Protein AF-A0A2S4PMD0-F1 (afdb_monomer)

Solvent-accessible surface area (backbone atoms only — not comparable to full-atom values): 28780 Å² total; per-residue (Å²): 133,91,87,80,85,89,74,90,79,79,85,88,80,41,51,47,57,50,46,50,54,47,41,35,44,73,27,49,49,64,47,77,72,55,85,76,77,81,84,86,83,87,84,90,85,89,82,88,83,81,89,81,90,81,91,80,90,79,91,89,89,79,91,87,87,90,84,89,94,85,85,86,87,87,87,83,90,89,87,88,82,92,79,92,74,82,81,75,84,67,86,77,44,49,38,67,94,50,48,69,63,31,54,54,48,34,50,75,42,35,43,38,54,47,91,33,55,56,96,86,66,47,81,66,50,72,78,41,75,45,49,67,64,48,52,59,45,24,71,46,88,73,68,72,85,72,57,61,90,64,44,63,59,52,43,47,53,34,55,76,66,25,85,33,39,65,46,32,63,74,56,35,46,56,72,50,74,43,87,67,72,81,85,48,59,62,54,59,71,46,68,35,71,43,42,60,76,80,43,85,67,45,49,72,50,56,50,53,27,37,29,36,43,51,48,84,72,45,42,68,71,60,44,70,76,42,32,46,48,27,25,41,36,84,96,47,71,45,22,45,37,24,35,37,38,24,68,37,15,73,87,45,63,61,66,49,31,54,57,48,31,44,54,50,22,42,49,16,30,51,15,52,48,48,33,58,26,57,99,54,65,75,46,60,61,62,37,40,51,53,10,26,25,30,32,39,36,76,52,32,39,38,38,33,37,20,27,46,40,79,39,96,46,100,89,46,74,55,27,30,38,28,36,75,73,53,74,27,53,42,64,75,46,67,62,40,28,52,52,39,33,39,28,51,47,37,45,52,51,52,23,52,53,41,41,55,48,26,40,50,54,34,33,47,62,65,75,43,53,62,68,59,59,49,52,70,61,19,87,78,76,73,68,42,33,55,47,87,48,50,57,58,54,39,32,74,70,72,39,28,56,40,71,68,54,41,61,58,50,49,77,76,47,51,73,57,31,39,66,69,56,47,50,52,60,75,59,32,67,67,57,65,57,77,71,75,54,69,73,51,50,38,59,32,52,49,72,73,22,80,83,69,79,48,45,44,44,53,69,54,53,51,52,46,44,53,68,38,69,52,58,45,53,74,66,58,49,52,60,54,51,71,68,38,79,55,91,79,51,42,37,63,57,101

Secondary structure (DSSP, 8-state):
--------------HHHHHHHHHHHTT---GGGGGG-------------------------------------------------------PPB-GGGTHHHHHHHHHHTEE-TT-B-TT--B-PPPPTTHHHHHHHHT----GGGS-TTHHHHHHHHHHT--SHHHHHHHTHHHHH-S-SSS--EEES----SSPPSSTTBPPP--SEEEEEEGGGS-HHHHHHHHHHH-SSTT-SEEEEEEEEEEE-TTS-HHHHHHHHHHHHHHHHHHHHHHHTTTS-GGG--S---EEEEEEETTEEEEEEEEEEE-SSTT-SEEEEEEEEEEEETTS-HHHHHHHHHHHHHHHHHHHHHHHHHHHHHHHHHH--HHHHHHHH-TTSSSEEEGGGHHHHHHHTT----HHHHHHHHHHH-SEEEHHHHHHHHT-TT-SPPPPPHHHHHHHHTTT-TT--SEEEHHHHHHHHHHSSSPPPHHHHHHHHTTS--TTSEEE--

Radius of gyration: 28.23 Å; Cα contacts (8 Å, |Δi|>4): 738; chains: 1; bounding box: 89×82×67 Å

Structure (mmCIF, N/CA/C/O backbone):
data_AF-A0A2S4PMD0-F1
#
_entry.id   AF-A0A2S4PMD0-F1
#
loop_
_atom_site.group_PDB
_atom_site.id
_atom_site.type_symbol
_atom_site.label_atom_id
_atom_site.label_alt_id
_atom_site.label_comp_id
_atom_site.label_asym_id
_atom_site.label_entity_id
_atom_site.label_seq_id
_atom_site.pdbx_PDB_ins_code
_atom_site.Cartn_x
_atom_site.Cartn_y
_atom_site.Cartn_z
_atom_site.occupancy
_atom_site.B_iso_or_equiv
_atom_site.auth_seq_id
_atom_site.auth_comp_id
_atom_site.auth_asym_id
_atom_site.auth_atom_id
_atom_site.pdbx_PDB_model_num
ATOM 1 N N . ARG A 1 1 ? -4.801 47.508 29.785 1.00 34.75 1 ARG A N 1
ATOM 2 C CA . ARG A 1 1 ? -6.025 47.547 28.939 1.00 34.75 1 ARG A CA 1
ATOM 3 C C . ARG A 1 1 ? -5.672 46.938 27.580 1.00 34.75 1 ARG A C 1
ATOM 5 O O . ARG A 1 1 ? -4.487 46.831 27.300 1.00 34.75 1 ARG A O 1
ATOM 12 N N . ASN A 1 2 ? -6.662 46.421 26.855 1.00 29.47 2 ASN A N 1
ATOM 13 C CA . ASN A 1 2 ? -6.514 45.206 26.036 1.00 29.47 2 ASN A CA 1
ATOM 14 C C . ASN A 1 2 ? -5.665 45.348 24.756 1.00 29.47 2 ASN A C 1
ATOM 16 O O . ASN A 1 2 ? -5.440 46.447 24.259 1.00 29.47 2 ASN A O 1
ATOM 20 N N . ARG A 1 3 ? -5.232 44.189 24.239 1.00 32.50 3 ARG A N 1
ATOM 21 C CA . ARG A 1 3 ? -4.432 43.974 23.025 1.00 32.50 3 ARG A CA 1
ATOM 22 C C . ARG A 1 3 ? -5.140 42.941 22.141 1.00 32.50 3 ARG A C 1
ATOM 24 O O . ARG A 1 3 ? -5.345 41.822 22.596 1.00 32.50 3 ARG A O 1
ATOM 31 N N . THR A 1 4 ? -5.429 43.317 20.900 1.00 31.56 4 THR A N 1
ATOM 32 C CA . THR A 1 4 ? -5.822 42.473 19.753 1.00 31.56 4 THR A CA 1
ATOM 33 C C . THR A 1 4 ? -5.517 43.331 18.517 1.00 31.56 4 THR A C 1
ATOM 35 O O . THR A 1 4 ? -6.020 44.443 18.426 1.00 31.56 4 THR A O 1
ATOM 38 N N . GLU A 1 5 ? -4.570 43.036 17.623 1.00 31.34 5 GLU A N 1
ATOM 39 C CA . GLU A 1 5 ? -4.297 41.797 16.868 1.00 31.34 5 GLU A CA 1
ATOM 40 C C . GLU A 1 5 ? -5.477 41.338 16.007 1.00 31.34 5 GLU A C 1
ATOM 42 O O . GLU A 1 5 ? -6.183 40.386 16.323 1.00 31.34 5 GLU A O 1
ATOM 47 N N . LEU A 1 6 ? -5.636 42.021 14.869 1.00 29.05 6 LEU A N 1
ATOM 48 C CA . LEU A 1 6 ? -6.290 41.479 13.681 1.00 29.05 6 LEU A CA 1
ATOM 49 C C . LEU A 1 6 ? -5.397 40.383 13.081 1.00 29.05 6 LEU A C 1
ATOM 51 O O . LEU A 1 6 ? -4.299 40.673 12.605 1.00 29.05 6 LEU A O 1
ATOM 55 N N . LYS A 1 7 ? -5.881 39.139 13.068 1.00 30.14 7 LYS A N 1
ATOM 56 C CA . LYS A 1 7 ? -5.356 38.081 12.196 1.00 30.14 7 LYS A CA 1
ATOM 57 C C . LYS A 1 7 ? -6.299 37.906 11.014 1.00 30.14 7 LYS A C 1
ATOM 59 O O . LYS A 1 7 ? -7.514 37.898 11.188 1.00 30.14 7 LYS A O 1
ATOM 64 N N . SER A 1 8 ? -5.733 37.758 9.822 1.00 28.41 8 SER A N 1
ATOM 65 C CA . SER A 1 8 ? -6.477 37.371 8.627 1.00 28.41 8 SER A CA 1
ATOM 66 C C . SER A 1 8 ? -7.102 35.983 8.797 1.00 28.41 8 SER A C 1
ATOM 68 O O . SER A 1 8 ? -6.544 35.117 9.473 1.00 28.41 8 SER A O 1
ATOM 70 N N . HIS A 1 9 ? -8.248 35.762 8.158 1.00 29.55 9 HIS A N 1
ATOM 71 C CA . HIS A 1 9 ? -8.773 34.429 7.862 1.00 29.55 9 HIS A CA 1
ATOM 72 C C . HIS A 1 9 ? -8.907 34.288 6.345 1.00 29.55 9 HIS A C 1
ATOM 74 O O . HIS A 1 9 ? -9.279 35.236 5.653 1.00 29.55 9 HIS A O 1
ATOM 80 N N . ALA A 1 10 ? -8.538 33.114 5.840 1.00 27.91 10 ALA A N 1
ATOM 81 C CA . ALA A 1 10 ? -8.787 32.701 4.464 1.00 27.91 10 ALA A CA 1
ATOM 82 C C . ALA A 1 10 ? -10.247 32.207 4.335 1.00 27.91 10 ALA A C 1
ATOM 84 O O . ALA A 1 10 ? -10.854 31.877 5.356 1.00 27.91 10 ALA A O 1
ATOM 85 N N . PRO A 1 11 ? -10.835 32.150 3.125 1.00 31.89 11 PRO A N 1
ATOM 86 C CA . PRO A 1 11 ? -12.186 31.618 2.954 1.00 31.89 11 PRO A CA 1
ATOM 87 C C . PRO A 1 11 ? -12.264 30.140 3.364 1.00 31.89 11 PRO A C 1
ATOM 89 O O . PRO A 1 11 ? -11.402 29.339 3.002 1.00 31.89 11 PRO A O 1
ATOM 92 N N . HIS A 1 12 ? -13.319 29.781 4.096 1.00 38.91 12 HIS A N 1
ATOM 93 C CA . HIS A 1 12 ? -13.587 28.407 4.514 1.00 38.91 12 HIS A CA 1
ATOM 94 C C . HIS A 1 12 ? -14.132 27.581 3.336 1.00 38.91 12 HIS A C 1
ATOM 96 O O . HIS A 1 12 ? -15.330 27.546 3.074 1.00 38.91 12 HIS A O 1
ATOM 102 N N . THR A 1 13 ? -13.243 26.897 2.618 1.00 39.50 13 THR A N 1
ATOM 103 C CA . THR A 1 13 ? -13.603 25.839 1.660 1.00 39.50 13 THR A CA 1
ATOM 104 C C . THR A 1 13 ? -13.352 24.481 2.305 1.00 39.50 13 THR A C 1
ATOM 106 O O . THR A 1 13 ? -12.197 24.135 2.558 1.00 39.50 13 THR A O 1
ATOM 109 N N . GLY A 1 14 ? -14.423 23.732 2.587 1.00 38.47 14 GLY A N 1
ATOM 110 C CA . GLY A 1 14 ? -14.351 22.406 3.210 1.00 38.47 14 GLY A CA 1
ATOM 111 C C . GLY A 1 14 ? -15.234 22.189 4.446 1.00 38.47 14 GLY A C 1
ATOM 112 O O . GLY A 1 14 ? -15.088 21.146 5.073 1.00 38.47 14 GLY A O 1
ATOM 113 N N . GLU A 1 15 ? -16.142 23.112 4.801 1.00 51.88 15 GLU A N 1
ATOM 114 C CA . GLU A 1 15 ? -17.049 22.966 5.962 1.00 51.88 15 GLU A CA 1
ATOM 115 C C . GLU A 1 15 ? -17.792 21.626 5.930 1.00 51.88 15 GLU A C 1
ATOM 117 O O . GLU A 1 15 ? -17.521 20.758 6.756 1.00 51.88 15 GLU A O 1
ATOM 122 N N . ILE A 1 16 ? -18.611 21.389 4.904 1.00 44.34 16 ILE A N 1
ATOM 123 C CA . ILE A 1 16 ? -19.371 20.140 4.748 1.00 44.34 16 ILE A CA 1
ATOM 124 C C . ILE A 1 16 ? -18.464 18.928 4.549 1.00 44.34 16 ILE A C 1
ATOM 126 O O . ILE A 1 16 ? -18.813 17.837 4.981 1.00 44.34 16 ILE A O 1
ATOM 130 N N . GLN A 1 17 ? -17.262 19.093 3.996 1.00 47.16 17 GLN A N 1
ATOM 131 C CA . GLN A 1 17 ? -16.288 18.005 3.946 1.00 47.16 17 GLN A CA 1
ATOM 132 C C . GLN A 1 17 ? -15.780 17.637 5.353 1.00 47.16 17 GLN A C 1
ATOM 134 O O . GLN A 1 17 ? -15.588 16.457 5.644 1.00 47.16 17 GLN A O 1
ATOM 139 N N . SER A 1 18 ? -15.604 18.608 6.255 1.00 46.84 18 SER A N 1
ATOM 140 C CA . SER A 1 18 ? -15.277 18.354 7.662 1.00 46.84 18 SER A CA 1
ATOM 141 C C . SER A 1 18 ? -16.465 17.765 8.428 1.00 46.84 18 SER A C 1
ATOM 143 O O . SER A 1 18 ? -16.292 16.737 9.082 1.00 46.84 18 SER A O 1
ATOM 145 N N . THR A 1 19 ? -17.680 18.298 8.243 1.00 47.91 19 THR A N 1
ATOM 146 C CA . THR A 1 19 ? -18.905 17.752 8.842 1.00 47.91 19 THR A CA 1
ATOM 147 C C . THR A 1 19 ? -19.166 16.329 8.355 1.00 47.91 19 THR A C 1
ATOM 149 O O . THR A 1 19 ? -19.459 15.470 9.167 1.00 47.91 19 THR A O 1
ATOM 152 N N . LEU A 1 20 ? -18.967 16.007 7.072 1.00 44.78 20 LEU A N 1
ATOM 153 C CA . LEU A 1 20 ? -19.101 14.640 6.547 1.00 44.78 20 LEU A CA 1
ATOM 154 C C . LEU A 1 20 ? -18.033 13.684 7.078 1.00 44.78 20 LEU A C 1
ATOM 156 O O . LEU A 1 20 ? -18.337 12.513 7.274 1.00 44.78 20 LEU A O 1
ATOM 160 N N . ASN A 1 21 ? -16.810 14.146 7.356 1.00 45.72 21 ASN A N 1
ATOM 161 C CA . ASN A 1 21 ? -15.826 13.319 8.062 1.00 45.72 21 ASN A CA 1
ATOM 162 C C . ASN A 1 21 ? -16.218 13.098 9.538 1.00 45.72 21 ASN A C 1
ATOM 164 O O . ASN A 1 21 ? -15.938 12.023 10.067 1.00 45.72 21 ASN A O 1
ATOM 168 N N . GLN A 1 22 ? -16.888 14.067 10.175 1.00 43.62 22 GLN A N 1
ATOM 169 C CA . GLN A 1 22 ? -17.427 13.939 11.532 1.00 43.62 22 GLN A CA 1
ATOM 170 C C . GLN A 1 22 ? -18.645 12.997 11.579 1.00 43.62 22 GLN A C 1
ATOM 172 O O . GLN A 1 22 ? -18.593 11.998 12.290 1.00 43.62 22 GLN A O 1
ATOM 177 N N . ILE A 1 23 ? -19.668 13.237 10.750 1.00 47.09 23 ILE A N 1
ATOM 178 C CA . ILE A 1 23 ? -20.832 12.361 10.516 1.00 47.09 23 ILE A CA 1
ATOM 179 C C . ILE A 1 23 ? -20.360 10.942 10.197 1.00 47.09 23 ILE A C 1
ATOM 181 O O . ILE A 1 23 ? -20.883 9.976 10.746 1.00 47.09 23 ILE A O 1
ATOM 185 N N . ALA A 1 24 ? -19.338 10.803 9.343 1.00 43.47 24 ALA A N 1
ATOM 186 C CA . ALA A 1 24 ? -18.724 9.513 9.083 1.00 43.47 24 ALA A CA 1
ATOM 187 C C . ALA A 1 24 ? -18.195 8.900 10.380 1.00 43.47 24 ALA A C 1
ATOM 189 O O . ALA A 1 24 ? -18.595 7.789 10.674 1.00 43.47 24 ALA A O 1
ATOM 190 N N . SER A 1 25 ? -17.368 9.590 11.177 1.00 39.28 25 SER A N 1
ATOM 191 C CA . SER A 1 25 ? -16.887 9.065 12.472 1.00 39.28 25 SER A CA 1
ATOM 192 C C . SER A 1 25 ? -17.967 8.861 13.544 1.00 39.28 25 SER A C 1
ATOM 194 O O . SER A 1 25 ? -17.713 8.162 14.519 1.00 39.28 25 SER A O 1
ATOM 196 N N . GLU A 1 26 ? -19.160 9.422 13.366 1.00 41.94 26 GLU A N 1
ATOM 197 C CA . GLU A 1 26 ? -20.329 9.204 14.223 1.00 41.94 26 GLU A CA 1
ATOM 198 C C . GLU A 1 26 ? -21.218 8.046 13.715 1.00 41.94 26 GLU A C 1
ATOM 200 O O . GLU A 1 26 ? -22.176 7.665 14.383 1.00 41.94 26 GLU A O 1
ATOM 205 N N . GLY A 1 27 ? -20.858 7.381 12.610 1.00 43.34 27 GLY A N 1
ATOM 206 C CA . GLY A 1 27 ? -21.577 6.219 12.069 1.00 43.34 27 GLY A CA 1
ATOM 207 C C . GL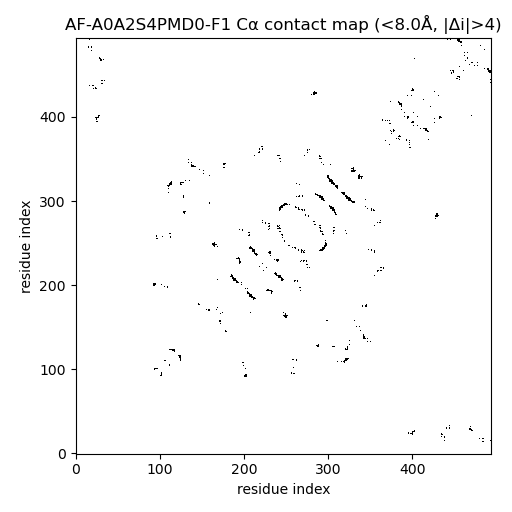Y A 1 27 ? -22.740 6.573 11.135 1.00 43.34 27 GLY A C 1
ATOM 208 O O . GLY A 1 27 ? -23.673 5.788 11.007 1.00 43.34 27 GLY A O 1
ATOM 209 N N . GLY A 1 28 ? -22.707 7.751 10.505 1.00 47.72 28 GLY A N 1
ATOM 210 C CA . GLY A 1 28 ? -23.760 8.234 9.607 1.00 47.72 28 GLY A CA 1
ATOM 211 C C . GLY A 1 28 ? -23.904 7.472 8.273 1.00 47.72 28 GLY A C 1
ATOM 212 O O . GLY A 1 28 ? -23.091 6.602 7.939 1.00 47.72 28 GLY A O 1
ATOM 213 N N . PRO A 1 29 ? -24.941 7.802 7.478 1.00 45.22 29 PRO A N 1
ATOM 214 C CA . PRO A 1 29 ? -25.476 6.933 6.429 1.00 45.22 29 PRO A CA 1
ATOM 215 C C . PRO A 1 29 ? -24.515 6.597 5.277 1.00 45.22 29 PRO A C 1
ATOM 217 O O . PRO A 1 29 ? -23.798 7.443 4.736 1.00 45.22 29 PRO A O 1
ATOM 220 N N . ASP A 1 30 ? -24.580 5.339 4.828 1.00 51.50 30 ASP A N 1
ATOM 221 C CA . ASP A 1 30 ? -23.846 4.841 3.664 1.00 51.50 30 ASP A CA 1
ATOM 222 C C . ASP A 1 30 ? -24.463 5.336 2.346 1.00 51.50 30 ASP A C 1
ATOM 224 O O . ASP A 1 30 ? -25.307 4.687 1.729 1.00 51.50 30 ASP A O 1
ATOM 228 N N . LEU A 1 31 ? -24.000 6.497 1.881 1.00 51.53 31 LEU A N 1
ATOM 229 C CA . LEU A 1 31 ? -24.438 7.103 0.620 1.00 51.53 31 LEU A CA 1
ATOM 230 C C . LEU A 1 31 ? -23.986 6.331 -0.642 1.00 51.53 31 LEU A C 1
ATOM 232 O O . LEU A 1 31 ? -24.233 6.790 -1.757 1.00 51.53 31 LEU A O 1
ATOM 236 N N . THR A 1 32 ? -23.331 5.168 -0.518 1.00 47.41 32 THR A N 1
ATOM 237 C CA . THR A 1 32 ? -22.863 4.385 -1.677 1.00 47.41 32 THR A CA 1
ATOM 238 C C . THR A 1 32 ? -24.018 3.818 -2.513 1.00 47.41 32 THR A C 1
ATOM 240 O O . THR A 1 32 ? -23.882 3.712 -3.736 1.00 47.41 32 THR A O 1
ATOM 243 N N . ASP A 1 33 ? -25.158 3.518 -1.881 1.00 41.47 33 ASP A N 1
ATOM 244 C CA . ASP A 1 33 ? -26.324 2.877 -2.511 1.00 41.47 33 ASP A CA 1
ATOM 245 C C . ASP A 1 33 ? -27.211 3.841 -3.324 1.00 41.47 33 ASP A C 1
ATOM 247 O O . ASP A 1 33 ? -28.081 3.410 -4.080 1.00 41.47 33 ASP A O 1
ATOM 251 N N . LEU A 1 34 ? -26.951 5.154 -3.264 1.00 41.97 34 LEU A N 1
ATOM 252 C CA . LEU A 1 34 ? -27.702 6.190 -3.993 1.00 41.97 34 LEU A CA 1
ATOM 253 C C . LEU A 1 34 ? -27.649 6.079 -5.529 1.00 41.97 34 LEU A C 1
ATOM 255 O O . LEU A 1 34 ? -28.407 6.752 -6.225 1.00 41.97 34 LEU A O 1
ATOM 259 N N . ARG A 1 35 ? -26.792 5.210 -6.078 1.00 40.19 35 ARG A N 1
ATOM 260 C CA . ARG A 1 35 ? -26.497 5.062 -7.519 1.00 40.19 35 ARG A CA 1
ATOM 261 C C . ARG A 1 35 ? -27.657 4.554 -8.394 1.00 40.19 35 ARG A C 1
ATOM 263 O O . ARG A 1 35 ? -27.437 4.290 -9.573 1.00 40.19 35 ARG A O 1
ATOM 270 N N . GLY A 1 36 ? -28.859 4.393 -7.844 1.00 32.34 36 GLY A N 1
ATOM 271 C CA . GLY A 1 36 ? -30.037 3.907 -8.568 1.00 32.34 36 GLY A CA 1
ATOM 272 C C . GLY A 1 36 ? -31.379 4.466 -8.088 1.00 32.34 36 GLY A C 1
ATOM 273 O O . GLY A 1 36 ? -32.405 3.870 -8.408 1.00 32.34 36 GLY A O 1
ATOM 274 N N . TYR A 1 37 ? -31.406 5.557 -7.312 1.00 28.05 37 TYR A N 1
ATOM 275 C CA . TYR A 1 37 ? -32.653 6.061 -6.722 1.00 28.05 37 TYR A CA 1
ATOM 276 C C . TYR A 1 37 ? -33.361 7.111 -7.600 1.00 28.05 37 TYR A C 1
ATOM 278 O O . TYR A 1 37 ? -32.826 8.181 -7.876 1.00 28.05 37 TYR A O 1
ATOM 286 N N . LEU A 1 38 ? -34.601 6.811 -7.992 1.00 34.91 38 LEU A N 1
ATOM 287 C CA . LEU A 1 38 ? -35.597 7.725 -8.570 1.00 34.91 38 LEU A CA 1
ATOM 288 C C . LEU A 1 38 ? -36.939 7.388 -7.896 1.00 34.91 38 LEU A C 1
ATOM 290 O O . LEU A 1 38 ? -37.239 6.195 -7.778 1.00 34.91 38 LEU A O 1
ATOM 294 N N . PRO A 1 39 ? -37.746 8.380 -7.460 1.00 35.09 39 PRO A N 1
ATOM 295 C CA . PRO A 1 39 ? -38.788 8.865 -8.382 1.00 35.09 39 PRO A CA 1
ATOM 296 C C . PRO A 1 39 ? -39.270 10.340 -8.234 1.00 35.09 39 PRO A C 1
ATOM 298 O O . PRO A 1 39 ? -39.223 10.937 -7.166 1.00 35.09 39 PRO A O 1
ATOM 301 N N . THR A 1 40 ? -39.828 10.851 -9.343 1.00 26.92 40 THR A N 1
ATOM 302 C CA . THR A 1 40 ? -40.955 11.820 -9.493 1.00 26.92 40 THR A CA 1
ATOM 303 C C . THR A 1 40 ? -40.960 13.226 -8.843 1.00 26.92 40 THR A C 1
ATOM 305 O O . THR A 1 40 ? -41.232 13.389 -7.660 1.00 26.92 40 THR A O 1
ATOM 308 N N . ASP A 1 41 ? -40.876 14.220 -9.742 1.00 27.09 41 ASP A N 1
ATOM 309 C CA . ASP A 1 41 ? -41.817 15.344 -9.971 1.00 27.09 41 ASP A CA 1
ATOM 310 C C . ASP A 1 41 ? -41.929 16.591 -9.057 1.00 27.09 41 ASP A C 1
ATOM 312 O O . ASP A 1 41 ? -42.570 16.590 -8.011 1.00 27.09 41 ASP A O 1
ATOM 316 N N . SER A 1 42 ? -41.543 17.735 -9.660 1.00 25.86 42 SER A N 1
ATOM 317 C CA . SER A 1 42 ? -41.903 19.143 -9.348 1.00 25.86 42 SER A CA 1
ATOM 318 C C . SER A 1 42 ? -41.367 19.742 -8.025 1.00 25.86 42 SER A C 1
ATOM 320 O O . SER A 1 42 ? -41.146 19.033 -7.057 1.00 25.86 42 SER A O 1
ATOM 322 N N . VAL A 1 43 ? -41.060 21.045 -7.909 1.00 25.52 43 VAL A N 1
ATOM 323 C CA . VAL A 1 43 ? -41.391 22.243 -8.722 1.00 25.52 43 VAL A CA 1
ATOM 324 C C . VAL A 1 43 ? -40.119 23.046 -9.081 1.00 25.52 43 VAL A C 1
ATOM 326 O O . VAL A 1 43 ? -39.159 23.049 -8.319 1.00 25.52 43 VAL A O 1
ATOM 329 N N . ILE A 1 44 ? -40.123 23.762 -10.216 1.00 28.34 44 ILE A N 1
ATOM 330 C CA . ILE A 1 44 ? -39.074 24.728 -10.615 1.00 28.34 44 ILE A CA 1
ATOM 331 C C . ILE A 1 44 ? -39.478 26.149 -10.192 1.00 28.34 44 ILE A C 1
ATOM 333 O O . ILE A 1 44 ? -40.604 26.560 -10.472 1.00 28.34 44 ILE A O 1
ATOM 337 N N . ILE A 1 45 ? -38.545 26.929 -9.632 1.00 27.47 45 ILE A N 1
ATOM 338 C CA . ILE A 1 45 ? -38.612 28.402 -9.600 1.00 27.47 45 ILE A CA 1
ATOM 339 C C . ILE A 1 45 ? -37.249 28.965 -10.038 1.00 27.47 45 ILE A C 1
ATOM 341 O O . ILE A 1 45 ? -36.224 28.640 -9.449 1.00 27.47 45 ILE A O 1
ATOM 345 N N . ASP A 1 46 ? -37.255 29.801 -11.078 1.00 27.09 46 ASP A N 1
ATOM 346 C CA . ASP A 1 46 ? -36.099 30.538 -11.615 1.00 27.09 46 ASP A CA 1
ATOM 347 C C . ASP A 1 46 ? -36.050 31.957 -11.024 1.00 27.09 46 ASP A C 1
ATOM 349 O O . ASP A 1 46 ? -37.070 32.647 -11.017 1.00 27.09 46 ASP A O 1
ATOM 353 N N . MET A 1 47 ? -34.862 32.406 -10.595 1.00 26.16 47 MET A N 1
ATOM 354 C CA . MET A 1 47 ? -34.506 33.831 -10.543 1.00 26.16 47 MET A CA 1
ATOM 355 C C . MET A 1 47 ? -33.032 34.082 -10.911 1.00 26.16 47 MET A C 1
ATOM 357 O O . MET A 1 47 ? -32.176 34.342 -10.066 1.00 26.16 47 MET A O 1
ATOM 361 N N . THR A 1 48 ? -32.739 34.078 -12.210 1.00 27.55 48 THR A N 1
ATOM 362 C CA . THR A 1 48 ? -31.557 34.762 -12.770 1.00 27.55 48 THR A CA 1
ATOM 363 C C . THR A 1 48 ? -31.482 36.252 -12.371 1.00 27.55 48 THR A C 1
ATOM 365 O O . THR A 1 48 ? -32.517 36.883 -12.176 1.00 27.55 48 THR A O 1
ATOM 368 N N . LEU A 1 49 ? -30.268 36.849 -12.339 1.00 29.33 49 LEU A N 1
ATOM 369 C CA . LEU A 1 49 ? -29.913 38.093 -13.078 1.00 29.33 49 LEU A CA 1
ATOM 370 C C . LEU A 1 49 ? -28.482 38.652 -12.800 1.00 29.33 49 LEU A C 1
ATOM 372 O O . LEU A 1 49 ? -28.192 39.207 -11.750 1.00 29.33 49 LEU A O 1
ATOM 376 N N . ARG A 1 50 ? -27.642 38.627 -13.850 1.00 25.95 50 ARG A N 1
ATOM 377 C CA . ARG A 1 50 ? -26.742 39.706 -14.356 1.00 25.95 50 ARG A CA 1
ATOM 378 C C . ARG A 1 50 ? -25.811 40.530 -13.423 1.00 25.95 50 ARG A C 1
ATOM 380 O O . ARG A 1 50 ? -26.236 41.469 -12.771 1.00 25.95 50 ARG A O 1
ATOM 387 N N . SER A 1 51 ? -24.498 40.340 -13.641 1.00 25.92 51 SER A N 1
ATOM 388 C CA . SER A 1 51 ? -23.485 41.328 -14.128 1.00 25.92 51 SER A CA 1
ATOM 389 C C . SER A 1 51 ? -23.578 42.825 -13.717 1.00 25.92 51 SER A C 1
ATOM 391 O O . SER A 1 51 ? -24.604 43.462 -13.926 1.00 25.92 51 SER A O 1
ATOM 393 N N . SER A 1 52 ? -22.476 43.544 -13.438 1.00 27.92 52 SER A N 1
ATOM 394 C CA . SER A 1 52 ? -21.379 43.796 -14.406 1.00 27.92 52 SER A CA 1
ATOM 395 C C . SER A 1 52 ? -20.287 44.770 -13.880 1.00 27.92 52 SER A C 1
ATOM 397 O O . SER A 1 52 ? -20.559 45.537 -12.965 1.00 27.92 52 SER A O 1
ATOM 399 N N . HIS A 1 53 ? -19.132 44.834 -14.584 1.00 28.09 53 HIS A N 1
ATOM 400 C CA . HIS A 1 53 ? -18.235 46.021 -14.726 1.00 28.09 53 HIS A CA 1
ATOM 401 C C . HIS A 1 53 ? -17.368 46.451 -13.493 1.00 28.09 53 HIS A C 1
ATOM 403 O O . HIS A 1 53 ? -17.706 46.126 -12.368 1.00 28.09 53 HIS A O 1
ATOM 409 N N . SER A 1 54 ? -16.217 47.162 -13.595 1.00 27.39 54 SER A N 1
ATOM 410 C CA . SER A 1 54 ? -15.390 47.627 -14.746 1.00 27.39 54 SER A CA 1
ATOM 411 C C . SER A 1 54 ? -14.020 48.255 -14.331 1.00 27.39 54 SER A C 1
ATOM 413 O O . SER A 1 54 ? -14.052 49.222 -13.578 1.00 27.39 54 SER A O 1
ATOM 415 N N . ARG A 1 55 ? -12.900 47.880 -15.006 1.00 27.66 55 ARG A N 1
ATOM 416 C CA . ARG A 1 55 ? -11.691 48.719 -15.349 1.00 27.66 55 ARG A CA 1
ATOM 417 C C . ARG A 1 55 ? -10.830 49.300 -14.179 1.00 27.66 55 ARG A C 1
ATOM 419 O O . ARG A 1 55 ? -11.241 49.200 -13.036 1.00 27.66 55 ARG A O 1
ATOM 426 N N . ASP A 1 56 ? -9.625 49.892 -14.335 1.00 26.66 56 ASP A N 1
ATOM 427 C CA . ASP A 1 56 ? -8.634 50.074 -15.439 1.00 26.66 56 ASP A CA 1
ATOM 428 C C . ASP A 1 56 ? -7.210 50.389 -14.862 1.00 26.66 56 ASP A C 1
ATOM 430 O O . ASP A 1 56 ? -7.147 51.010 -13.809 1.00 26.66 56 ASP A O 1
ATOM 434 N N . ARG A 1 57 ? -6.122 50.108 -15.626 1.00 26.05 57 ARG A N 1
ATOM 435 C CA . ARG A 1 57 ? -4.826 50.878 -15.766 1.00 26.05 57 ARG A CA 1
ATOM 436 C C . ARG A 1 57 ? -3.916 51.196 -14.536 1.00 26.05 57 ARG A C 1
ATOM 438 O O . ARG A 1 57 ? -4.373 51.222 -13.409 1.00 26.05 57 ARG A O 1
ATOM 445 N N . SER A 1 58 ? -2.600 51.488 -14.657 1.00 25.78 58 SER A N 1
ATOM 446 C CA . SER A 1 58 ? -1.593 51.446 -15.763 1.00 25.78 58 SER A CA 1
ATOM 447 C C . SER A 1 58 ? -0.144 51.714 -15.264 1.00 25.78 58 SER A C 1
ATOM 449 O O . SER A 1 58 ? -0.023 52.455 -14.301 1.00 25.78 58 SER A O 1
ATOM 451 N N . SER A 1 59 ? 0.896 51.258 -16.008 1.00 26.70 59 SER A N 1
ATOM 452 C CA . SER A 1 59 ? 2.239 51.890 -16.292 1.00 26.70 59 SER A CA 1
ATOM 453 C C . SER A 1 59 ? 3.126 52.476 -15.156 1.00 26.70 59 SER A C 1
ATOM 455 O O . SER A 1 59 ? 2.591 53.056 -14.227 1.00 26.70 59 SER A O 1
ATOM 457 N N . ASN A 1 60 ? 4.471 52.576 -15.157 1.00 25.94 60 ASN A N 1
ATOM 458 C CA . ASN A 1 60 ? 5.677 52.246 -15.979 1.00 25.94 60 ASN A CA 1
ATOM 459 C C . ASN A 1 60 ? 6.917 52.577 -15.041 1.00 25.94 60 ASN A C 1
ATOM 461 O O . ASN A 1 60 ? 6.659 52.830 -13.868 1.00 25.94 60 ASN A O 1
ATOM 465 N N . GLN A 1 61 ? 8.245 52.670 -15.295 1.00 28.06 61 GLN A N 1
ATOM 466 C CA . GLN A 1 61 ? 9.310 52.485 -16.332 1.00 28.06 61 GLN A CA 1
ATOM 467 C C . GLN A 1 61 ? 10.694 52.613 -15.581 1.00 28.06 61 GLN A C 1
ATOM 469 O O . GLN A 1 61 ? 10.659 52.934 -14.399 1.00 28.06 61 GLN A O 1
ATOM 474 N N . ASP A 1 62 ? 11.945 52.483 -16.075 1.00 26.08 62 ASP A N 1
ATOM 475 C CA . ASP A 1 62 ? 12.650 51.998 -17.293 1.00 26.08 62 ASP A CA 1
ATOM 476 C C . ASP A 1 62 ? 14.173 51.824 -16.951 1.00 26.08 62 ASP A C 1
ATOM 478 O O . ASP A 1 62 ? 14.627 52.482 -16.018 1.00 26.08 62 ASP A O 1
ATOM 482 N N . ARG A 1 63 ? 14.977 51.119 -17.784 1.00 26.20 63 ARG A N 1
ATOM 483 C CA . ARG A 1 63 ? 16.477 51.243 -17.941 1.00 26.20 63 ARG A CA 1
ATOM 484 C C . ARG A 1 63 ? 17.398 50.871 -16.733 1.00 26.20 63 ARG A C 1
ATOM 486 O O . ARG A 1 63 ? 16.952 50.863 -15.599 1.00 26.20 63 ARG A O 1
ATOM 493 N N . LEU A 1 64 ? 18.705 50.536 -16.855 1.00 24.84 64 LEU A N 1
ATOM 494 C CA . LEU A 1 64 ? 19.683 50.344 -17.967 1.00 24.84 64 LEU A CA 1
ATOM 495 C C . LEU A 1 64 ? 20.826 49.349 -17.541 1.00 24.84 64 LEU A C 1
ATOM 497 O O . LEU A 1 64 ? 20.832 48.900 -16.400 1.00 24.84 64 LEU A O 1
ATOM 501 N N . ALA A 1 65 ? 21.781 48.992 -18.427 1.00 27.25 65 ALA A N 1
ATOM 502 C CA . ALA A 1 65 ? 22.856 47.965 -18.247 1.00 27.25 65 ALA A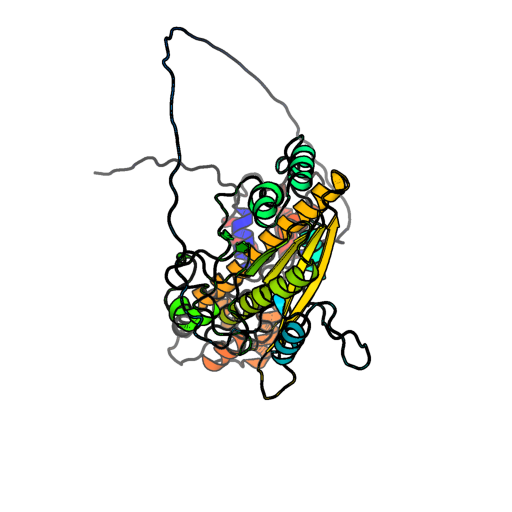 CA 1
ATOM 503 C C . ALA A 1 65 ? 24.104 48.272 -19.150 1.00 27.25 65 ALA A C 1
ATOM 505 O O . ALA A 1 65 ? 24.059 49.333 -19.781 1.00 27.25 65 ALA A O 1
ATOM 506 N N . PRO A 1 66 ? 25.164 47.421 -19.352 1.00 42.94 66 PRO A N 1
ATOM 507 C CA . PRO A 1 66 ? 25.623 46.163 -18.716 1.00 42.94 66 PRO A CA 1
ATOM 508 C C . PRO A 1 66 ? 27.002 46.346 -17.984 1.00 42.94 66 PRO A C 1
ATOM 510 O O . PRO A 1 66 ? 26.893 47.033 -16.969 1.00 42.94 66 PRO A O 1
ATOM 513 N N . PRO A 1 67 ? 28.255 45.884 -18.344 1.00 35.78 67 PRO A N 1
ATOM 514 C CA . PRO A 1 67 ? 28.842 45.017 -19.415 1.00 35.78 67 PRO A CA 1
ATOM 515 C C . PRO A 1 67 ? 29.844 43.882 -18.959 1.00 35.78 67 PRO A C 1
ATOM 517 O O . PRO A 1 67 ? 30.120 43.737 -17.779 1.00 35.78 67 PRO A O 1
ATOM 520 N N . SER A 1 68 ? 30.402 43.116 -19.932 1.00 25.53 68 SER A N 1
ATOM 521 C CA . SER A 1 68 ? 31.702 42.344 -20.012 1.00 25.53 68 SER A CA 1
ATOM 522 C C . SER A 1 68 ? 32.279 41.535 -18.808 1.00 25.53 68 SER A C 1
ATOM 524 O O . SER A 1 68 ? 32.447 42.104 -17.741 1.00 25.53 68 SER A O 1
ATOM 526 N N . ILE A 1 69 ? 32.671 40.236 -18.847 1.00 26.09 69 ILE A N 1
ATOM 527 C CA . ILE A 1 69 ? 33.369 39.303 -19.803 1.00 26.09 69 ILE A CA 1
ATOM 528 C C . ILE A 1 69 ? 34.892 39.112 -19.541 1.00 26.09 69 ILE A C 1
ATOM 530 O O . ILE A 1 69 ? 35.633 40.082 -19.622 1.00 26.09 69 ILE A O 1
ATOM 534 N N . ILE A 1 70 ? 35.320 37.844 -19.323 1.00 25.73 70 ILE A N 1
ATOM 535 C CA . ILE A 1 70 ? 36.612 37.127 -19.612 1.00 25.73 70 ILE A CA 1
ATOM 536 C C . ILE A 1 70 ? 36.515 35.759 -18.873 1.00 25.73 70 ILE A C 1
ATOM 538 O O . ILE A 1 70 ? 36.285 35.752 -17.671 1.00 25.73 70 ILE A O 1
ATOM 542 N N . ILE A 1 71 ? 36.337 34.590 -19.512 1.00 25.17 71 ILE A N 1
ATOM 543 C CA . ILE A 1 71 ? 37.235 33.718 -20.317 1.00 25.17 71 ILE A CA 1
ATOM 544 C C . ILE A 1 71 ? 38.185 32.799 -19.489 1.00 25.17 71 ILE A C 1
ATOM 546 O O . ILE A 1 71 ? 38.999 33.259 -18.702 1.00 25.17 71 ILE A O 1
ATOM 550 N N . SER A 1 72 ? 38.019 31.489 -19.754 1.00 27.97 72 SER A N 1
ATOM 551 C CA . SER A 1 72 ? 38.756 30.221 -19.486 1.00 27.97 72 SER A CA 1
ATOM 552 C C . SER A 1 72 ? 40.311 30.262 -19.390 1.00 27.97 72 SER A C 1
ATOM 554 O O . SER A 1 72 ? 40.867 31.251 -19.861 1.00 27.97 72 SER A O 1
ATOM 556 N N . PRO A 1 73 ? 41.050 29.199 -18.926 1.00 31.33 73 PRO A N 1
ATOM 557 C CA . PRO A 1 73 ? 40.713 27.756 -19.044 1.00 31.33 73 PRO A CA 1
ATOM 558 C C . PRO A 1 73 ? 41.183 26.752 -17.944 1.00 31.33 73 PRO A C 1
ATOM 560 O O . PRO A 1 73 ? 41.836 27.097 -16.966 1.00 31.33 73 PRO A O 1
ATOM 563 N N . SER A 1 74 ? 40.864 25.462 -18.155 1.00 32.31 74 SER A N 1
ATOM 564 C CA . SER A 1 74 ? 41.459 24.268 -17.496 1.00 32.31 74 SER A CA 1
ATOM 565 C C . SER A 1 74 ? 42.748 23.798 -18.212 1.00 32.31 74 SER A C 1
ATOM 567 O O . SER A 1 74 ? 42.987 24.263 -19.330 1.00 32.31 74 SER A O 1
ATOM 569 N N . PRO A 1 75 ? 43.557 22.855 -17.657 1.00 35.06 75 PRO A N 1
ATOM 570 C CA . PRO A 1 75 ? 43.395 21.437 -18.064 1.00 35.06 75 PRO A CA 1
ATOM 571 C C . PRO A 1 75 ? 43.881 20.318 -17.083 1.00 35.06 75 PRO A C 1
ATOM 573 O O . PRO A 1 75 ? 44.491 20.566 -16.050 1.00 35.06 75 PRO A O 1
ATOM 576 N N . SER A 1 76 ? 43.666 19.061 -17.520 1.00 23.88 76 SER A N 1
ATOM 577 C CA . SER A 1 76 ? 44.487 17.831 -17.321 1.00 23.88 76 SER A CA 1
ATOM 578 C C . SER A 1 76 ? 44.627 17.109 -15.955 1.00 23.88 76 SER A C 1
ATOM 580 O O . SER A 1 76 ? 45.480 17.429 -15.138 1.00 23.88 76 SER A O 1
ATOM 582 N N . THR A 1 77 ? 43.877 15.999 -15.832 1.00 28.33 77 THR A N 1
ATOM 583 C CA . THR A 1 77 ? 44.305 14.604 -15.504 1.00 28.33 77 THR A CA 1
ATOM 584 C C . THR A 1 77 ? 45.495 14.286 -14.576 1.00 28.33 77 THR A C 1
ATOM 586 O O . THR A 1 77 ? 46.641 14.591 -14.897 1.00 28.33 77 THR A O 1
ATOM 589 N N . SER A 1 78 ? 45.258 13.375 -13.617 1.00 26.84 78 SER A N 1
ATOM 590 C CA . SER A 1 78 ? 46.207 12.312 -13.214 1.00 26.84 78 SER A CA 1
ATOM 591 C C . SER A 1 78 ? 45.477 11.072 -12.638 1.00 26.84 78 SER A C 1
ATOM 593 O O . SER A 1 78 ? 44.309 11.163 -12.266 1.00 26.84 78 SER A O 1
ATOM 595 N N . ILE A 1 79 ? 46.137 9.900 -12.623 1.00 36.03 79 ILE A N 1
ATOM 596 C CA . ILE A 1 79 ? 45.625 8.600 -12.120 1.00 36.03 79 ILE A CA 1
ATOM 597 C C . ILE A 1 79 ? 46.731 7.919 -11.297 1.00 36.03 79 ILE A C 1
ATOM 599 O O . ILE A 1 79 ? 47.837 7.764 -11.815 1.00 36.03 79 ILE A O 1
ATOM 603 N N . PRO A 1 80 ? 46.462 7.507 -10.043 1.00 32.41 80 PRO A N 1
ATOM 604 C CA . PRO A 1 80 ? 46.922 6.186 -9.559 1.00 32.41 80 PRO A CA 1
ATOM 605 C C . PRO A 1 80 ? 45.995 5.571 -8.466 1.00 32.41 80 PRO A C 1
ATOM 607 O O . PRO A 1 80 ? 45.067 6.231 -8.004 1.00 32.41 80 PRO A O 1
ATOM 610 N N . PRO A 1 81 ? 46.284 4.370 -7.922 1.00 32.78 81 PRO A N 1
ATOM 611 C CA . PRO A 1 81 ? 46.580 3.108 -8.606 1.00 32.78 81 PRO A CA 1
ATOM 612 C C . PRO A 1 81 ? 45.673 1.954 -8.098 1.00 32.78 81 PRO A C 1
ATOM 614 O O . PRO A 1 81 ? 44.905 2.097 -7.148 1.00 32.78 81 PRO A O 1
ATOM 617 N N . SER A 1 82 ? 45.779 0.765 -8.697 1.00 34.03 82 SER A N 1
ATOM 618 C CA . SER A 1 82 ? 45.046 -0.432 -8.258 1.00 34.03 82 SER A CA 1
ATOM 619 C C . SER A 1 82 ? 45.651 -1.086 -7.003 1.00 34.03 82 SER A C 1
ATOM 621 O O . SER A 1 82 ? 46.847 -1.368 -6.952 1.00 34.03 82 SER A O 1
ATOM 623 N N . ILE A 1 83 ? 44.811 -1.417 -6.014 1.00 30.58 83 ILE A N 1
ATOM 624 C CA . ILE A 1 83 ? 45.184 -2.260 -4.863 1.00 30.58 83 ILE A CA 1
ATOM 625 C C . ILE A 1 83 ? 44.340 -3.538 -4.876 1.00 30.58 83 ILE A C 1
ATOM 627 O O . ILE A 1 83 ? 43.114 -3.495 -4.806 1.00 30.58 83 ILE A O 1
ATOM 631 N N . SER A 1 84 ? 45.013 -4.688 -4.941 1.00 32.00 84 SER A N 1
ATOM 632 C CA . SER A 1 84 ? 44.391 -6.011 -4.834 1.00 32.00 84 SER A CA 1
ATOM 633 C C . SER A 1 84 ? 44.179 -6.384 -3.365 1.00 32.00 84 SER A C 1
ATOM 635 O O . SER A 1 84 ? 45.129 -6.734 -2.664 1.00 32.00 84 SER A O 1
ATOM 637 N N . THR A 1 85 ? 42.935 -6.332 -2.885 1.00 29.17 85 THR A N 1
ATOM 638 C CA . THR A 1 85 ? 42.562 -6.875 -1.573 1.00 29.17 85 THR A CA 1
ATOM 639 C C . THR A 1 85 ? 42.012 -8.296 -1.711 1.00 29.17 85 THR A C 1
ATOM 641 O O . THR A 1 85 ? 41.163 -8.593 -2.552 1.00 29.17 85 THR A O 1
ATOM 644 N N . ARG A 1 86 ? 42.512 -9.213 -0.870 1.00 28.55 86 ARG A N 1
ATOM 645 C CA . ARG A 1 86 ? 42.032 -10.603 -0.797 1.00 28.55 86 ARG A CA 1
ATOM 646 C C . ARG A 1 86 ? 40.526 -10.625 -0.530 1.00 28.55 86 ARG A C 1
ATOM 648 O O . ARG A 1 86 ? 40.078 -10.086 0.479 1.00 28.55 86 ARG A O 1
ATOM 655 N N . SER A 1 87 ? 39.767 -11.340 -1.359 1.00 28.36 87 SER A N 1
ATOM 656 C CA . SER A 1 87 ? 38.366 -11.632 -1.053 1.00 28.36 87 SER A CA 1
ATOM 657 C C . SER A 1 87 ? 38.272 -12.612 0.120 1.00 28.36 87 SER A C 1
ATOM 659 O O . SER A 1 87 ? 38.466 -13.820 -0.024 1.00 28.36 87 SER A O 1
ATOM 661 N N . SER A 1 88 ? 37.939 -12.098 1.303 1.00 32.06 88 SER A N 1
ATOM 662 C CA . SER A 1 88 ? 37.370 -12.931 2.356 1.00 32.06 88 SER A CA 1
ATOM 663 C C . SER A 1 88 ? 36.057 -13.521 1.830 1.00 32.06 88 SER A C 1
ATOM 665 O O . SER A 1 88 ? 35.166 -12.803 1.374 1.00 32.06 88 SER A O 1
ATOM 667 N N . LYS A 1 89 ? 35.936 -14.854 1.848 1.00 36.50 89 LYS A N 1
ATOM 668 C CA . LYS A 1 89 ? 34.690 -15.540 1.483 1.00 36.50 89 LYS A CA 1
ATOM 669 C C . LYS A 1 89 ? 33.674 -15.395 2.615 1.00 36.50 89 LYS A C 1
ATOM 671 O O . LYS A 1 89 ? 33.407 -16.351 3.338 1.00 36.50 89 LYS A O 1
ATOM 676 N N . SER A 1 90 ? 33.079 -14.211 2.743 1.00 37.22 90 SER A N 1
ATOM 677 C CA . SER A 1 90 ? 31.752 -14.124 3.345 1.00 37.22 90 SER A CA 1
ATOM 678 C C . SER A 1 90 ? 30.786 -14.985 2.524 1.00 37.22 90 SER A C 1
ATOM 680 O O . SER A 1 90 ? 30.907 -15.111 1.298 1.00 37.22 90 SER A O 1
ATOM 682 N N . SER A 1 91 ? 29.836 -15.620 3.201 1.00 43.56 91 SER A N 1
ATOM 683 C CA . SER A 1 91 ? 28.771 -16.409 2.586 1.00 43.56 91 SER A CA 1
ATOM 684 C C . SER A 1 91 ? 27.804 -15.477 1.851 1.00 43.56 91 SER A C 1
ATOM 686 O O . SER A 1 91 ? 26.759 -15.108 2.380 1.00 43.56 91 SER A O 1
ATOM 688 N N . LYS A 1 92 ? 28.176 -15.063 0.627 1.00 65.25 92 LYS A N 1
ATOM 689 C CA . LYS A 1 92 ? 27.375 -14.170 -0.226 1.00 65.25 92 LYS A CA 1
ATOM 690 C C . LYS A 1 92 ? 25.918 -14.641 -0.260 1.00 65.25 92 LYS A C 1
ATOM 692 O O . LYS A 1 92 ? 25.635 -15.738 -0.745 1.00 65.25 92 LYS A O 1
ATOM 697 N N . GLY A 1 93 ? 25.024 -13.796 0.253 1.00 76.88 93 GLY A N 1
ATOM 698 C CA . GLY A 1 93 ? 23.589 -14.055 0.263 1.00 76.88 93 GLY A CA 1
ATOM 699 C C . GLY A 1 93 ? 23.045 -14.275 -1.147 1.00 76.88 93 GLY A C 1
ATOM 700 O O . GLY A 1 93 ? 23.582 -13.754 -2.130 1.00 76.88 93 GLY A O 1
ATOM 701 N N . ILE A 1 94 ? 21.975 -15.056 -1.241 1.00 87.81 94 ILE A N 1
ATOM 702 C CA . ILE A 1 94 ? 21.283 -15.354 -2.493 1.00 87.81 94 ILE A CA 1
ATOM 703 C C . ILE A 1 94 ? 20.539 -14.084 -2.918 1.00 87.81 94 ILE A C 1
ATOM 705 O O . ILE A 1 94 ? 19.720 -13.560 -2.167 1.00 87.81 94 ILE A O 1
ATOM 709 N N . GLY A 1 95 ? 20.845 -13.560 -4.101 1.00 86.62 95 GLY A N 1
ATOM 710 C CA . GLY A 1 95 ? 20.141 -12.413 -4.679 1.00 86.62 95 GLY A CA 1
ATOM 711 C C . GLY A 1 95 ? 19.453 -12.759 -6.000 1.00 86.62 95 GLY A C 1
ATOM 712 O O . GLY A 1 95 ? 19.629 -13.880 -6.488 1.00 86.62 95 GLY A O 1
ATOM 713 N N . PRO A 1 96 ? 18.731 -11.800 -6.606 1.00 84.69 96 PRO A N 1
ATOM 714 C CA . PRO A 1 96 ? 18.023 -11.979 -7.881 1.00 84.69 96 PRO A CA 1
ATOM 715 C C . PRO A 1 96 ? 18.913 -12.492 -9.028 1.00 84.69 96 PRO A C 1
ATOM 717 O O . PRO A 1 96 ? 18.474 -13.277 -9.864 1.00 84.69 96 PRO A O 1
ATOM 720 N N . ASP A 1 97 ? 20.203 -12.148 -8.990 1.00 82.94 97 ASP A N 1
ATOM 721 C CA . ASP A 1 97 ? 21.296 -12.658 -9.833 1.00 82.94 97 ASP A CA 1
ATOM 722 C C . ASP A 1 97 ? 21.470 -14.191 -9.814 1.00 82.94 97 ASP A C 1
ATOM 724 O O . ASP A 1 97 ? 22.196 -14.740 -10.636 1.00 82.94 97 ASP A O 1
ATOM 728 N N . ASN A 1 98 ? 20.812 -14.898 -8.890 1.00 84.50 98 ASN A N 1
ATOM 729 C CA . ASN A 1 98 ? 20.861 -16.356 -8.752 1.00 84.50 98 ASN A CA 1
ATOM 730 C C . ASN A 1 98 ? 19.618 -17.058 -9.347 1.00 84.50 98 ASN A C 1
ATOM 732 O O . ASN A 1 98 ? 19.470 -18.270 -9.177 1.00 84.50 98 ASN A O 1
ATOM 736 N N . GLY A 1 99 ? 18.720 -16.318 -10.014 1.00 86.31 99 GLY A N 1
ATOM 737 C CA . GLY A 1 99 ? 17.612 -16.858 -10.811 1.00 86.31 99 GLY A CA 1
ATOM 738 C C . GLY A 1 99 ? 16.719 -17.843 -10.051 1.00 86.31 99 GLY A C 1
ATOM 739 O O . GLY A 1 99 ? 16.121 -17.504 -9.030 1.00 86.31 99 GLY A O 1
ATOM 740 N N . GLU A 1 100 ? 16.645 -19.087 -10.533 1.00 87.69 100 GLU A N 1
ATOM 741 C CA . GLU A 1 100 ? 15.838 -20.155 -9.928 1.00 87.69 100 GLU A CA 1
ATOM 742 C C . GLU A 1 100 ? 16.122 -20.351 -8.431 1.00 87.69 100 GLU A C 1
ATOM 744 O O . GLU A 1 100 ? 15.195 -20.526 -7.644 1.00 87.69 100 GLU A O 1
ATOM 749 N N . LYS A 1 101 ? 17.382 -20.235 -7.994 1.00 90.88 101 LYS A N 1
ATOM 750 C CA . LYS A 1 101 ? 17.740 -20.375 -6.576 1.00 90.88 101 LYS A CA 1
ATOM 751 C C . LYS A 1 101 ? 17.134 -19.262 -5.712 1.00 90.88 101 LYS A C 1
ATOM 753 O O . LYS A 1 101 ? 16.793 -19.509 -4.556 1.00 90.88 101 LYS A O 1
ATOM 758 N N . TYR A 1 102 ? 16.978 -18.055 -6.258 1.00 91.25 102 TYR A N 1
ATOM 759 C CA . TYR A 1 102 ? 16.303 -16.942 -5.584 1.00 91.25 102 TYR A CA 1
ATOM 760 C C . TYR A 1 102 ? 14.790 -17.194 -5.509 1.00 91.25 102 TYR A C 1
ATOM 762 O O . TYR A 1 102 ? 14.235 -17.176 -4.412 1.00 91.25 102 TYR A O 1
ATOM 770 N N . LYS A 1 103 ? 14.159 -17.582 -6.631 1.00 90.69 103 LYS A N 1
ATOM 771 C CA . LYS A 1 103 ? 12.748 -18.020 -6.703 1.00 90.69 103 LYS A CA 1
ATOM 772 C C . LYS A 1 103 ? 12.423 -19.131 -5.695 1.00 90.69 103 LYS A C 1
ATOM 774 O O . LYS A 1 103 ? 11.463 -19.018 -4.939 1.00 90.69 103 LYS A O 1
ATOM 779 N N . LEU A 1 104 ? 13.230 -20.194 -5.650 1.00 90.94 104 LEU A N 1
ATOM 780 C CA . LEU A 1 104 ? 13.043 -21.312 -4.719 1.00 90.94 104 LEU A CA 1
ATOM 781 C C . LEU A 1 104 ? 13.219 -20.884 -3.256 1.00 90.94 104 LEU A C 1
ATOM 783 O O . LEU A 1 104 ? 12.491 -21.375 -2.395 1.00 90.94 104 LEU A O 1
ATOM 787 N N . THR A 1 105 ? 14.133 -19.951 -2.972 1.00 92.62 105 THR A N 1
ATOM 788 C CA . THR A 1 105 ? 14.311 -19.417 -1.613 1.00 92.62 105 THR A CA 1
ATOM 789 C C . THR A 1 105 ? 13.111 -18.559 -1.198 1.00 92.62 105 THR A C 1
ATOM 791 O O . THR A 1 105 ? 12.584 -18.767 -0.111 1.00 92.62 105 THR A O 1
ATOM 794 N N . LEU A 1 106 ? 12.613 -17.669 -2.065 1.00 93.31 106 LEU A N 1
ATOM 795 C CA . LEU A 1 106 ? 11.416 -16.856 -1.799 1.00 93.31 106 LEU A CA 1
ATOM 796 C C . LEU A 1 106 ? 10.163 -17.718 -1.584 1.00 93.31 106 LEU A C 1
ATOM 798 O O . LEU A 1 106 ? 9.509 -17.586 -0.550 1.00 93.31 106 LEU A O 1
ATOM 802 N N . ASN A 1 107 ? 9.894 -18.678 -2.474 1.00 91.94 107 ASN A N 1
ATOM 803 C CA . ASN A 1 107 ? 8.791 -19.632 -2.311 1.00 91.94 107 ASN A CA 1
ATOM 804 C C . ASN A 1 107 ? 8.938 -20.448 -1.005 1.00 91.94 107 ASN A C 1
ATOM 806 O O . ASN A 1 107 ? 7.969 -20.639 -0.268 1.00 91.94 107 ASN A O 1
ATOM 810 N N . GLY A 1 108 ? 10.162 -20.886 -0.680 1.00 89.69 108 GLY A N 1
ATOM 811 C CA . GLY A 1 108 ? 10.499 -21.558 0.583 1.00 89.69 108 GLY A CA 1
ATOM 812 C C . GLY A 1 108 ? 10.339 -20.673 1.827 1.00 89.69 108 GLY A C 1
ATOM 813 O O . GLY A 1 108 ? 10.106 -21.186 2.921 1.00 89.69 108 GLY A O 1
ATOM 814 N N . GLY A 1 109 ? 10.377 -19.351 1.660 1.00 90.94 109 GLY A N 1
ATOM 815 C CA . GLY A 1 109 ? 10.047 -18.345 2.668 1.00 90.94 109 GLY A CA 1
ATOM 816 C C . GLY A 1 109 ? 8.580 -17.902 2.689 1.00 90.94 109 GLY A C 1
ATOM 817 O O . GLY A 1 109 ? 8.200 -17.149 3.576 1.00 90.94 109 GLY A O 1
ATOM 818 N N . GLY A 1 110 ? 7.739 -18.382 1.765 1.00 93.12 110 GLY A N 1
ATOM 819 C CA . GLY A 1 110 ? 6.322 -18.006 1.685 1.00 93.12 110 GLY A CA 1
ATOM 820 C C . GLY A 1 110 ? 6.040 -16.725 0.901 1.00 93.12 110 GLY A C 1
ATOM 821 O O . GLY A 1 110 ? 4.985 -16.128 1.096 1.00 93.12 110 GLY A O 1
ATOM 822 N N . VAL A 1 111 ? 6.970 -16.297 0.047 1.00 95.38 111 VAL A N 1
ATOM 823 C CA . VAL A 1 111 ? 6.877 -15.083 -0.771 1.00 95.38 111 VAL A CA 1
ATOM 824 C C . VAL A 1 111 ? 6.692 -15.490 -2.234 1.00 95.38 111 VAL A C 1
ATOM 826 O O . VAL A 1 111 ? 7.605 -16.046 -2.842 1.00 95.38 111 VAL A O 1
ATOM 829 N N . PHE A 1 112 ? 5.504 -15.244 -2.789 1.00 95.44 112 PHE A N 1
ATOM 830 C CA . PHE A 1 112 ? 5.058 -15.823 -4.058 1.00 95.44 112 PHE A CA 1
ATOM 831 C C . PHE A 1 112 ? 4.813 -14.763 -5.142 1.00 95.44 112 PHE A C 1
ATOM 833 O O . PHE A 1 112 ? 4.036 -13.825 -4.963 1.00 95.44 112 PHE A O 1
ATOM 840 N N . HIS A 1 113 ? 5.470 -14.954 -6.287 1.00 96.06 113 HIS A N 1
ATOM 841 C CA . HIS A 1 113 ? 5.304 -14.166 -7.514 1.00 96.06 113 HIS A CA 1
ATOM 842 C C . HIS A 1 113 ? 3.921 -14.370 -8.135 1.00 96.06 113 HIS A C 1
ATOM 844 O O . HIS A 1 113 ? 3.331 -15.428 -7.935 1.00 96.06 113 HIS A O 1
ATOM 850 N N . HIS A 1 114 ? 3.430 -13.410 -8.926 1.00 94.00 114 HIS A N 1
ATOM 851 C CA . HIS A 1 114 ? 2.076 -13.475 -9.495 1.00 94.00 114 HIS A CA 1
ATOM 852 C C . HIS A 1 114 ? 1.844 -14.745 -10.338 1.00 94.00 114 HIS A C 1
ATOM 854 O O . HIS A 1 114 ? 0.884 -15.459 -10.061 1.00 94.00 114 HIS A O 1
ATOM 860 N N . ASP A 1 115 ? 2.789 -15.119 -11.210 1.00 90.81 115 ASP A N 1
ATOM 861 C CA . ASP A 1 115 ? 2.825 -16.409 -11.939 1.00 90.81 115 ASP A CA 1
ATOM 862 C C . ASP A 1 115 ? 3.199 -17.654 -11.080 1.00 90.81 115 ASP A C 1
ATOM 864 O O . ASP A 1 115 ? 3.885 -18.568 -11.556 1.00 90.81 115 ASP A O 1
ATOM 868 N N . TYR A 1 116 ? 2.856 -17.710 -9.787 1.00 89.88 116 TYR A N 1
ATOM 869 C CA . TYR A 1 116 ? 3.174 -18.880 -8.955 1.00 89.88 116 TYR A CA 1
ATOM 870 C C . TYR A 1 116 ? 2.197 -20.044 -9.190 1.00 89.88 116 TYR A C 1
ATOM 872 O O . TYR A 1 116 ? 1.008 -19.970 -8.866 1.00 89.88 116 TYR A O 1
ATOM 880 N N . LEU A 1 117 ? 2.753 -21.143 -9.708 1.00 86.88 117 LEU A N 1
ATOM 881 C CA . LEU A 1 117 ? 2.089 -22.429 -9.915 1.00 86.88 117 LEU A CA 1
ATOM 882 C C . LEU A 1 117 ? 2.595 -23.484 -8.918 1.00 86.88 117 LEU A C 1
ATOM 884 O O . LEU A 1 117 ? 3.738 -23.408 -8.452 1.00 86.88 117 LEU A O 1
ATOM 888 N N . ASP A 1 118 ? 1.777 -24.502 -8.649 1.00 82.81 118 ASP A N 1
ATOM 889 C CA . ASP A 1 118 ? 2.241 -25.744 -8.020 1.00 82.81 118 ASP A CA 1
ATOM 890 C C . ASP A 1 118 ? 2.889 -26.723 -9.025 1.00 82.81 118 ASP A C 1
ATOM 892 O O . ASP A 1 118 ? 3.219 -26.368 -10.158 1.00 82.81 118 ASP A O 1
ATOM 896 N N . LYS A 1 119 ? 3.138 -27.962 -8.579 1.00 81.94 119 LYS A N 1
ATOM 897 C CA . LYS A 1 119 ? 3.749 -29.029 -9.392 1.00 81.94 119 LYS A CA 1
ATOM 898 C C . LYS A 1 119 ? 2.821 -29.563 -10.483 1.00 81.94 119 LYS A C 1
ATOM 900 O O . LYS A 1 119 ? 3.310 -30.139 -11.449 1.00 81.94 119 LYS A O 1
ATOM 905 N N . ASP A 1 120 ? 1.521 -29.368 -10.310 1.00 87.69 120 ASP A N 1
ATOM 906 C CA . ASP A 1 120 ? 0.448 -29.864 -11.165 1.00 87.69 120 ASP A CA 1
ATOM 907 C C . ASP A 1 120 ? -0.089 -28.734 -12.074 1.00 87.69 120 ASP A C 1
ATOM 909 O O . ASP A 1 120 ? -1.116 -28.877 -12.734 1.00 87.69 120 ASP A O 1
ATOM 913 N N . PHE A 1 121 ? 0.655 -27.619 -12.138 1.00 83.88 121 PHE A N 1
ATOM 914 C CA . PHE A 1 121 ? 0.389 -26.394 -12.899 1.00 83.88 121 PHE A CA 1
ATOM 915 C C . PHE A 1 121 ? -0.869 -25.615 -12.474 1.00 83.88 121 PHE A C 1
ATOM 917 O O . PHE A 1 121 ? -1.308 -24.722 -13.203 1.00 83.88 121 PHE A O 1
ATOM 924 N N . ASN A 1 122 ? -1.422 -25.866 -11.281 1.00 85.81 122 ASN A N 1
ATOM 925 C CA . ASN A 1 122 ? -2.529 -25.059 -10.768 1.00 85.81 122 ASN A CA 1
ATOM 926 C C . ASN A 1 122 ? -2.040 -23.659 -10.386 1.00 85.81 122 ASN A C 1
ATOM 928 O O . ASN A 1 122 ? -1.011 -23.496 -9.727 1.00 85.81 122 ASN A O 1
ATOM 932 N N . TRP A 1 123 ? -2.820 -22.643 -10.752 1.00 85.50 123 TRP A N 1
ATOM 933 C CA . TRP A 1 123 ? -2.552 -21.254 -10.396 1.00 85.50 123 TRP A CA 1
ATOM 934 C C . TRP A 1 123 ? -2.827 -21.013 -8.905 1.00 85.50 123 TRP A C 1
ATOM 936 O O . TRP A 1 123 ? -3.979 -21.066 -8.471 1.00 85.50 123 TRP A O 1
ATOM 946 N N . LEU A 1 124 ? -1.779 -20.747 -8.116 1.00 84.31 124 LEU A N 1
ATOM 947 C CA . LEU A 1 124 ? -1.874 -20.667 -6.654 1.00 84.31 124 LEU A CA 1
ATOM 948 C C . LEU A 1 124 ? -1.821 -19.248 -6.069 1.00 84.31 124 LEU A C 1
ATOM 950 O O . LEU A 1 124 ? -1.936 -19.122 -4.847 1.00 84.31 124 LEU A O 1
ATOM 954 N N . THR A 1 125 ? -1.681 -18.180 -6.866 1.00 86.25 125 THR A N 1
ATOM 955 C CA . THR A 1 125 ? -1.797 -16.820 -6.307 1.00 86.25 125 THR A CA 1
ATOM 956 C C . THR A 1 125 ? -3.261 -16.410 -6.105 1.00 86.25 125 THR A C 1
ATOM 958 O O . THR A 1 125 ? -4.033 -16.360 -7.068 1.00 86.25 125 THR A O 1
ATOM 961 N N . PRO A 1 126 ? -3.678 -16.105 -4.861 1.00 91.94 126 PRO A N 1
ATOM 962 C CA . PRO A 1 126 ? -4.991 -15.543 -4.592 1.00 91.94 126 PRO A CA 1
ATOM 963 C C . PRO A 1 126 ? -5.064 -14.095 -5.092 1.00 91.94 126 PRO A C 1
ATOM 965 O O . PRO A 1 126 ? -4.063 -13.380 -5.157 1.00 91.94 126 PRO A O 1
ATOM 968 N N . LYS A 1 127 ? -6.276 -13.639 -5.412 1.00 94.31 127 LYS A N 1
ATOM 969 C CA . LYS A 1 127 ? -6.553 -12.226 -5.702 1.00 94.31 127 LYS A CA 1
ATOM 970 C C . LYS A 1 127 ? -6.740 -11.473 -4.378 1.00 94.31 127 LYS A C 1
ATOM 972 O O . LYS A 1 127 ? -7.494 -11.972 -3.540 1.00 94.31 127 LYS A O 1
ATOM 977 N N . PRO A 1 128 ? -6.140 -10.284 -4.180 1.00 95.50 128 PRO A N 1
ATOM 978 C CA . PRO A 1 128 ? -6.425 -9.473 -3.000 1.00 95.50 128 PRO A CA 1
ATOM 979 C C . PRO A 1 128 ? -7.896 -9.043 -2.992 1.00 95.50 128 PRO A C 1
ATOM 981 O O . PRO A 1 128 ? -8.451 -8.669 -4.026 1.00 95.50 128 PRO A O 1
ATOM 984 N N . VAL A 1 129 ? -8.525 -9.036 -1.816 1.00 94.19 129 VAL A N 1
ATOM 985 C CA . VAL A 1 129 ? -9.971 -8.775 -1.654 1.00 94.19 129 VAL A CA 1
ATOM 986 C C . VAL A 1 129 ? -10.394 -7.395 -2.185 1.00 94.19 129 VAL A C 1
ATOM 988 O O . VAL A 1 129 ? -11.527 -7.214 -2.620 1.00 94.19 129 VAL A O 1
ATOM 991 N N . ASN A 1 130 ? -9.485 -6.416 -2.214 1.00 93.31 130 ASN A N 1
ATOM 992 C CA . ASN A 1 130 ? -9.724 -5.076 -2.760 1.00 93.31 130 ASN A CA 1
ATOM 993 C C . ASN A 1 130 ? -9.315 -4.890 -4.238 1.00 93.31 130 ASN A C 1
ATOM 995 O O . ASN A 1 130 ? -9.275 -3.742 -4.682 1.00 93.31 130 ASN A O 1
ATOM 999 N N . LEU A 1 131 ? -9.033 -5.957 -5.005 1.00 94.88 131 LEU A N 1
ATOM 1000 C CA . LEU A 1 131 ? -8.537 -5.871 -6.393 1.00 94.88 131 LEU A CA 1
ATOM 1001 C C . LEU A 1 131 ? -9.377 -4.948 -7.290 1.00 94.88 131 LEU A C 1
ATOM 1003 O O . LEU A 1 131 ? -8.819 -4.113 -7.997 1.00 94.88 131 LEU A O 1
ATOM 1007 N N . GLU A 1 132 ? -10.706 -5.036 -7.236 1.00 92.31 132 GLU A N 1
ATOM 1008 C CA . GLU A 1 132 ? -11.560 -4.211 -8.101 1.00 92.31 132 GLU A CA 1
ATOM 1009 C C . GLU A 1 132 ? -11.633 -2.742 -7.641 1.00 92.31 132 GLU A C 1
ATOM 1011 O O . GLU A 1 132 ? -11.667 -1.843 -8.483 1.00 92.31 132 GLU A O 1
ATOM 1016 N N . LYS A 1 133 ? -11.519 -2.450 -6.330 1.00 92.12 133 LYS A N 1
ATOM 1017 C CA . LYS A 1 133 ? -11.346 -1.061 -5.849 1.00 92.12 133 LYS A CA 1
ATOM 1018 C C . LYS A 1 133 ? -9.960 -0.511 -6.213 1.00 92.12 133 LYS A C 1
ATOM 1020 O O . LYS A 1 133 ? -9.859 0.679 -6.489 1.00 92.12 133 LYS A O 1
ATOM 1025 N N . ILE A 1 134 ? -8.920 -1.351 -6.286 1.00 95.06 134 ILE A N 1
ATOM 1026 C CA . ILE A 1 134 ? -7.597 -0.968 -6.812 1.00 95.06 134 ILE A CA 1
ATOM 1027 C C . ILE A 1 134 ? -7.707 -0.625 -8.302 1.00 95.06 134 ILE A C 1
ATOM 1029 O O . ILE A 1 134 ? -7.368 0.490 -8.686 1.00 95.06 134 ILE A O 1
ATOM 1033 N N . ARG A 1 135 ? -8.246 -1.527 -9.132 1.00 94.38 135 ARG A N 1
ATOM 1034 C CA . ARG A 1 135 ? -8.427 -1.322 -10.583 1.00 94.38 135 ARG A CA 1
ATOM 1035 C C . ARG A 1 135 ? -9.225 -0.059 -10.902 1.00 94.38 135 ARG A C 1
ATOM 1037 O O . ARG A 1 135 ? -8.770 0.768 -11.688 1.00 94.38 135 ARG A O 1
ATOM 1044 N N . ALA A 1 136 ? -10.360 0.141 -10.231 1.00 90.19 136 ALA A N 1
ATOM 1045 C CA . ALA A 1 136 ? -11.173 1.346 -10.385 1.00 90.19 136 ALA A CA 1
ATOM 1046 C C . ALA A 1 136 ? -10.442 2.635 -9.958 1.00 90.19 136 ALA A C 1
ATOM 1048 O O . ALA A 1 136 ? -10.717 3.699 -10.510 1.00 90.19 136 ALA A O 1
ATOM 1049 N N . ARG A 1 137 ? -9.503 2.566 -8.999 1.00 89.94 137 ARG A N 1
ATOM 1050 C CA . ARG A 1 137 ? -8.684 3.722 -8.592 1.00 89.94 137 ARG A CA 1
ATOM 1051 C C . ARG A 1 137 ? -7.540 3.991 -9.567 1.00 89.94 137 ARG A C 1
ATOM 1053 O O . ARG A 1 137 ? -7.270 5.150 -9.849 1.00 89.94 137 ARG A O 1
ATOM 1060 N N . VAL A 1 138 ? -6.910 2.943 -10.097 1.00 92.06 138 VAL A N 1
ATOM 1061 C CA . VAL A 1 138 ? -5.835 3.020 -11.099 1.00 92.06 138 VAL A CA 1
ATOM 1062 C C . VAL A 1 138 ? -6.346 3.648 -12.401 1.00 92.06 138 VAL A C 1
ATOM 1064 O O . VAL A 1 138 ? -5.715 4.570 -12.908 1.00 92.06 138 VAL A O 1
ATOM 1067 N N . MET A 1 139 ? -7.530 3.245 -12.874 1.00 89.81 139 MET A N 1
ATOM 1068 C CA . MET A 1 139 ? -8.175 3.793 -14.081 1.00 89.81 139 MET A CA 1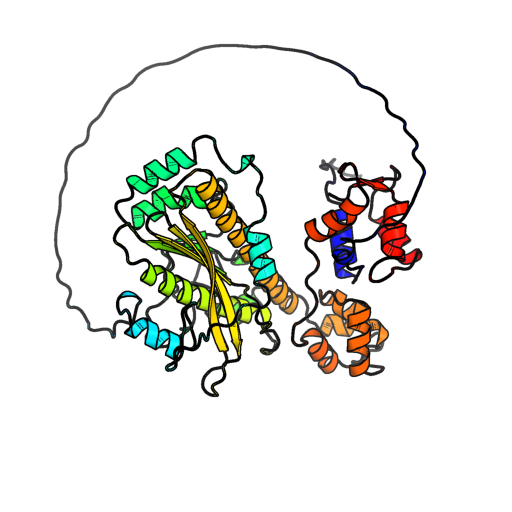
ATOM 1069 C C . MET A 1 139 ? -8.860 5.165 -13.885 1.00 89.81 139 MET A C 1
ATOM 1071 O O . MET A 1 139 ? -9.492 5.666 -14.813 1.00 89.81 139 MET A O 1
ATOM 1075 N N . ALA A 1 140 ? -8.787 5.784 -12.701 1.00 87.69 140 ALA A N 1
ATOM 1076 C CA . ALA A 1 140 ? -9.443 7.068 -12.452 1.00 87.69 140 ALA A CA 1
ATOM 1077 C C . ALA A 1 140 ? -8.763 8.213 -13.230 1.00 87.69 140 ALA A C 1
ATOM 1079 O O . ALA A 1 140 ? -7.549 8.393 -13.150 1.00 87.69 140 ALA A O 1
ATOM 1080 N N . ALA A 1 141 ? -9.541 9.015 -13.959 1.00 85.75 141 ALA A N 1
ATOM 1081 C CA . ALA A 1 141 ? -9.005 10.134 -14.732 1.00 85.75 141 ALA A CA 1
ATOM 1082 C C . ALA A 1 141 ? -8.340 11.195 -13.832 1.00 85.75 141 ALA A C 1
ATOM 1084 O O . ALA A 1 141 ? -8.878 11.562 -12.786 1.00 85.75 141 ALA A O 1
ATOM 1085 N N . ARG A 1 142 ? -7.189 11.716 -14.275 1.00 84.31 142 ARG A N 1
ATOM 1086 C CA . ARG A 1 142 ? -6.464 12.833 -13.647 1.00 84.31 142 ARG A CA 1
ATOM 1087 C C . ARG A 1 142 ? -6.632 14.134 -14.450 1.00 84.31 142 ARG A C 1
ATOM 1089 O O . ARG A 1 142 ? -6.861 14.063 -15.660 1.00 84.31 142 ARG A O 1
ATOM 1096 N N . PRO A 1 143 ? -6.524 15.324 -13.823 1.00 80.44 143 PRO A N 1
ATOM 1097 C CA . PRO A 1 143 ? -6.672 16.602 -14.518 1.00 80.44 143 PRO A CA 1
ATOM 1098 C C . PRO A 1 143 ? -5.652 16.780 -15.64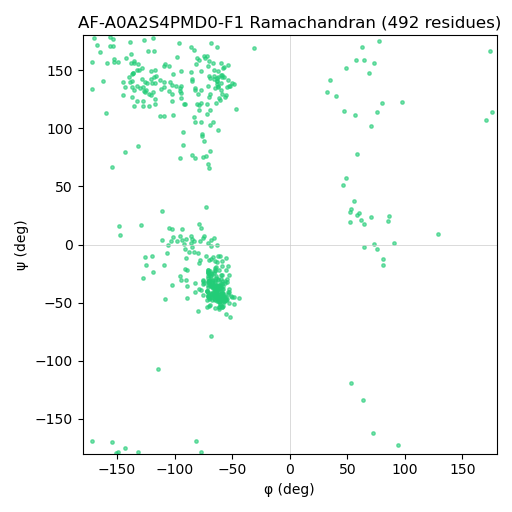9 1.00 80.44 143 PRO A C 1
ATOM 1100 O O . PRO A 1 143 ? -4.466 16.505 -15.478 1.00 80.44 143 PRO A O 1
ATOM 1103 N N . ALA A 1 144 ? -6.084 17.320 -16.793 1.00 70.38 144 ALA A N 1
ATOM 1104 C CA . ALA A 1 144 ? -5.212 17.514 -17.958 1.00 70.38 144 ALA A CA 1
ATOM 1105 C C . ALA A 1 144 ? -3.982 18.403 -17.670 1.00 70.38 144 ALA A C 1
ATOM 1107 O O . ALA A 1 144 ? -2.938 18.227 -18.292 1.00 70.38 144 ALA A O 1
ATOM 1108 N N . SER A 1 145 ? -4.077 19.306 -16.687 1.00 71.75 145 SER A N 1
ATOM 1109 C CA . SER A 1 145 ? -2.988 20.169 -16.210 1.00 71.75 145 SER A CA 1
ATOM 1110 C C . SER A 1 145 ? -1.802 19.415 -15.588 1.00 71.75 145 SER A C 1
ATOM 1112 O O . SER A 1 145 ? -0.716 19.989 -15.453 1.00 71.75 145 SER A O 1
ATOM 1114 N N . GLU A 1 146 ? -1.954 18.133 -15.242 1.00 73.94 146 GLU A N 1
ATOM 1115 C CA . GLU A 1 146 ? -0.844 17.282 -14.806 1.00 73.94 146 GLU A CA 1
ATOM 1116 C C . GLU A 1 146 ? 0.168 16.963 -15.909 1.00 73.94 146 GLU A C 1
ATOM 1118 O O . GLU A 1 146 ? 1.327 16.687 -15.597 1.00 73.94 146 GLU A O 1
ATOM 1123 N N . PHE A 1 147 ? -0.249 17.017 -17.175 1.00 80.06 147 PHE A N 1
ATOM 1124 C CA . PHE A 1 147 ? 0.577 16.681 -18.330 1.00 80.06 147 PHE A CA 1
ATOM 1125 C C . PHE A 1 147 ? 1.003 17.958 -19.057 1.00 80.06 147 PHE A C 1
ATOM 1127 O O . PHE A 1 147 ? 0.192 18.850 -19.301 1.00 80.06 147 PHE A O 1
ATOM 1134 N N . CYS A 1 148 ? 2.285 18.081 -19.386 1.00 77.12 148 CYS A N 1
ATOM 1135 C CA . CYS A 1 148 ? 2.786 19.181 -20.209 1.00 77.12 148 CYS A CA 1
ATOM 1136 C C . CYS A 1 148 ? 2.651 18.880 -21.708 1.00 77.12 148 CYS A C 1
ATOM 1138 O O . CYS A 1 148 ? 2.806 17.742 -22.157 1.00 77.12 148 CYS A O 1
ATOM 1140 N N . GLU A 1 149 ? 2.442 19.924 -22.510 1.00 76.62 149 GLU A N 1
ATOM 1141 C CA . GLU A 1 149 ? 2.535 19.810 -23.965 1.00 76.62 149 GLU A CA 1
ATOM 1142 C C . GLU A 1 149 ? 3.946 19.343 -24.369 1.00 76.62 149 GLU A C 1
ATOM 1144 O O . GLU A 1 149 ? 4.958 19.824 -23.854 1.00 76.62 149 GLU A O 1
ATOM 1149 N N . GLY A 1 150 ? 4.023 18.351 -25.259 1.00 84.88 150 GLY A N 1
ATOM 1150 C CA . GLY A 1 150 ? 5.291 17.764 -25.696 1.00 84.88 150 GLY A CA 1
ATOM 1151 C C . GLY A 1 150 ? 6.002 16.868 -24.669 1.00 84.88 150 GLY A C 1
ATOM 1152 O O . GLY A 1 150 ? 7.045 16.308 -25.010 1.00 84.88 150 GLY A O 1
ATOM 1153 N N . GLU A 1 151 ? 5.456 16.662 -23.463 1.00 89.12 151 GLU A N 1
ATOM 1154 C CA . GLU A 1 151 ? 6.038 15.799 -22.417 1.00 89.12 151 GLU A CA 1
ATOM 1155 C C . GLU A 1 151 ? 6.318 14.381 -22.938 1.00 89.12 151 GLU A C 1
ATOM 1157 O O . GLU A 1 151 ? 7.437 13.884 -22.826 1.00 89.12 151 GLU A O 1
ATOM 1162 N N . PHE A 1 152 ? 5.348 13.779 -23.633 1.00 93.25 152 PHE A N 1
ATOM 1163 C CA . PHE A 1 152 ? 5.499 12.472 -24.277 1.00 93.25 152 PHE A CA 1
ATOM 1164 C C . PHE A 1 152 ? 6.653 12.433 -25.297 1.00 93.25 152 PHE A C 1
ATOM 1166 O O . PHE A 1 152 ? 7.402 11.455 -25.364 1.00 93.25 152 PHE A O 1
ATOM 1173 N N . ARG A 1 153 ? 6.864 13.511 -26.067 1.00 93.00 153 ARG A N 1
ATOM 1174 C CA . ARG A 1 153 ? 7.986 13.607 -27.017 1.00 93.00 153 ARG A CA 1
ATOM 1175 C C . ARG A 1 153 ? 9.327 13.647 -26.283 1.00 93.00 153 ARG A C 1
ATOM 1177 O O . ARG A 1 153 ? 10.268 12.988 -26.722 1.00 93.00 153 ARG A O 1
ATOM 1184 N N . GLN A 1 154 ? 9.412 14.375 -25.168 1.00 92.62 154 GLN A N 1
ATOM 1185 C CA . GLN A 1 154 ? 10.610 14.414 -24.324 1.00 92.62 154 GLN A CA 1
ATOM 1186 C C . GLN A 1 154 ? 10.878 13.050 -23.670 1.00 92.62 154 GLN A C 1
ATOM 1188 O O . GLN A 1 154 ? 12.002 12.558 -23.749 1.00 92.62 154 GLN A O 1
ATOM 1193 N N . PHE A 1 155 ? 9.843 12.389 -23.141 1.00 94.06 155 PHE A N 1
ATOM 1194 C CA . PHE A 1 155 ? 9.914 11.023 -22.618 1.00 94.06 155 PHE A CA 1
ATOM 1195 C C . PHE A 1 155 ? 10.434 10.026 -23.668 1.00 94.06 155 PHE A C 1
ATOM 1197 O O . PHE A 1 155 ? 11.367 9.274 -23.380 1.00 94.06 155 PHE A O 1
ATOM 1204 N N . LYS A 1 156 ? 9.912 10.041 -24.907 1.00 93.94 156 LYS A N 1
ATOM 1205 C CA . LYS A 1 156 ? 10.404 9.145 -25.975 1.00 93.94 156 LYS A CA 1
ATOM 1206 C C . LYS A 1 156 ? 11.864 9.418 -26.340 1.00 93.94 156 LYS A C 1
ATOM 1208 O O . LYS A 1 156 ? 12.621 8.467 -26.523 1.00 93.94 156 LYS A O 1
ATOM 1213 N N . ILE A 1 157 ? 12.287 10.684 -26.384 1.00 93.31 157 ILE A N 1
ATOM 1214 C CA . ILE A 1 157 ? 13.698 11.050 -26.603 1.00 93.31 157 ILE A CA 1
ATOM 1215 C C . ILE A 1 157 ? 14.574 10.550 -25.444 1.00 93.31 157 ILE A C 1
ATOM 1217 O O . ILE A 1 157 ? 15.622 9.954 -25.693 1.00 93.31 157 ILE A O 1
ATOM 1221 N N . ALA A 1 158 ? 14.150 10.732 -24.192 1.00 92.88 158 ALA A N 1
ATOM 1222 C CA . ALA A 1 158 ? 14.883 10.250 -23.025 1.00 92.88 158 ALA A CA 1
ATOM 1223 C C . ALA A 1 158 ? 15.004 8.717 -23.021 1.00 92.88 158 ALA A C 1
ATOM 1225 O O . ALA A 1 158 ? 16.108 8.196 -22.876 1.00 92.88 158 ALA A O 1
ATOM 1226 N N . SER A 1 159 ? 13.900 8.002 -23.260 1.00 92.44 159 SER A N 1
ATOM 1227 C CA . SER A 1 159 ? 13.861 6.536 -23.300 1.00 92.44 159 SER A CA 1
ATOM 1228 C C . SER A 1 159 ? 14.708 5.952 -24.433 1.00 92.44 159 SER A C 1
ATOM 1230 O O . SER A 1 159 ? 15.359 4.933 -24.223 1.00 92.44 159 SER A O 1
ATOM 1232 N N . ALA A 1 160 ? 14.740 6.584 -25.612 1.00 92.00 160 ALA A N 1
ATOM 1233 C CA . ALA A 1 160 ? 15.559 6.130 -26.739 1.00 92.00 160 ALA A CA 1
ATOM 1234 C C . ALA A 1 160 ? 17.072 6.318 -26.506 1.00 92.00 160 ALA A C 1
ATOM 1236 O O . ALA A 1 160 ? 17.876 5.585 -27.073 1.00 92.00 160 ALA A O 1
ATOM 1237 N N . ASN A 1 161 ? 17.465 7.277 -25.660 1.00 92.44 161 ASN A N 1
ATOM 1238 C CA . ASN A 1 161 ? 18.866 7.561 -25.323 1.00 92.44 161 ASN A CA 1
ATOM 1239 C C . ASN A 1 161 ? 19.323 6.910 -23.997 1.00 92.44 161 ASN A C 1
ATOM 1241 O O . ASN A 1 161 ? 20.456 7.123 -23.555 1.00 92.44 161 ASN A O 1
ATOM 1245 N N . ALA A 1 162 ? 18.468 6.127 -23.331 1.00 92.31 162 ALA A N 1
ATOM 1246 C CA . ALA A 1 162 ? 18.745 5.567 -22.010 1.00 92.31 162 ALA A CA 1
ATOM 1247 C C . ALA A 1 162 ? 19.541 4.250 -22.074 1.00 92.31 162 ALA A C 1
ATOM 1249 O O . ALA A 1 162 ? 18.999 3.169 -21.879 1.00 92.31 162 ALA A O 1
ATOM 1250 N N . GLY A 1 163 ? 20.851 4.336 -22.326 1.00 89.69 163 GLY A N 1
ATOM 1251 C CA . GLY A 1 163 ? 21.710 3.161 -22.546 1.00 89.69 163 GLY A CA 1
ATOM 1252 C C . GLY A 1 163 ? 21.932 2.215 -21.350 1.00 89.69 163 GLY A C 1
ATOM 1253 O O . GLY A 1 163 ? 22.483 1.135 -21.546 1.00 89.69 163 GLY A O 1
ATOM 1254 N N . ASN A 1 164 ? 21.545 2.583 -20.122 1.00 91.81 164 ASN A N 1
ATOM 1255 C CA . ASN A 1 164 ? 21.669 1.734 -18.929 1.00 91.81 164 ASN A CA 1
ATOM 1256 C C . ASN A 1 164 ? 20.668 2.119 -17.819 1.00 91.81 164 ASN A C 1
ATOM 1258 O O . ASN A 1 164 ? 20.018 3.161 -17.892 1.00 91.81 164 ASN A O 1
ATOM 1262 N N . GLU A 1 165 ? 20.592 1.274 -16.787 1.00 91.62 165 GLU A N 1
ATOM 1263 C CA . GLU A 1 165 ? 19.704 1.372 -15.616 1.00 91.62 165 GLU A CA 1
ATOM 1264 C C . GLU A 1 165 ? 19.702 2.757 -14.957 1.00 91.62 165 GLU A C 1
ATOM 1266 O O . GLU A 1 165 ? 18.651 3.379 -14.805 1.00 91.62 165 GLU A O 1
ATOM 1271 N N . ALA A 1 166 ? 20.889 3.290 -14.656 1.00 89.50 166 ALA A N 1
ATOM 1272 C CA . ALA A 1 166 ? 21.032 4.597 -14.031 1.00 89.50 166 ALA A CA 1
ATOM 1273 C C . ALA A 1 166 ? 20.512 5.714 -14.949 1.00 89.50 166 ALA A C 1
ATOM 1275 O O . ALA A 1 166 ? 19.815 6.613 -14.484 1.00 89.50 166 ALA A O 1
ATOM 1276 N N . VAL A 1 167 ? 20.775 5.661 -16.261 1.00 91.06 167 VAL A N 1
ATOM 1277 C CA . VAL A 1 167 ? 20.233 6.667 -17.194 1.00 91.06 167 VAL A CA 1
ATOM 1278 C C . VAL A 1 167 ? 18.704 6.582 -17.278 1.00 91.06 167 VAL A C 1
ATOM 1280 O O . VAL A 1 167 ? 18.059 7.628 -17.328 1.00 91.06 167 VAL A O 1
ATOM 1283 N N . VAL A 1 168 ? 18.107 5.385 -17.209 1.00 92.25 168 VAL A N 1
ATOM 1284 C CA . VAL A 1 168 ? 16.644 5.237 -17.094 1.00 92.25 168 VAL A CA 1
ATOM 1285 C C . VAL A 1 168 ? 16.146 5.893 -15.798 1.00 92.25 168 VAL A C 1
ATOM 1287 O O . VAL A 1 168 ? 15.303 6.791 -15.852 1.00 92.25 168 VAL A O 1
ATOM 1290 N N . ALA A 1 169 ? 16.718 5.530 -14.648 1.00 90.25 169 ALA A N 1
ATOM 1291 C CA . ALA A 1 169 ? 16.337 6.059 -13.338 1.00 90.25 169 ALA A CA 1
ATOM 1292 C C . ALA A 1 169 ? 16.485 7.592 -13.224 1.00 90.25 169 ALA A C 1
ATOM 1294 O O . ALA A 1 169 ? 15.636 8.253 -12.632 1.00 90.25 169 ALA A O 1
ATOM 1295 N N . PHE A 1 170 ? 17.534 8.181 -13.808 1.00 87.69 170 PHE A N 1
ATOM 1296 C CA . PHE A 1 170 ? 17.795 9.624 -13.735 1.00 87.69 170 PHE A CA 1
ATOM 1297 C C . PHE A 1 170 ? 17.137 10.463 -14.845 1.00 87.69 170 PHE A C 1
ATOM 1299 O O . PHE A 1 170 ? 16.992 11.668 -14.649 1.00 87.69 170 PHE A O 1
ATOM 1306 N N . ARG A 1 171 ? 16.767 9.893 -16.005 1.00 89.38 171 ARG A N 1
ATOM 1307 C CA . ARG A 1 171 ? 16.238 10.672 -17.151 1.00 89.38 171 ARG A CA 1
ATOM 1308 C C . ARG A 1 171 ? 14.876 10.241 -17.684 1.00 89.38 171 ARG A C 1
ATOM 1310 O O . ARG A 1 171 ? 14.265 11.023 -18.399 1.00 89.38 171 ARG A O 1
ATOM 1317 N N . VAL A 1 172 ? 14.401 9.036 -17.377 1.00 92.88 172 VAL A N 1
ATOM 1318 C CA . VAL A 1 172 ? 13.137 8.501 -17.918 1.00 92.88 172 VAL A CA 1
ATOM 1319 C C . VAL A 1 172 ? 12.056 8.453 -16.841 1.00 92.88 172 VAL A C 1
ATOM 1321 O O . VAL A 1 172 ? 10.950 8.940 -17.056 1.00 92.88 172 VAL A O 1
ATOM 1324 N N . ILE A 1 173 ? 12.394 7.946 -15.654 1.00 92.62 173 ILE A N 1
ATOM 1325 C CA . ILE A 1 173 ? 11.464 7.827 -14.520 1.00 92.62 173 ILE A CA 1
ATOM 1326 C C . ILE A 1 173 ? 10.857 9.167 -14.038 1.00 92.62 173 ILE A C 1
ATOM 1328 O O . ILE A 1 173 ? 9.667 9.164 -13.720 1.00 92.62 173 ILE A O 1
ATOM 1332 N N . PRO A 1 174 ? 11.560 10.325 -14.043 1.00 90.06 174 PRO A N 1
ATOM 1333 C CA . PRO A 1 174 ? 10.964 11.600 -13.620 1.00 90.06 174 PRO A CA 1
ATOM 1334 C C . PRO A 1 174 ? 9.693 12.009 -14.387 1.00 90.06 174 PRO A C 1
ATOM 1336 O O . PRO A 1 174 ? 8.792 12.601 -13.798 1.00 90.06 174 PRO A O 1
ATOM 1339 N N . PHE A 1 175 ? 9.571 11.638 -15.667 1.00 91.00 175 PHE A N 1
ATOM 1340 C CA . PHE A 1 175 ? 8.357 11.874 -16.463 1.00 91.00 175 PHE A CA 1
ATOM 1341 C C . PHE A 1 175 ? 7.140 11.093 -15.921 1.00 91.00 175 PHE A C 1
ATOM 1343 O O . PHE A 1 175 ? 6.012 11.591 -15.909 1.00 91.00 175 PHE A O 1
ATOM 1350 N N . ILE A 1 176 ? 7.372 9.892 -15.381 1.00 91.81 176 ILE A N 1
ATOM 1351 C CA . ILE A 1 176 ? 6.328 9.047 -14.788 1.00 91.81 176 ILE A CA 1
ATOM 1352 C C . ILE A 1 176 ? 5.851 9.640 -13.449 1.00 91.81 176 ILE A C 1
ATOM 1354 O O . ILE A 1 176 ? 4.650 9.669 -13.184 1.00 91.81 176 ILE A O 1
ATOM 1358 N N . PHE A 1 177 ? 6.761 10.171 -12.626 1.00 85.56 177 PHE A N 1
ATOM 1359 C CA . PHE A 1 177 ? 6.434 10.686 -11.286 1.00 85.56 177 PHE A CA 1
ATOM 1360 C C . PHE A 1 177 ? 5.577 11.959 -11.305 1.00 85.56 177 PHE A C 1
ATOM 1362 O O . PHE A 1 177 ? 4.695 12.109 -10.465 1.00 85.56 177 PHE A O 1
ATOM 1369 N N . GLY A 1 178 ? 5.791 12.848 -12.277 1.00 69.44 178 GLY A N 1
ATOM 1370 C CA . GLY A 1 178 ? 5.074 14.122 -12.370 1.00 69.44 178 GLY A CA 1
ATOM 1371 C C . GLY A 1 178 ? 5.807 15.297 -11.714 1.00 69.44 178 GLY A C 1
ATOM 1372 O O . GLY A 1 178 ? 6.979 15.210 -11.357 1.00 69.44 178 GLY A O 1
ATOM 1373 N N . LYS A 1 179 ? 5.117 16.442 -11.641 1.00 57.78 179 LYS A N 1
ATOM 1374 C CA . LYS A 1 179 ? 5.741 17.767 -11.455 1.00 57.78 179 LYS A CA 1
ATOM 1375 C C . LYS A 1 179 ? 6.258 18.035 -10.040 1.00 57.78 179 LYS A C 1
ATOM 1377 O O . LYS A 1 179 ? 7.254 18.737 -9.889 1.00 57.78 179 LYS A O 1
ATOM 1382 N N . ASP A 1 180 ? 5.592 17.506 -9.019 1.00 52.94 180 ASP A N 1
ATOM 1383 C CA . ASP A 1 180 ? 5.910 17.806 -7.622 1.00 52.94 180 ASP A CA 1
ATOM 1384 C C . ASP A 1 180 ? 6.845 16.751 -7.023 1.00 52.94 180 ASP A C 1
ATOM 1386 O O . ASP A 1 180 ? 6.430 15.895 -6.251 1.00 52.94 180 ASP A O 1
ATOM 1390 N N . LEU A 1 181 ? 8.121 16.803 -7.415 1.00 46.31 181 LEU A N 1
ATOM 1391 C CA . LEU A 1 181 ? 9.170 15.911 -6.904 1.00 46.31 181 LEU A CA 1
ATOM 1392 C C . LEU A 1 181 ? 9.601 16.232 -5.459 1.00 46.31 181 LEU A C 1
ATOM 1394 O O . LEU A 1 181 ? 10.327 15.438 -4.864 1.00 46.31 181 LEU A O 1
ATOM 1398 N N . ASN A 1 182 ? 9.157 17.361 -4.891 1.00 40.00 182 ASN A N 1
ATOM 1399 C CA . ASN A 1 182 ? 9.529 17.804 -3.543 1.00 40.00 182 ASN A CA 1
ATOM 1400 C C . ASN A 1 182 ? 8.503 17.389 -2.473 1.00 40.00 182 ASN A C 1
ATOM 1402 O O . ASN A 1 182 ? 8.891 17.173 -1.329 1.00 40.00 182 ASN A O 1
ATOM 1406 N N . ALA A 1 183 ? 7.223 17.205 -2.818 1.00 48.34 183 ALA A N 1
ATOM 1407 C CA . ALA A 1 183 ? 6.200 16.668 -1.906 1.00 48.34 183 ALA A CA 1
ATOM 1408 C C . ALA A 1 183 ? 6.275 15.137 -1.701 1.00 48.34 183 ALA A C 1
ATOM 1410 O O . ALA A 1 183 ? 5.322 14.511 -1.214 1.00 48.34 183 ALA A O 1
ATOM 1411 N N . VAL A 1 184 ? 7.386 14.516 -2.109 1.00 54.72 184 VAL A N 1
ATOM 1412 C CA . VAL A 1 184 ? 7.527 13.067 -2.239 1.00 54.72 184 VAL A CA 1
ATOM 1413 C C . VAL A 1 184 ? 8.509 12.528 -1.208 1.00 54.72 184 VAL A C 1
ATOM 1415 O O . VAL A 1 184 ? 9.721 12.675 -1.347 1.00 54.72 184 VAL A O 1
ATOM 1418 N N . ASN A 1 185 ? 7.990 11.782 -0.233 1.00 67.69 185 ASN A N 1
ATOM 1419 C CA . ASN A 1 185 ? 8.786 10.915 0.637 1.00 67.69 185 ASN A CA 1
ATOM 1420 C C . ASN A 1 185 ? 9.304 9.708 -0.170 1.00 67.69 185 ASN A C 1
ATOM 1422 O O . ASN A 1 185 ? 8.865 8.578 0.048 1.00 67.69 185 ASN A O 1
ATOM 1426 N N . CYS A 1 186 ? 10.179 9.958 -1.145 1.00 79.31 186 CYS A N 1
ATOM 1427 C CA . CYS A 1 186 ? 10.858 8.957 -1.955 1.00 79.31 186 CYS A CA 1
ATOM 1428 C C . CYS A 1 186 ? 12.332 8.916 -1.567 1.00 79.31 186 CYS A C 1
ATOM 1430 O O . CYS A 1 186 ? 12.994 9.950 -1.500 1.00 79.31 186 CYS A O 1
ATOM 1432 N N . GLN A 1 187 ? 12.874 7.717 -1.408 1.00 78.38 187 GLN A N 1
ATOM 1433 C CA . GLN A 1 187 ? 14.317 7.495 -1.425 1.00 78.38 187 GLN A CA 1
ATOM 1434 C C . GLN A 1 187 ? 14.686 6.565 -2.577 1.00 78.38 187 GLN A C 1
ATOM 1436 O O . GLN A 1 187 ? 13.816 5.979 -3.225 1.00 78.38 187 GLN A O 1
ATOM 1441 N N . ARG A 1 188 ? 15.983 6.504 -2.879 1.00 83.38 188 ARG A N 1
ATOM 1442 C CA . ARG A 1 188 ? 16.533 5.813 -4.044 1.00 83.38 188 ARG A CA 1
ATOM 1443 C C . ARG A 1 188 ? 17.756 5.002 -3.674 1.00 83.38 188 ARG A C 1
ATOM 1445 O O . ARG A 1 188 ? 18.542 5.455 -2.846 1.00 83.38 188 ARG A O 1
ATOM 1452 N N . GLU A 1 189 ? 17.952 3.878 -4.363 1.00 80.25 189 GLU A N 1
ATOM 1453 C CA . GLU A 1 189 ? 19.197 3.094 -4.330 1.00 80.25 189 GLU A CA 1
ATOM 1454 C C . GLU A 1 189 ? 19.632 2.720 -2.895 1.00 80.25 189 GLU A C 1
ATOM 1456 O O . GLU A 1 189 ? 20.824 2.608 -2.589 1.00 80.25 189 GLU A O 1
ATOM 1461 N N . PHE A 1 190 ? 18.666 2.548 -1.991 1.00 83.56 190 PHE A N 1
ATOM 1462 C CA . PHE A 1 190 ? 18.903 2.540 -0.550 1.00 83.56 190 PHE A CA 1
ATOM 1463 C C . PHE A 1 190 ? 18.896 1.116 0.005 1.00 83.56 190 PHE A C 1
ATOM 1465 O O . PHE A 1 190 ? 17.919 0.388 -0.146 1.00 83.56 190 PHE A O 1
ATOM 1472 N N . LEU A 1 191 ? 19.981 0.710 0.666 1.00 90.62 191 LEU A N 1
ATOM 1473 C CA . LEU A 1 191 ? 20.090 -0.622 1.261 1.00 90.62 191 LEU A CA 1
ATOM 1474 C C . LEU A 1 191 ? 19.289 -0.686 2.567 1.00 90.62 191 LEU A C 1
ATOM 1476 O O . LEU A 1 191 ? 19.577 0.050 3.507 1.00 90.62 191 LEU A O 1
ATOM 1480 N N . PHE A 1 192 ? 18.329 -1.603 2.654 1.00 93.62 192 PHE A N 1
ATOM 1481 C CA . PHE A 1 192 ? 17.534 -1.818 3.862 1.00 93.62 192 PHE A CA 1
ATOM 1482 C C . PHE A 1 192 ? 18.379 -2.577 4.896 1.00 93.62 192 PHE A C 1
ATOM 1484 O O . PHE A 1 192 ? 18.511 -3.802 4.834 1.00 93.62 192 PHE A O 1
ATOM 1491 N N . THR A 1 193 ? 19.026 -1.850 5.813 1.00 93.00 193 THR A N 1
ATOM 1492 C CA . THR A 1 193 ? 19.944 -2.421 6.807 1.00 93.00 193 THR A CA 1
ATOM 1493 C C . THR A 1 193 ? 19.275 -2.838 8.114 1.00 93.00 193 THR A C 1
ATOM 1495 O O . THR A 1 193 ? 19.766 -3.804 8.699 1.00 93.00 193 THR A O 1
ATOM 1498 N N . ASN A 1 194 ? 18.196 -2.186 8.554 1.00 93.69 194 ASN A N 1
ATOM 1499 C CA . ASN A 1 194 ? 17.581 -2.452 9.864 1.00 93.69 194 ASN A CA 1
ATOM 1500 C C . ASN A 1 194 ? 16.507 -3.553 9.812 1.00 93.69 194 ASN A C 1
ATOM 1502 O O . ASN A 1 194 ? 16.423 -4.376 10.720 1.00 93.69 194 ASN A O 1
ATOM 1506 N N . LEU A 1 195 ? 15.731 -3.627 8.724 1.00 94.31 195 LEU A N 1
ATOM 1507 C CA . LEU A 1 195 ? 14.630 -4.587 8.607 1.00 94.31 195 LEU A CA 1
ATOM 1508 C C . LEU A 1 195 ? 15.073 -6.048 8.824 1.00 94.31 195 LEU A C 1
ATOM 1510 O O . LEU A 1 195 ? 15.962 -6.556 8.130 1.00 94.31 195 LEU A O 1
ATOM 1514 N N . LYS A 1 196 ? 14.372 -6.758 9.723 1.00 93.06 196 LYS A N 1
ATOM 1515 C CA . LYS A 1 196 ? 14.489 -8.212 9.938 1.00 93.06 196 LYS A CA 1
ATOM 1516 C C . LYS A 1 196 ? 14.436 -8.959 8.596 1.00 93.06 196 LYS A C 1
ATOM 1518 O O . LYS A 1 196 ? 13.563 -8.640 7.780 1.00 93.06 196 LYS A O 1
ATOM 1523 N N . PRO A 1 197 ? 15.267 -9.990 8.353 1.00 90.94 197 PRO A N 1
ATOM 1524 C CA . PRO A 1 197 ? 15.151 -10.818 7.153 1.00 90.94 197 PRO A CA 1
ATOM 1525 C C . PRO A 1 197 ? 13.725 -11.353 6.970 1.00 90.94 197 PRO A C 1
ATOM 1527 O O . PRO A 1 197 ? 13.091 -11.774 7.934 1.00 90.94 197 PRO A O 1
ATOM 1530 N N . LEU A 1 198 ? 13.201 -11.315 5.743 1.00 88.25 198 LEU A N 1
ATOM 1531 C CA . LEU A 1 198 ? 11.917 -11.950 5.414 1.00 88.25 198 LEU A CA 1
ATOM 1532 C C . LEU A 1 198 ? 12.088 -13.449 5.137 1.00 88.25 198 LEU A C 1
ATOM 1534 O O . LEU A 1 198 ? 11.218 -14.252 5.453 1.00 88.25 198 LEU A O 1
ATOM 1538 N N . VAL A 1 199 ? 13.242 -13.813 4.575 1.00 86.56 199 VAL A N 1
ATOM 1539 C CA . VAL A 1 199 ? 13.702 -15.189 4.394 1.00 86.56 199 VAL A CA 1
ATOM 1540 C C . VAL A 1 199 ? 15.191 -15.221 4.715 1.00 86.56 199 VAL A C 1
ATOM 1542 O O . VAL A 1 199 ? 15.929 -14.303 4.342 1.00 86.56 199 VAL A O 1
ATOM 1545 N N . GLU A 1 200 ? 15.650 -16.263 5.402 1.00 83.56 200 GLU A N 1
ATOM 1546 C CA . GLU A 1 200 ? 17.073 -16.432 5.684 1.00 83.56 200 GLU A CA 1
ATOM 1547 C C . GLU A 1 200 ? 17.915 -16.526 4.402 1.00 83.56 200 GLU A C 1
ATOM 1549 O O . GLU A 1 200 ? 17.453 -16.960 3.345 1.00 83.56 200 GLU A O 1
ATOM 1554 N N . ARG A 1 201 ? 19.205 -16.185 4.518 1.00 86.31 201 ARG A N 1
ATOM 1555 C CA . ARG A 1 201 ? 20.239 -16.355 3.475 1.00 86.31 201 ARG A CA 1
ATOM 1556 C C . ARG A 1 201 ? 20.040 -15.527 2.196 1.00 86.31 201 ARG A C 1
ATOM 1558 O O . ARG A 1 201 ? 20.917 -15.581 1.331 1.00 86.31 201 ARG A O 1
ATOM 1565 N N . LEU A 1 202 ? 18.963 -14.752 2.065 1.00 89.62 202 LEU A N 1
ATOM 1566 C CA . LEU A 1 202 ? 18.819 -13.753 1.003 1.00 89.62 202 LEU A CA 1
ATOM 1567 C C . LEU A 1 202 ? 19.766 -12.559 1.217 1.00 89.62 202 LEU A C 1
ATOM 1569 O O . LEU A 1 202 ? 20.215 -12.286 2.332 1.00 89.62 202 LEU A O 1
ATOM 1573 N N . LYS A 1 203 ? 20.079 -11.829 0.140 1.00 91.81 203 LYS A N 1
ATOM 1574 C CA . LYS A 1 203 ? 20.657 -10.478 0.250 1.00 91.81 203 LYS A CA 1
ATOM 1575 C C . LYS A 1 203 ? 19.623 -9.531 0.877 1.00 91.81 203 LYS A C 1
ATOM 1577 O O . LYS A 1 203 ? 18.423 -9.712 0.683 1.00 91.81 203 LYS A O 1
ATOM 1582 N N . LYS A 1 204 ? 20.092 -8.507 1.598 1.00 93.44 204 LYS A N 1
ATOM 1583 C CA . LYS A 1 204 ? 19.235 -7.409 2.074 1.00 93.44 204 LYS A CA 1
ATOM 1584 C C . LYS A 1 204 ? 18.625 -6.657 0.884 1.00 93.44 204 LYS A C 1
ATOM 1586 O O . LYS A 1 204 ? 19.278 -6.525 -0.152 1.00 93.44 204 LYS A O 1
ATOM 1591 N N . ALA A 1 205 ? 17.385 -6.205 1.054 1.00 93.69 205 ALA A N 1
ATOM 1592 C CA . ALA A 1 205 ? 16.636 -5.427 0.070 1.00 93.69 205 ALA A CA 1
ATOM 1593 C C . ALA A 1 205 ? 17.349 -4.116 -0.272 1.00 93.69 205 ALA A C 1
ATOM 1595 O O . ALA A 1 205 ? 18.014 -3.526 0.584 1.00 93.69 205 ALA A O 1
ATOM 1596 N N . LYS A 1 206 ? 17.229 -3.678 -1.526 1.00 94.44 206 LYS A N 1
ATOM 1597 C CA . LYS A 1 206 ? 17.847 -2.440 -2.011 1.00 94.44 206 LYS A CA 1
ATOM 1598 C C . LYS A 1 206 ? 17.063 -1.869 -3.204 1.00 94.44 206 LYS A C 1
ATOM 1600 O O . LYS A 1 206 ? 17.597 -1.896 -4.313 1.00 94.44 206 LYS A O 1
ATOM 1605 N N . PRO A 1 207 ? 15.817 -1.409 -2.997 1.00 94.56 207 PRO A N 1
ATOM 1606 C CA . PRO A 1 207 ? 14.973 -0.931 -4.085 1.00 94.56 207 PRO A CA 1
ATOM 1607 C C . PRO A 1 207 ? 15.564 0.301 -4.784 1.00 94.56 207 PRO A C 1
ATOM 1609 O O . PRO A 1 207 ? 16.121 1.199 -4.137 1.00 94.56 207 PRO A O 1
ATOM 1612 N N . ASP A 1 208 ? 15.387 0.370 -6.104 1.00 93.31 208 ASP A N 1
ATOM 1613 C CA . ASP A 1 208 ? 15.812 1.501 -6.936 1.00 93.31 208 ASP A CA 1
ATOM 1614 C C . ASP A 1 208 ? 15.088 2.793 -6.514 1.00 93.31 208 ASP A C 1
ATOM 1616 O O . ASP A 1 208 ? 15.708 3.860 -6.432 1.00 93.31 208 ASP A O 1
ATOM 1620 N N . PHE A 1 209 ? 13.790 2.681 -6.196 1.00 94.12 209 PHE A N 1
ATOM 1621 C CA . PHE A 1 209 ? 12.927 3.726 -5.637 1.00 94.12 209 PHE A CA 1
ATOM 1622 C C . PHE A 1 209 ? 11.913 3.126 -4.650 1.00 94.12 209 PHE A C 1
ATOM 1624 O O . PHE A 1 209 ? 11.306 2.090 -4.927 1.00 94.12 209 PHE A O 1
ATOM 1631 N N . PHE A 1 210 ? 11.654 3.808 -3.532 1.00 94.50 210 PHE A N 1
ATOM 1632 C CA . PHE A 1 210 ? 10.586 3.428 -2.598 1.00 94.50 210 PHE A CA 1
ATOM 1633 C C . PHE A 1 210 ? 9.979 4.633 -1.873 1.00 94.50 210 PHE A C 1
ATOM 1635 O O . PHE A 1 210 ? 10.638 5.664 -1.716 1.00 94.50 210 PHE A O 1
ATOM 1642 N N . TRP A 1 211 ? 8.741 4.477 -1.390 1.00 93.31 211 TRP A N 1
ATOM 1643 C CA . TRP A 1 211 ? 7.984 5.520 -0.693 1.00 93.31 211 TRP A CA 1
ATOM 1644 C C . TRP A 1 211 ? 7.440 5.061 0.661 1.00 93.31 211 TRP A C 1
ATOM 1646 O O . TRP A 1 211 ? 6.827 3.994 0.761 1.00 93.31 211 TRP A O 1
ATOM 1656 N N . GLY A 1 212 ? 7.580 5.920 1.675 1.00 93.12 212 GLY A N 1
ATOM 1657 C CA . GLY A 1 212 ? 7.106 5.686 3.044 1.00 93.12 212 GLY A CA 1
ATOM 1658 C C . GLY A 1 212 ? 6.570 6.946 3.737 1.00 93.12 212 GLY A C 1
ATOM 1659 O O . GLY A 1 212 ? 6.402 8.001 3.121 1.00 93.12 212 GLY A O 1
ATOM 1660 N N . ALA A 1 213 ? 6.224 6.816 5.013 1.00 91.88 213 ALA A N 1
ATOM 1661 C CA . ALA A 1 213 ? 5.772 7.905 5.877 1.00 91.88 213 ALA A CA 1
ATOM 1662 C C . ALA A 1 213 ? 6.985 8.711 6.355 1.00 91.88 213 ALA A C 1
ATOM 1664 O O . ALA A 1 213 ? 8.100 8.192 6.337 1.00 91.88 213 ALA A O 1
ATOM 1665 N N . ASN A 1 214 ? 6.796 9.959 6.779 1.00 89.50 214 ASN A N 1
ATOM 1666 C CA . ASN A 1 214 ? 7.876 10.664 7.474 1.00 89.50 214 ASN A CA 1
ATOM 1667 C C . ASN A 1 214 ? 8.149 9.956 8.809 1.00 89.50 214 ASN A C 1
ATOM 1669 O O . ASN A 1 214 ? 7.218 9.527 9.485 1.00 89.50 214 ASN A O 1
ATOM 1673 N N . TYR A 1 215 ? 9.412 9.856 9.223 1.00 87.69 215 TYR A N 1
ATOM 1674 C CA . TYR A 1 215 ? 9.798 9.233 10.501 1.00 87.69 215 TYR A CA 1
ATOM 1675 C C . TYR A 1 215 ? 9.062 9.850 11.715 1.00 87.69 215 TYR A C 1
ATOM 1677 O O . TYR A 1 215 ? 8.718 9.156 12.672 1.00 87.69 215 TYR A O 1
ATOM 1685 N N . SER A 1 216 ? 8.758 11.150 11.631 1.00 86.12 216 SER A N 1
ATOM 1686 C CA . SER A 1 216 ? 7.993 11.942 12.604 1.00 86.12 216 SER A CA 1
ATOM 1687 C C . SER A 1 216 ? 6.463 11.848 12.480 1.00 86.12 216 SER A C 1
ATOM 1689 O O . SER A 1 216 ? 5.766 12.385 13.335 1.00 86.12 216 SER A O 1
ATOM 1691 N N . GLU A 1 217 ? 5.914 11.189 11.451 1.00 86.62 217 GLU A N 1
ATOM 1692 C CA . GLU A 1 217 ? 4.466 10.916 11.349 1.00 86.62 217 GLU A CA 1
ATOM 1693 C C . GLU A 1 217 ? 4.031 9.741 12.239 1.00 86.62 217 GLU A C 1
ATOM 1695 O O . GLU A 1 217 ? 2.832 9.552 12.438 1.00 86.62 217 GLU A O 1
ATOM 1700 N N . LEU A 1 218 ? 4.976 8.953 12.764 1.00 89.19 218 LEU A N 1
ATOM 1701 C CA . LEU A 1 218 ? 4.719 7.807 13.635 1.00 89.19 218 LEU A CA 1
ATOM 1702 C C . LEU A 1 218 ? 5.038 8.132 15.101 1.00 89.19 218 LEU A C 1
ATOM 1704 O O . LEU A 1 218 ? 6.058 8.767 15.383 1.00 89.19 218 LEU A O 1
ATOM 1708 N N . ASP A 1 219 ? 4.191 7.653 16.014 1.00 89.81 219 ASP A N 1
ATOM 1709 C CA . ASP A 1 219 ? 4.403 7.711 17.463 1.00 89.81 219 ASP A CA 1
ATOM 1710 C C . ASP A 1 219 ? 5.716 7.029 17.881 1.00 89.81 219 ASP A C 1
ATOM 1712 O O . ASP A 1 219 ? 6.130 6.024 17.300 1.00 89.81 219 ASP A O 1
ATOM 1716 N N . GLU A 1 220 ? 6.373 7.585 18.897 1.00 87.94 220 GLU A N 1
ATOM 1717 C CA . GLU A 1 220 ? 7.672 7.119 19.382 1.00 87.94 220 GLU A CA 1
ATOM 1718 C C . GLU A 1 220 ? 7.616 5.687 19.928 1.00 87.94 220 GLU A C 1
ATOM 1720 O O . GLU A 1 220 ? 8.437 4.860 19.538 1.00 87.94 220 GLU A O 1
ATOM 1725 N N . THR A 1 221 ? 6.582 5.355 20.705 1.00 89.56 221 THR A N 1
ATOM 1726 C CA . THR A 1 221 ? 6.374 4.020 21.293 1.00 89.56 221 THR A CA 1
ATOM 1727 C C . THR A 1 221 ? 6.205 2.948 20.221 1.00 89.56 221 THR A C 1
ATOM 1729 O O . THR A 1 221 ? 6.753 1.851 20.324 1.00 89.56 221 THR A O 1
ATOM 1732 N N . VAL A 1 222 ? 5.441 3.263 19.168 1.00 91.25 222 VAL A N 1
ATOM 1733 C CA . VAL A 1 222 ? 5.245 2.356 18.028 1.00 91.25 222 VAL A CA 1
ATOM 1734 C C . VAL A 1 222 ? 6.565 2.162 17.290 1.00 91.25 222 VAL A C 1
ATOM 1736 O O . VAL A 1 222 ? 6.917 1.039 16.929 1.00 91.25 222 VAL A O 1
ATOM 1739 N N . ARG A 1 223 ? 7.302 3.256 17.066 1.00 89.94 223 ARG A N 1
ATOM 1740 C CA . ARG A 1 223 ? 8.573 3.231 16.343 1.00 89.94 223 ARG A CA 1
ATOM 1741 C C . ARG A 1 223 ? 9.606 2.379 17.073 1.00 89.94 223 ARG A C 1
ATOM 1743 O O . ARG A 1 223 ? 10.207 1.514 16.450 1.00 89.94 223 ARG A O 1
ATOM 1750 N N . GLU A 1 224 ? 9.765 2.557 18.382 1.00 89.75 224 GLU A N 1
ATOM 1751 C CA . GLU A 1 224 ? 10.691 1.751 19.184 1.00 89.75 224 GLU A CA 1
ATOM 1752 C C . GLU A 1 224 ? 10.334 0.255 19.147 1.00 89.75 224 GLU A C 1
ATOM 1754 O O . GLU A 1 224 ? 11.200 -0.568 18.845 1.00 89.75 224 GLU A O 1
ATOM 1759 N N . GLU A 1 225 ? 9.063 -0.107 19.366 1.00 93.06 225 GLU A N 1
ATOM 1760 C CA . GLU A 1 225 ? 8.637 -1.513 19.466 1.00 93.06 225 GLU A CA 1
ATOM 1761 C C . GLU A 1 225 ? 8.696 -2.307 18.149 1.00 93.06 225 GLU A C 1
ATOM 1763 O O . GLU A 1 225 ? 8.889 -3.524 18.194 1.00 93.06 225 GLU A O 1
ATOM 1768 N N . ILE A 1 226 ? 8.511 -1.669 16.983 1.00 94.56 226 ILE A N 1
ATOM 1769 C CA . ILE A 1 226 ? 8.478 -2.369 15.679 1.00 94.56 226 ILE A CA 1
ATOM 1770 C C . ILE A 1 226 ? 9.396 -1.781 14.593 1.00 94.56 226 ILE A C 1
ATOM 1772 O O . ILE A 1 226 ? 9.245 -2.140 13.423 1.00 94.56 226 ILE A O 1
ATOM 1776 N N . SER A 1 227 ? 10.376 -0.945 14.951 1.00 94.25 227 SER A N 1
ATOM 1777 C CA . SER A 1 227 ? 11.394 -0.378 14.039 1.00 94.25 227 SER A CA 1
ATOM 1778 C C . SER A 1 227 ? 11.990 -1.408 13.070 1.00 94.25 227 SER A C 1
ATOM 1780 O O . SER A 1 227 ? 12.030 -1.179 11.863 1.00 94.25 227 SER A O 1
ATOM 1782 N N . ASP A 1 228 ? 12.376 -2.594 13.547 1.00 95.06 228 ASP A N 1
ATOM 1783 C CA . ASP A 1 228 ? 12.953 -3.663 12.712 1.00 95.06 228 ASP A CA 1
ATOM 1784 C C . ASP A 1 228 ? 11.958 -4.358 11.747 1.00 95.06 228 ASP A C 1
ATOM 1786 O O . ASP A 1 228 ? 12.338 -5.241 10.966 1.00 95.06 228 ASP A O 1
ATOM 1790 N N . LEU A 1 229 ? 10.693 -3.927 11.735 1.00 95.50 229 LEU A N 1
ATOM 1791 C CA . LEU A 1 229 ? 9.667 -4.306 10.761 1.00 95.50 229 LEU A CA 1
ATOM 1792 C C . LEU A 1 229 ? 9.279 -3.166 9.805 1.00 95.50 229 LEU A C 1
ATOM 1794 O O . LEU A 1 229 ? 8.702 -3.472 8.759 1.00 95.50 229 LEU A O 1
ATOM 1798 N N . ILE A 1 230 ? 9.586 -1.900 10.126 1.00 95.44 230 ILE A N 1
ATOM 1799 C CA . ILE A 1 230 ? 9.113 -0.719 9.374 1.00 95.44 230 ILE A CA 1
ATOM 1800 C C . ILE A 1 230 ? 10.207 0.262 8.929 1.00 95.44 230 ILE A C 1
ATOM 1802 O O . ILE A 1 230 ? 10.031 0.906 7.896 1.00 95.44 230 ILE A O 1
ATOM 1806 N N . ASP A 1 231 ? 11.326 0.380 9.642 1.00 94.38 231 ASP A N 1
ATOM 1807 C CA . ASP A 1 231 ? 12.380 1.352 9.343 1.00 94.38 231 ASP A CA 1
ATOM 1808 C C . ASP A 1 231 ? 13.435 0.741 8.403 1.00 94.38 231 ASP A C 1
ATOM 1810 O O . ASP A 1 231 ? 14.067 -0.258 8.763 1.00 94.38 231 ASP A O 1
ATOM 1814 N N . PRO A 1 232 ? 13.674 1.316 7.205 1.00 92.56 232 PRO A N 1
ATOM 1815 C CA . PRO A 1 232 ? 14.649 0.794 6.244 1.00 92.56 232 PRO A CA 1
ATOM 1816 C C . PRO A 1 232 ? 16.058 0.630 6.828 1.00 92.56 232 PRO A C 1
ATOM 1818 O O . PRO A 1 232 ? 16.704 -0.401 6.630 1.00 92.56 232 PRO A O 1
ATOM 1821 N N . ALA A 1 233 ? 16.532 1.639 7.557 1.00 88.62 233 ALA A N 1
ATOM 1822 C CA . ALA A 1 233 ? 17.811 1.670 8.255 1.00 88.62 233 ALA A CA 1
ATOM 1823 C C . ALA A 1 233 ? 17.732 2.630 9.454 1.00 88.62 233 ALA A C 1
ATOM 1825 O O . ALA A 1 233 ? 16.777 3.394 9.591 1.00 88.62 233 ALA A O 1
ATOM 1826 N N . GLU A 1 234 ? 18.767 2.622 10.289 1.00 81.31 234 GLU A N 1
ATOM 1827 C CA . GLU A 1 234 ? 18.986 3.640 11.320 1.00 81.31 234 GLU A CA 1
ATOM 1828 C C . GLU A 1 234 ? 19.108 5.048 10.701 1.00 81.31 234 GLU A C 1
ATOM 1830 O O . GLU A 1 234 ? 19.699 5.215 9.632 1.00 81.31 234 GLU A O 1
ATOM 1835 N N . ASN A 1 235 ? 18.618 6.075 11.406 1.00 72.56 235 ASN A N 1
ATOM 1836 C CA . ASN A 1 235 ? 18.737 7.497 11.033 1.00 72.56 235 ASN A CA 1
ATOM 1837 C C . ASN A 1 235 ? 18.094 7.888 9.679 1.00 72.56 235 ASN A C 1
ATOM 1839 O O . ASN A 1 235 ? 18.510 8.858 9.042 1.00 72.56 235 ASN A O 1
ATOM 1843 N N . VAL A 1 236 ? 17.067 7.158 9.228 1.00 75.00 236 VAL A N 1
ATOM 1844 C CA . VAL A 1 236 ? 16.362 7.424 7.962 1.00 75.00 236 VAL A CA 1
ATOM 1845 C C . VAL A 1 236 ? 15.118 8.282 8.192 1.00 75.00 236 VAL A C 1
ATOM 1847 O O . VAL A 1 236 ? 14.261 7.944 8.996 1.00 75.00 236 VAL A O 1
ATOM 1850 N N . ALA A 1 237 ? 14.954 9.358 7.415 1.00 83.00 237 ALA A N 1
ATOM 1851 C CA . ALA A 1 237 ? 13.793 10.258 7.503 1.00 83.00 237 ALA A CA 1
ATOM 1852 C C . ALA A 1 237 ? 12.446 9.639 7.051 1.00 83.00 237 ALA A C 1
ATOM 1854 O O . ALA A 1 237 ? 11.414 10.309 7.091 1.00 83.00 237 ALA A O 1
ATOM 1855 N N . ILE A 1 238 ? 12.447 8.377 6.610 1.00 89.00 238 ILE A N 1
ATOM 1856 C CA . ILE A 1 238 ? 11.302 7.650 6.054 1.00 89.00 238 ILE A CA 1
ATOM 1857 C C . ILE A 1 238 ? 11.118 6.331 6.806 1.00 89.00 238 ILE A C 1
ATOM 1859 O O . ILE A 1 238 ? 12.067 5.560 6.927 1.00 89.00 238 ILE A O 1
ATOM 1863 N N . THR A 1 239 ? 9.881 6.049 7.212 1.00 93.31 239 THR A N 1
ATOM 1864 C CA . THR A 1 239 ? 9.449 4.795 7.851 1.00 93.31 239 THR A CA 1
ATOM 1865 C C . THR A 1 239 ? 8.314 4.122 7.064 1.00 93.31 239 THR A C 1
ATOM 1867 O O . THR A 1 239 ? 7.698 4.731 6.184 1.00 93.31 239 THR A O 1
ATOM 1870 N N . ALA A 1 240 ? 8.024 2.858 7.370 1.00 95.44 240 ALA A N 1
ATOM 1871 C CA . ALA A 1 240 ? 6.897 2.072 6.862 1.00 95.44 240 ALA A CA 1
ATOM 1872 C C . ALA A 1 240 ? 6.718 2.105 5.324 1.00 95.44 240 ALA A C 1
ATOM 1874 O O . ALA A 1 240 ? 5.650 2.498 4.834 1.00 95.44 240 ALA A O 1
ATOM 1875 N N . PRO A 1 241 ? 7.740 1.713 4.537 1.00 96.62 241 PRO A N 1
ATOM 1876 C CA . PRO A 1 241 ? 7.688 1.776 3.081 1.00 96.62 241 PRO A CA 1
ATOM 1877 C C . PRO A 1 241 ? 6.615 0.831 2.518 1.00 96.62 241 PRO A C 1
ATOM 1879 O O . PRO A 1 241 ? 6.511 -0.317 2.942 1.00 96.62 241 PRO A O 1
ATOM 1882 N N . ASN A 1 242 ? 5.801 1.305 1.569 1.00 97.81 242 ASN A N 1
ATOM 1883 C CA . ASN A 1 242 ? 4.712 0.502 0.986 1.00 97.81 242 ASN A CA 1
ATOM 1884 C C . ASN A 1 242 ? 4.396 0.791 -0.494 1.00 97.81 242 ASN A C 1
ATOM 1886 O O . ASN A 1 242 ? 3.409 0.279 -1.031 1.00 97.81 242 ASN A O 1
ATOM 1890 N N . PHE A 1 243 ? 5.219 1.599 -1.157 1.00 97.56 243 PHE A N 1
ATOM 1891 C CA . PHE A 1 243 ? 5.283 1.627 -2.613 1.00 97.56 243 PHE A CA 1
ATOM 1892 C C . PHE A 1 243 ? 6.738 1.475 -3.038 1.00 97.56 243 PHE A C 1
ATOM 1894 O O . PHE A 1 243 ? 7.628 2.014 -2.376 1.00 97.56 243 PHE A O 1
ATOM 1901 N N . PHE A 1 244 ? 6.966 0.748 -4.125 1.00 97.69 244 PHE A N 1
ATOM 1902 C CA . PHE A 1 244 ? 8.289 0.399 -4.639 1.00 97.69 244 PHE A CA 1
ATOM 1903 C C . PHE A 1 244 ? 8.280 0.498 -6.165 1.00 97.69 244 PHE A C 1
ATOM 1905 O O . PHE A 1 244 ? 7.274 0.172 -6.794 1.00 97.69 244 PHE A O 1
ATOM 1912 N N . LEU A 1 245 ? 9.382 0.931 -6.770 1.00 97.25 245 LEU A N 1
ATOM 1913 C CA . LEU A 1 245 ? 9.574 0.887 -8.217 1.00 97.25 245 LEU A CA 1
ATOM 1914 C C . LEU A 1 245 ? 10.971 0.359 -8.519 1.00 97.25 245 LEU A C 1
ATOM 1916 O O . LEU A 1 245 ? 11.963 0.995 -8.173 1.00 97.25 245 LEU A O 1
ATOM 1920 N N . GLU A 1 246 ? 11.003 -0.761 -9.232 1.00 96.81 246 GLU A N 1
ATOM 1921 C CA . GLU A 1 246 ? 12.213 -1.362 -9.782 1.00 96.81 246 GLU A CA 1
ATOM 1922 C C . GLU A 1 246 ? 12.388 -0.995 -11.254 1.00 96.81 246 GLU A C 1
ATOM 1924 O O . GLU A 1 246 ? 11.442 -1.021 -12.046 1.00 96.81 246 GLU A O 1
ATOM 1929 N N . VAL A 1 247 ? 13.611 -0.653 -11.640 1.00 95.69 247 VAL A N 1
ATOM 1930 C CA . VAL A 1 247 ? 13.940 -0.087 -12.949 1.00 95.69 247 VAL A CA 1
ATOM 1931 C C . VAL A 1 247 ? 15.014 -0.933 -13.597 1.00 95.69 247 VAL A C 1
ATOM 1933 O O . VAL A 1 247 ? 16.014 -1.240 -12.965 1.00 95.69 247 VAL A O 1
ATOM 1936 N N . LYS A 1 248 ? 14.865 -1.302 -14.869 1.00 94.75 248 LYS A N 1
ATOM 1937 C CA . LYS A 1 248 ? 15.922 -2.025 -15.590 1.00 94.75 248 LYS A CA 1
ATOM 1938 C C . LYS A 1 248 ? 16.321 -1.295 -16.864 1.00 94.75 248 LYS A C 1
ATOM 1940 O O . LYS A 1 248 ? 15.484 -0.740 -17.582 1.00 94.75 248 LYS A O 1
ATOM 1945 N N . GLY A 1 249 ? 17.629 -1.258 -17.124 1.00 91.88 249 GLY A N 1
ATOM 1946 C CA . GLY A 1 249 ? 18.166 -0.743 -18.387 1.00 91.88 249 GLY A CA 1
ATOM 1947 C C . GLY A 1 249 ? 17.713 -1.591 -19.590 1.00 91.88 249 GLY A C 1
ATOM 1948 O O . GLY A 1 249 ? 17.206 -2.693 -19.393 1.00 91.88 249 GLY A O 1
ATOM 1949 N N . PRO A 1 250 ? 17.945 -1.157 -20.845 1.00 88.00 250 PRO A N 1
ATOM 1950 C CA . PRO A 1 250 ? 17.503 -1.892 -22.042 1.00 88.00 250 PRO A CA 1
ATOM 1951 C C . PRO A 1 250 ? 17.977 -3.350 -22.146 1.00 88.00 250 PRO A C 1
ATOM 1953 O O . PRO A 1 250 ? 17.372 -4.141 -22.861 1.00 88.00 250 PRO A O 1
ATOM 1956 N N . TYR A 1 251 ? 19.057 -3.692 -21.440 1.00 87.75 251 TYR A N 1
ATOM 1957 C CA . TYR A 1 251 ? 19.665 -5.025 -21.399 1.00 87.75 251 TYR A CA 1
ATOM 1958 C C . TYR A 1 251 ? 19.504 -5.721 -20.030 1.00 87.75 251 TYR A C 1
ATOM 1960 O O . TYR A 1 251 ? 20.062 -6.796 -19.816 1.00 87.75 251 TYR A O 1
ATOM 1968 N N . GLY A 1 252 ? 18.781 -5.107 -19.086 1.00 88.50 252 GLY A N 1
ATOM 1969 C CA . GLY A 1 252 ? 18.492 -5.676 -17.769 1.00 88.50 252 GLY A CA 1
ATOM 1970 C C . GLY A 1 252 ? 17.297 -6.640 -17.840 1.00 88.50 252 GLY A C 1
ATOM 1971 O O . GLY A 1 252 ? 16.285 -6.282 -18.441 1.00 88.50 252 GLY A O 1
ATOM 1972 N N . PRO A 1 253 ? 17.357 -7.856 -17.258 1.00 91.50 253 PRO A N 1
ATOM 1973 C CA . PRO A 1 253 ? 16.262 -8.822 -17.375 1.00 91.50 253 PRO A CA 1
ATOM 1974 C C . PRO A 1 253 ? 14.967 -8.323 -16.698 1.00 91.50 253 PRO A C 1
ATOM 1976 O O . PRO A 1 253 ? 14.975 -8.127 -15.481 1.00 91.50 253 PRO A O 1
ATOM 1979 N N . PRO A 1 254 ? 13.825 -8.196 -17.408 1.00 91.62 254 PRO A N 1
ATOM 1980 C CA . PRO A 1 254 ? 12.584 -7.679 -16.815 1.00 91.62 254 PRO A CA 1
ATOM 1981 C C . PRO A 1 254 ? 12.079 -8.524 -15.639 1.00 91.62 254 PRO A C 1
ATOM 1983 O O . PRO A 1 254 ? 11.638 -7.988 -14.627 1.00 91.62 254 PRO A O 1
ATOM 1986 N N . ALA A 1 255 ? 12.225 -9.851 -15.728 1.00 91.44 255 ALA A N 1
ATOM 1987 C CA . ALA A 1 255 ? 11.856 -10.766 -14.651 1.00 91.44 255 ALA A CA 1
ATOM 1988 C C . ALA A 1 255 ? 12.629 -10.490 -13.348 1.00 91.44 255 ALA A C 1
ATOM 1990 O O . ALA A 1 255 ? 12.075 -10.652 -12.268 1.00 91.44 255 ALA A O 1
ATOM 1991 N N . VAL A 1 256 ? 13.889 -10.038 -13.421 1.00 92.75 256 VAL A N 1
ATOM 1992 C CA . VAL A 1 256 ? 14.677 -9.699 -12.222 1.00 92.75 256 VAL A CA 1
ATOM 1993 C C . VAL A 1 256 ? 14.053 -8.515 -11.473 1.00 92.75 256 VAL A C 1
ATOM 1995 O O . VAL A 1 256 ? 14.002 -8.561 -10.247 1.00 92.75 256 VAL A O 1
ATOM 1998 N N . ALA A 1 257 ? 13.477 -7.535 -12.181 1.00 94.81 257 ALA A N 1
ATOM 1999 C CA . ALA A 1 257 ? 12.705 -6.460 -11.553 1.00 94.81 257 ALA A CA 1
ATOM 2000 C C . ALA A 1 257 ? 11.427 -6.969 -10.875 1.00 94.81 257 ALA A C 1
ATOM 2002 O O . ALA A 1 257 ? 11.142 -6.551 -9.759 1.00 94.81 257 ALA A O 1
ATOM 2003 N N . GLU A 1 258 ? 10.665 -7.877 -11.503 1.00 95.69 258 GLU A N 1
ATOM 2004 C CA . GLU A 1 258 ? 9.445 -8.426 -10.881 1.00 95.69 258 GLU A CA 1
ATOM 2005 C C . GLU A 1 258 ? 9.786 -9.246 -9.611 1.00 95.69 258 GLU A C 1
ATOM 2007 O O . GLU A 1 258 ? 9.103 -9.125 -8.593 1.00 95.69 258 GLU A O 1
ATOM 2012 N N . TRP A 1 259 ? 10.909 -9.982 -9.602 1.00 95.44 259 TRP A N 1
ATOM 2013 C CA . TRP A 1 259 ? 11.410 -10.687 -8.409 1.00 95.44 259 TRP A CA 1
ATOM 2014 C C . TRP A 1 259 ? 11.961 -9.760 -7.308 1.00 95.44 259 TRP A C 1
ATOM 2016 O O . TRP A 1 259 ? 11.806 -10.086 -6.131 1.00 95.44 259 TRP A O 1
ATOM 2026 N N . GLN A 1 260 ? 12.574 -8.620 -7.652 1.00 95.62 260 GLN A N 1
ATOM 2027 C CA . GLN A 1 260 ? 12.972 -7.590 -6.678 1.00 95.62 260 GLN A CA 1
ATOM 2028 C C . GLN A 1 260 ? 11.741 -6.893 -6.080 1.00 95.62 260 GLN A C 1
ATOM 2030 O O . GLN A 1 260 ? 11.544 -6.928 -4.867 1.00 95.62 260 GLN A O 1
ATOM 2035 N N . ALA A 1 261 ? 10.841 -6.394 -6.932 1.00 97.62 261 ALA A N 1
ATOM 2036 C CA . ALA A 1 261 ? 9.590 -5.742 -6.547 1.00 97.62 261 ALA A CA 1
ATOM 2037 C C . ALA A 1 261 ? 8.698 -6.622 -5.648 1.00 97.62 261 ALA A C 1
ATOM 2039 O O . ALA A 1 261 ? 8.021 -6.112 -4.755 1.00 97.62 261 ALA A O 1
ATOM 2040 N N . LEU A 1 262 ? 8.719 -7.946 -5.845 1.00 97.81 262 LEU A N 1
ATOM 2041 C CA . LEU A 1 262 ? 8.081 -8.920 -4.956 1.00 97.81 262 LEU A CA 1
ATOM 2042 C C . LEU A 1 262 ? 8.723 -8.949 -3.561 1.00 97.81 262 LEU A C 1
ATOM 2044 O O . LEU A 1 262 ? 8.006 -8.950 -2.564 1.00 97.81 262 LEU A O 1
ATOM 2048 N N . PHE A 1 263 ? 10.052 -9.010 -3.477 1.00 97.38 263 PHE A N 1
ATOM 2049 C CA . PHE A 1 263 ? 10.768 -9.107 -2.203 1.00 97.38 263 PHE A CA 1
ATOM 2050 C C . PHE A 1 263 ? 10.661 -7.813 -1.388 1.00 97.38 263 PHE A C 1
ATOM 2052 O O . PHE A 1 263 ? 10.326 -7.857 -0.202 1.00 97.38 263 PHE A O 1
ATOM 2059 N N . ASP A 1 264 ? 10.861 -6.670 -2.041 1.00 97.50 264 ASP A N 1
ATOM 2060 C CA . ASP A 1 264 ? 10.767 -5.350 -1.419 1.00 97.50 264 ASP A CA 1
ATOM 2061 C C . ASP A 1 264 ? 9.306 -5.041 -1.029 1.00 97.50 264 ASP A C 1
ATOM 2063 O O . ASP A 1 264 ? 9.027 -4.636 0.102 1.00 97.50 264 ASP A O 1
ATOM 2067 N N . GLY A 1 265 ? 8.346 -5.368 -1.906 1.00 98.06 265 GLY A N 1
ATOM 2068 C CA . GLY A 1 265 ? 6.911 -5.275 -1.625 1.00 98.06 265 GLY A CA 1
ATOM 2069 C C . GLY A 1 265 ? 6.436 -6.185 -0.485 1.00 98.06 265 GLY A C 1
ATOM 2070 O O . GLY A 1 265 ? 5.579 -5.786 0.299 1.00 98.06 265 GLY A O 1
ATOM 2071 N N . ALA A 1 266 ? 7.001 -7.384 -0.329 1.00 97.69 266 ALA A N 1
ATOM 2072 C CA . ALA A 1 266 ? 6.657 -8.275 0.781 1.00 97.69 266 ALA A CA 1
ATOM 2073 C C . ALA A 1 266 ? 7.269 -7.821 2.123 1.00 97.69 266 ALA A C 1
ATOM 2075 O O . ALA A 1 266 ? 6.640 -7.986 3.170 1.00 97.69 266 ALA A O 1
ATOM 2076 N N . LEU A 1 267 ? 8.447 -7.182 2.108 1.00 97.44 267 LEU A N 1
ATOM 2077 C CA . LEU A 1 267 ? 8.993 -6.484 3.280 1.00 97.44 267 LEU A CA 1
ATOM 2078 C C . LEU A 1 267 ? 8.100 -5.306 3.693 1.00 97.44 267 LEU A C 1
ATOM 2080 O O . LEU A 1 267 ? 7.780 -5.175 4.875 1.00 97.44 267 LEU A O 1
ATOM 2084 N N . GLY A 1 268 ? 7.649 -4.502 2.724 1.00 97.56 268 GLY A N 1
ATOM 2085 C CA . GLY A 1 268 ? 6.708 -3.407 2.964 1.00 97.56 268 GLY A CA 1
ATOM 2086 C C . GLY A 1 268 ? 5.366 -3.884 3.522 1.00 97.56 268 GLY A C 1
ATOM 2087 O O . GLY A 1 268 ? 4.895 -3.345 4.523 1.00 97.56 268 GLY A O 1
ATOM 2088 N N . GLU A 1 269 ? 4.782 -4.953 2.964 1.00 97.56 269 GLU A N 1
ATOM 2089 C CA . GLU A 1 269 ? 3.506 -5.486 3.460 1.00 97.56 269 GLU A CA 1
ATOM 2090 C C . GLU A 1 269 ? 3.639 -6.089 4.858 1.00 97.56 269 GLU A C 1
ATOM 2092 O O . GLU A 1 269 ? 2.738 -5.913 5.675 1.00 97.56 269 GLU A O 1
ATOM 2097 N N . ARG A 1 270 ? 4.776 -6.710 5.205 1.00 96.00 270 ARG A N 1
ATOM 2098 C CA . ARG A 1 270 ? 5.035 -7.117 6.594 1.00 96.00 270 ARG A CA 1
ATOM 2099 C C . ARG A 1 270 ? 4.994 -5.915 7.544 1.00 96.00 270 ARG A C 1
ATOM 2101 O O . ARG A 1 270 ? 4.381 -6.025 8.604 1.00 96.00 270 ARG A O 1
ATOM 2108 N N . GLY A 1 271 ? 5.580 -4.780 7.156 1.00 96.06 271 GLY A N 1
ATOM 2109 C CA . GLY A 1 271 ? 5.498 -3.522 7.906 1.00 96.06 271 GLY A CA 1
ATOM 2110 C C . GLY A 1 271 ? 4.075 -2.947 7.973 1.00 96.06 271 GLY A C 1
ATOM 2111 O O . GLY A 1 271 ? 3.630 -2.513 9.035 1.00 96.06 271 GLY A O 1
ATOM 2112 N N . GLN A 1 272 ? 3.312 -3.016 6.876 1.00 96.31 272 GLN A N 1
ATOM 2113 C CA . GLN A 1 272 ? 1.903 -2.603 6.852 1.00 96.31 272 GLN A CA 1
ATOM 2114 C C . GLN A 1 272 ? 1.002 -3.492 7.712 1.00 96.31 272 GLN A C 1
ATOM 2116 O O . GLN A 1 272 ? 0.060 -2.979 8.311 1.00 96.31 272 GLN A O 1
ATOM 2121 N N . VAL A 1 273 ? 1.258 -4.799 7.813 1.00 94.12 273 VAL A N 1
ATOM 2122 C CA . VAL A 1 273 ? 0.557 -5.643 8.792 1.00 94.12 273 VAL A CA 1
ATOM 2123 C C . VAL A 1 273 ? 1.029 -5.305 10.206 1.00 94.12 273 VAL A C 1
ATOM 2125 O O . VAL A 1 273 ? 0.179 -5.121 11.063 1.00 94.12 273 VAL A O 1
ATOM 2128 N N . ALA A 1 274 ? 2.336 -5.142 10.453 1.00 94.25 274 ALA A N 1
ATOM 2129 C CA . ALA A 1 274 ? 2.879 -4.848 11.785 1.00 94.25 274 ALA A CA 1
ATOM 2130 C C . ALA A 1 274 ? 2.301 -3.567 12.412 1.00 94.25 274 ALA A C 1
ATOM 2132 O O . ALA A 1 274 ? 1.932 -3.585 13.580 1.00 94.25 274 ALA A O 1
ATOM 2133 N N . LEU A 1 275 ? 2.138 -2.487 11.636 1.00 93.69 275 LEU A N 1
ATOM 2134 C CA . LEU A 1 275 ? 1.423 -1.283 12.085 1.00 93.69 275 LEU A CA 1
ATOM 2135 C C . LEU A 1 275 ? -0.049 -1.579 12.415 1.00 93.69 275 LEU A C 1
ATOM 2137 O O . LEU A 1 275 ? -0.559 -1.184 13.461 1.00 93.69 275 LEU A O 1
ATOM 2141 N N . ARG A 1 276 ? -0.744 -2.299 11.525 1.00 90.75 276 ARG A N 1
ATOM 2142 C CA . ARG A 1 276 ? -2.171 -2.628 11.676 1.00 90.75 276 ARG A CA 1
ATOM 2143 C C . ARG A 1 276 ? -2.446 -3.619 12.812 1.00 90.75 276 ARG A C 1
ATOM 2145 O O . ARG A 1 276 ? -3.527 -3.562 13.392 1.00 90.75 276 ARG A O 1
ATOM 2152 N N . SER A 1 277 ? -1.489 -4.471 13.173 1.00 88.38 277 SER A N 1
ATOM 2153 C CA . SER A 1 277 ? -1.541 -5.411 14.303 1.00 88.38 277 SER A CA 1
ATOM 2154 C C . SER A 1 277 ? -0.694 -4.958 15.503 1.00 88.38 277 SER A C 1
ATOM 2156 O O . SER A 1 277 ? -0.435 -5.757 16.395 1.00 88.38 277 SER A O 1
ATOM 2158 N N . TRP A 1 278 ? -0.235 -3.700 15.565 1.00 88.56 278 TRP A N 1
ATOM 2159 C CA . TRP A 1 278 ? 0.585 -3.250 16.695 1.00 88.56 278 TRP A CA 1
ATOM 2160 C C . TRP A 1 278 ? -0.203 -3.359 18.007 1.00 88.56 278 TRP A C 1
ATOM 2162 O O . TRP A 1 278 ? -1.329 -2.855 18.085 1.00 88.56 278 TRP A O 1
ATOM 2172 N N . ARG A 1 279 ? 0.385 -4.062 18.989 1.00 82.06 279 ARG A N 1
ATOM 2173 C CA . ARG A 1 279 ? -0.209 -4.479 20.279 1.00 82.06 279 ARG A CA 1
ATOM 2174 C C . ARG A 1 279 ? -1.555 -5.228 20.173 1.00 82.06 279 ARG A C 1
ATOM 2176 O O . ARG A 1 279 ? -2.363 -5.187 21.097 1.00 82.06 279 ARG A O 1
ATOM 2183 N N . VAL A 1 280 ? -1.783 -5.925 19.058 1.00 76.62 280 VAL A N 1
ATOM 2184 C CA . VAL A 1 280 ? -2.986 -6.719 18.741 1.00 76.62 280 VAL A CA 1
ATOM 2185 C C . VAL A 1 280 ? -2.557 -8.042 18.088 1.00 76.62 280 VAL A C 1
ATOM 2187 O O . VAL A 1 280 ? -1.411 -8.184 17.667 1.00 76.62 280 VAL A O 1
ATOM 2190 N N . ASP A 1 281 ? -3.445 -9.032 18.027 1.00 68.88 281 ASP A N 1
ATOM 2191 C CA . ASP A 1 281 ? -3.189 -10.283 17.307 1.00 68.88 281 ASP A CA 1
ATOM 2192 C C . ASP A 1 281 ? -3.328 -10.150 15.768 1.00 68.88 281 ASP A C 1
ATOM 2194 O O . ASP A 1 281 ? -3.591 -9.082 15.204 1.00 68.88 281 ASP A O 1
ATOM 2198 N N . ASP A 1 282 ? -3.135 -11.269 15.067 1.00 65.50 282 ASP A N 1
ATOM 2199 C CA . ASP A 1 282 ? -3.136 -11.365 13.602 1.00 65.50 282 ASP A CA 1
ATOM 2200 C C . ASP A 1 282 ? -4.535 -11.302 12.947 1.00 65.50 282 ASP A C 1
ATOM 2202 O O . ASP A 1 282 ? -4.650 -11.410 11.722 1.00 65.50 282 ASP A O 1
ATOM 2206 N N . SER A 1 283 ? -5.605 -11.060 13.715 1.00 63.53 283 SER A N 1
ATOM 2207 C CA . SER A 1 283 ? -6.988 -10.858 13.227 1.00 63.53 283 SER A CA 1
ATOM 2208 C C . SER A 1 283 ? -7.137 -9.769 12.151 1.00 63.53 283 SER A C 1
ATOM 2210 O O . SER A 1 283 ? -8.115 -9.749 11.395 1.00 63.53 283 SER A O 1
ATOM 2212 N N . VAL A 1 284 ? -6.146 -8.880 12.045 1.00 68.31 284 VAL A N 1
ATOM 2213 C CA . VAL A 1 284 ? -6.085 -7.766 11.090 1.00 68.31 284 VAL A CA 1
ATOM 2214 C C . VAL A 1 284 ? -5.570 -8.188 9.696 1.00 68.31 284 VAL A C 1
ATOM 2216 O O . VAL A 1 284 ? -5.468 -7.352 8.794 1.00 68.31 284 VAL A O 1
ATOM 2219 N N . LEU A 1 285 ? -5.293 -9.483 9.470 1.00 82.81 285 LEU A N 1
ATOM 2220 C CA . LEU A 1 285 ? -4.994 -10.081 8.155 1.00 82.81 285 LEU A CA 1
ATOM 2221 C C . LEU A 1 285 ? -6.236 -10.149 7.242 1.00 82.81 285 LEU A C 1
ATOM 2223 O O . LEU A 1 285 ? -6.752 -11.207 6.889 1.00 82.81 285 LEU A O 1
ATOM 2227 N N . ASP A 1 286 ? -6.688 -8.978 6.802 1.00 84.19 286 ASP A N 1
ATOM 2228 C CA . ASP A 1 286 ? -7.907 -8.752 6.018 1.00 84.19 286 ASP A CA 1
ATOM 2229 C C . ASP A 1 286 ? -7.838 -9.162 4.530 1.00 84.19 286 ASP A C 1
ATOM 2231 O O . ASP A 1 286 ? -8.761 -8.853 3.773 1.00 84.19 286 ASP A O 1
ATOM 2235 N N . LYS A 1 287 ? -6.755 -9.828 4.098 1.00 91.81 287 LYS A N 1
ATOM 2236 C CA . LYS A 1 287 ? -6.483 -10.281 2.714 1.00 91.81 287 LYS A CA 1
ATOM 2237 C C . LYS A 1 287 ? -6.598 -9.195 1.630 1.00 91.81 287 LYS A C 1
ATOM 2239 O O . LYS A 1 287 ? -6.765 -9.490 0.445 1.00 91.81 287 LYS A O 1
ATOM 2244 N N . LYS A 1 288 ? -6.526 -7.923 2.018 1.00 94.06 288 LYS A N 1
ATOM 2245 C CA . LYS A 1 288 ? -6.469 -6.773 1.107 1.00 94.06 288 LYS A CA 1
ATOM 2246 C C . LYS A 1 288 ? -5.002 -6.408 0.884 1.00 94.06 288 LYS A C 1
ATOM 2248 O O . LYS A 1 288 ? -4.181 -6.579 1.779 1.00 94.06 288 LYS A O 1
ATOM 2253 N N . ALA A 1 289 ? -4.677 -5.884 -0.291 1.00 96.69 289 ALA A N 1
ATOM 2254 C CA . ALA A 1 289 ? -3.374 -5.284 -0.536 1.00 96.69 289 ALA A CA 1
ATOM 2255 C C . ALA A 1 289 ? -3.337 -3.867 0.046 1.00 96.69 289 ALA A C 1
ATOM 2257 O O . ALA A 1 289 ? -4.226 -3.043 -0.224 1.00 96.69 289 ALA A O 1
ATOM 2258 N N . HIS A 1 290 ? -2.299 -3.594 0.835 1.00 96.75 290 HIS A N 1
ATOM 2259 C CA . HIS A 1 290 ? -1.979 -2.270 1.379 1.00 96.75 290 HIS A CA 1
ATOM 2260 C C . HIS A 1 290 ? -0.597 -1.795 0.910 1.00 96.75 290 HIS A C 1
ATOM 2262 O O . HIS A 1 290 ? -0.278 -0.614 1.051 1.00 96.75 290 HIS A O 1
ATOM 2268 N N . THR A 1 291 ? 0.167 -2.690 0.281 1.00 98.50 291 THR A N 1
ATOM 2269 C CA . THR A 1 291 ? 1.468 -2.454 -0.339 1.00 98.50 291 THR A CA 1
ATOM 2270 C C . THR A 1 291 ? 1.401 -2.724 -1.834 1.00 98.50 291 THR A C 1
ATOM 2272 O O . THR A 1 291 ? 0.691 -3.616 -2.303 1.00 98.50 291 THR A O 1
ATOM 2275 N N . PHE A 1 292 ? 2.142 -1.931 -2.598 1.00 98.62 292 PHE A N 1
ATOM 2276 C CA . PHE A 1 292 ? 2.119 -1.953 -4.055 1.00 98.62 292 PHE A CA 1
ATOM 2277 C C . PHE A 1 292 ? 3.540 -1.851 -4.598 1.00 98.62 292 PHE A C 1
ATOM 2279 O O . PHE A 1 292 ? 4.434 -1.326 -3.936 1.00 98.62 292 PHE A O 1
ATOM 2286 N N . ALA A 1 293 ? 3.751 -2.334 -5.814 1.00 98.50 293 ALA A N 1
ATOM 2287 C CA . ALA A 1 293 ? 5.021 -2.183 -6.502 1.00 98.50 293 ALA A CA 1
ATOM 2288 C C . ALA A 1 293 ? 4.803 -1.927 -7.992 1.00 98.50 293 ALA A C 1
ATOM 2290 O O . ALA A 1 293 ? 3.746 -2.225 -8.550 1.00 98.50 293 ALA A O 1
ATOM 2291 N N . ALA A 1 294 ? 5.824 -1.388 -8.640 1.00 98.38 294 ALA A N 1
ATOM 2292 C CA . ALA A 1 294 ? 5.885 -1.198 -10.073 1.00 98.38 294 ALA A CA 1
ATOM 2293 C C . ALA A 1 294 ? 7.221 -1.713 -10.616 1.00 98.38 294 ALA A C 1
ATOM 2295 O O . ALA A 1 294 ? 8.230 -1.732 -9.908 1.00 98.38 294 ALA A O 1
ATOM 2296 N N . THR A 1 295 ? 7.241 -2.083 -11.892 1.00 98.25 295 THR A N 1
ATOM 2297 C CA . THR A 1 295 ? 8.482 -2.303 -12.639 1.00 98.25 295 THR A CA 1
ATOM 2298 C C . THR A 1 295 ? 8.483 -1.455 -13.902 1.00 98.25 295 THR A C 1
ATOM 2300 O O . THR A 1 295 ? 7.457 -1.338 -14.572 1.00 98.25 295 THR A O 1
ATOM 2303 N N . TYR A 1 296 ? 9.627 -0.864 -14.244 1.00 97.69 296 TYR A N 1
ATOM 2304 C CA . TYR A 1 296 ? 9.843 -0.215 -15.536 1.00 97.69 296 TYR A CA 1
ATOM 2305 C C . TYR A 1 296 ? 11.031 -0.851 -16.257 1.00 97.69 296 TYR A C 1
ATOM 2307 O O . TYR A 1 296 ? 12.165 -0.800 -15.780 1.00 97.69 296 TYR A O 1
ATOM 2315 N N . SER A 1 297 ? 10.782 -1.418 -17.436 1.00 94.94 297 SER A N 1
ATOM 2316 C CA . SER A 1 297 ? 11.817 -1.996 -18.292 1.00 94.94 297 SER A CA 1
ATOM 2317 C C . SER A 1 297 ? 11.476 -1.774 -19.761 1.00 94.94 297 SER A C 1
ATOM 2319 O O . SER A 1 297 ? 10.375 -2.094 -20.205 1.00 94.94 297 SER A O 1
ATOM 2321 N N . TYR A 1 298 ? 12.431 -1.238 -20.526 1.00 89.38 298 TYR A N 1
ATOM 2322 C CA . TYR A 1 298 ? 12.350 -1.066 -21.985 1.00 89.38 298 TYR A CA 1
ATOM 2323 C C . TYR A 1 298 ? 11.011 -0.475 -22.490 1.00 89.38 298 TYR A C 1
ATOM 2325 O O . TYR A 1 298 ? 10.342 -1.029 -23.360 1.00 89.38 298 TYR A O 1
ATOM 2333 N N . GLY A 1 299 ? 10.574 0.645 -21.903 1.00 93.44 299 GLY A N 1
ATOM 2334 C CA . GLY A 1 299 ? 9.317 1.312 -22.273 1.00 93.44 299 GLY A CA 1
ATOM 2335 C C . GLY A 1 299 ? 8.044 0.709 -21.672 1.00 93.44 299 GLY A C 1
ATOM 2336 O O . GLY A 1 299 ? 7.002 1.361 -21.717 1.00 93.44 299 GLY A O 1
ATOM 2337 N N . THR A 1 300 ? 8.118 -0.485 -21.080 1.00 96.56 300 THR A N 1
ATOM 2338 C CA . THR A 1 300 ? 6.986 -1.148 -20.423 1.00 96.56 300 THR A CA 1
ATOM 2339 C C . THR A 1 300 ? 6.980 -0.838 -18.932 1.00 96.56 300 THR A C 1
ATOM 2341 O O . THR A 1 300 ? 7.968 -1.075 -18.238 1.00 96.56 300 THR A O 1
ATOM 2344 N N . LEU A 1 301 ? 5.848 -0.341 -18.445 1.00 97.88 301 LEU A N 1
ATOM 2345 C CA . LEU A 1 301 ? 5.520 -0.180 -17.034 1.00 97.88 301 LEU A CA 1
ATOM 2346 C C . LEU A 1 301 ? 4.565 -1.310 -16.625 1.00 97.88 301 LEU A C 1
ATOM 2348 O O . LEU A 1 301 ? 3.545 -1.496 -17.280 1.00 97.88 301 LEU A O 1
ATOM 2352 N N . SER A 1 302 ? 4.841 -2.036 -15.544 1.00 98.31 302 SER A N 1
ATOM 2353 C CA . SER A 1 302 ? 3.889 -2.992 -14.948 1.00 98.31 302 SER A CA 1
ATOM 2354 C C . SER A 1 302 ? 3.573 -2.614 -13.508 1.00 98.31 302 SER A C 1
ATOM 2356 O O . SER A 1 302 ? 4.462 -2.159 -12.790 1.00 98.31 302 SER A O 1
ATOM 2358 N N . LEU A 1 303 ? 2.320 -2.803 -13.089 1.00 98.56 303 LEU A N 1
ATOM 2359 C CA . LEU A 1 303 ? 1.832 -2.457 -11.753 1.00 98.56 303 LEU A CA 1
ATOM 2360 C C . LEU A 1 303 ? 1.371 -3.705 -10.991 1.00 98.56 303 LEU A C 1
ATOM 2362 O O . LEU A 1 303 ? 0.701 -4.578 -11.547 1.00 98.56 303 LEU A O 1
ATOM 2366 N N . PHE A 1 304 ? 1.691 -3.763 -9.700 1.00 98.62 304 PHE A N 1
ATOM 2367 C CA . PHE A 1 304 ? 1.472 -4.922 -8.839 1.00 98.62 304 PHE A CA 1
ATOM 2368 C C . PHE A 1 304 ? 0.923 -4.520 -7.470 1.00 98.62 304 PHE A C 1
ATOM 2370 O O . PHE A 1 304 ? 1.286 -3.491 -6.899 1.00 98.62 304 PHE A O 1
ATOM 2377 N N . SER A 1 305 ? 0.081 -5.383 -6.917 1.00 98.44 305 SER A N 1
ATOM 2378 C CA . SER A 1 305 ? -0.391 -5.336 -5.534 1.00 98.44 305 SER A CA 1
ATOM 2379 C C . SER A 1 305 ? 0.232 -6.475 -4.737 1.00 98.44 305 SER A C 1
ATOM 2381 O O . SER A 1 305 ? 0.316 -7.588 -5.257 1.00 98.44 305 SER A O 1
ATOM 2383 N N . ILE A 1 306 ? 0.627 -6.217 -3.491 1.00 98.50 306 ILE A N 1
ATOM 2384 C CA . ILE A 1 306 ? 1.138 -7.225 -2.562 1.00 98.50 306 ILE A CA 1
ATOM 2385 C C . ILE A 1 306 ? 0.212 -7.284 -1.343 1.00 98.50 306 ILE A C 1
ATOM 2387 O O . ILE A 1 306 ? -0.131 -6.252 -0.763 1.00 98.50 306 ILE A O 1
ATOM 2391 N N . HIS A 1 307 ? -0.194 -8.492 -0.950 1.00 97.12 307 HIS A N 1
ATOM 2392 C CA . HIS A 1 307 ? -0.980 -8.731 0.263 1.00 97.12 307 HIS A CA 1
ATOM 2393 C C . HIS A 1 307 ? -0.460 -9.931 1.056 1.00 97.12 307 HIS A C 1
ATOM 2395 O O . HIS A 1 307 ? 0.180 -10.831 0.509 1.00 97.12 307 HIS A O 1
ATOM 2401 N N . ALA A 1 308 ? -0.751 -9.936 2.357 1.00 95.19 308 ALA A N 1
ATOM 2402 C CA . ALA A 1 308 ? -0.456 -11.049 3.250 1.00 95.19 308 ALA A CA 1
ATOM 2403 C C . ALA A 1 308 ? -1.706 -11.902 3.525 1.00 95.19 308 ALA A C 1
ATOM 2405 O O . ALA A 1 308 ? -2.818 -11.380 3.631 1.00 95.19 308 ALA A O 1
ATOM 2406 N N . GLU A 1 309 ? -1.509 -13.208 3.708 1.00 92.31 309 GLU A N 1
ATOM 2407 C CA . GLU A 1 309 ? -2.510 -14.130 4.264 1.00 92.31 309 GLU A CA 1
ATOM 2408 C C . GLU A 1 309 ? -1.858 -15.064 5.300 1.00 92.31 309 GLU A C 1
ATOM 2410 O O . GLU A 1 309 ? -0.645 -15.288 5.228 1.00 92.31 309 GLU A O 1
ATOM 2415 N N . PRO A 1 310 ? -2.626 -15.658 6.236 1.00 89.44 310 PRO A N 1
ATOM 2416 C CA . PRO A 1 310 ? -2.113 -16.700 7.124 1.00 89.44 310 PRO A CA 1
ATOM 2417 C C . PRO A 1 310 ? -1.486 -17.857 6.336 1.00 89.44 310 PRO A C 1
ATOM 2419 O O . PRO A 1 310 ? -2.045 -18.325 5.338 1.00 89.44 310 PRO A O 1
ATOM 2422 N N . ALA A 1 311 ? -0.323 -18.337 6.772 1.00 85.56 311 ALA A N 1
ATOM 2423 C CA . ALA A 1 311 ? 0.319 -19.479 6.135 1.00 85.56 311 ALA A CA 1
ATOM 2424 C C . ALA A 1 311 ? -0.358 -20.801 6.537 1.00 85.56 311 ALA A C 1
ATOM 2426 O O . ALA A 1 311 ? -0.859 -20.973 7.642 1.00 85.56 311 ALA A O 1
ATOM 2427 N N . LYS A 1 312 ? -0.327 -21.785 5.629 1.00 75.75 312 LYS A N 1
ATOM 2428 C CA . LYS A 1 312 ? -0.859 -23.143 5.864 1.00 75.75 312 LYS A CA 1
ATOM 2429 C C . LYS A 1 312 ? 0.136 -24.086 6.569 1.00 75.75 312 LYS A C 1
ATOM 2431 O O . LYS A 1 312 ? -0.137 -25.278 6.667 1.00 75.75 312 LYS A O 1
ATOM 2436 N N . SER A 1 313 ? 1.307 -23.594 6.984 1.00 73.12 313 SER A N 1
ATOM 2437 C CA . SER A 1 313 ? 2.374 -24.400 7.598 1.00 73.12 313 SER A CA 1
ATOM 2438 C C . SER A 1 313 ? 2.539 -24.026 9.070 1.00 73.12 313 SER A C 1
ATOM 2440 O O . SER A 1 313 ? 2.700 -22.842 9.336 1.00 73.12 313 SER A O 1
ATOM 2442 N N . PRO A 1 314 ? 2.645 -24.983 10.011 1.00 69.00 314 PRO A N 1
ATOM 2443 C CA . PRO A 1 314 ? 2.999 -24.692 11.407 1.00 69.00 314 PRO A CA 1
ATOM 2444 C C . PRO A 1 314 ? 4.379 -24.034 11.597 1.00 69.00 314 PRO A C 1
ATOM 2446 O O . PRO A 1 314 ? 4.718 -23.621 12.698 1.00 69.00 314 PRO A O 1
ATOM 2449 N N . SER A 1 315 ? 5.203 -23.977 10.545 1.00 71.69 315 SER A N 1
ATOM 2450 C CA . SER A 1 315 ? 6.571 -23.442 10.566 1.00 71.69 315 SER A CA 1
ATOM 2451 C C . SER A 1 315 ? 6.690 -21.972 10.129 1.00 71.69 315 SER A C 1
ATOM 2453 O O . SER A 1 315 ? 7.802 -21.526 9.840 1.00 71.69 315 SER A O 1
ATOM 2455 N N . ARG A 1 316 ? 5.573 -21.267 9.913 1.00 78.75 316 ARG A N 1
ATOM 2456 C CA . ARG A 1 316 ? 5.534 -19.887 9.402 1.00 78.75 316 ARG A CA 1
ATOM 2457 C C . ARG A 1 316 ? 4.171 -19.275 9.709 1.00 78.75 316 ARG A C 1
ATOM 2459 O O . ARG A 1 316 ? 3.169 -19.940 9.494 1.00 78.75 316 ARG A O 1
ATOM 2466 N N . ASP A 1 317 ? 4.120 -18.007 10.094 1.00 79.06 317 ASP A N 1
ATOM 2467 C CA . ASP A 1 317 ? 2.848 -17.363 10.462 1.00 79.06 317 ASP A CA 1
ATOM 2468 C C . ASP A 1 317 ? 2.069 -16.870 9.227 1.00 79.06 317 ASP A C 1
ATOM 2470 O O . ASP A 1 317 ? 0.851 -17.019 9.123 1.00 79.06 317 ASP A O 1
ATOM 2474 N N . ARG A 1 318 ? 2.782 -16.297 8.245 1.00 89.81 318 ARG A N 1
ATOM 2475 C CA . ARG A 1 318 ? 2.201 -15.559 7.109 1.00 89.81 318 ARG A CA 1
ATOM 2476 C C . ARG A 1 318 ? 2.862 -15.911 5.776 1.00 89.81 318 ARG A C 1
ATOM 2478 O O . ARG A 1 318 ? 4.065 -16.156 5.718 1.00 89.81 318 ARG A O 1
ATOM 2485 N N . ASN A 1 319 ? 2.079 -15.874 4.704 1.00 94.19 319 ASN A N 1
ATOM 2486 C CA . ASN A 1 319 ? 2.538 -15.867 3.316 1.00 94.19 319 ASN A CA 1
ATOM 2487 C C . ASN A 1 319 ? 2.279 -14.487 2.691 1.00 94.19 319 ASN A C 1
ATOM 2489 O O . ASN A 1 319 ? 1.330 -13.805 3.076 1.00 94.19 319 ASN A O 1
ATOM 2493 N N . TYR A 1 320 ? 3.074 -14.119 1.688 1.00 96.19 320 TYR A N 1
ATOM 2494 C CA . TYR A 1 320 ? 2.959 -12.870 0.933 1.00 96.19 320 TYR A CA 1
ATOM 2495 C C . TYR A 1 320 ? 2.788 -13.195 -0.548 1.00 96.19 320 TYR A C 1
ATOM 2497 O O . TYR A 1 320 ? 3.572 -13.963 -1.109 1.00 96.19 320 TYR A O 1
ATOM 2505 N N . TYR A 1 321 ? 1.780 -12.605 -1.182 1.00 97.19 321 TYR A N 1
ATOM 2506 C CA . TYR A 1 321 ? 1.451 -12.845 -2.583 1.00 97.19 321 TYR A CA 1
ATOM 2507 C C . TYR A 1 321 ? 1.521 -11.537 -3.361 1.00 97.19 321 TYR A C 1
ATOM 2509 O O . TYR A 1 321 ? 0.906 -10.545 -2.974 1.00 97.19 321 TYR A O 1
ATOM 2517 N N . MET A 1 322 ? 2.250 -11.545 -4.474 1.00 98.06 322 MET A N 1
ATOM 2518 C CA . MET A 1 322 ? 2.122 -10.526 -5.509 1.00 98.06 322 MET A CA 1
ATOM 2519 C C . MET A 1 322 ? 0.986 -10.909 -6.458 1.00 98.06 322 MET A C 1
ATOM 2521 O O . MET A 1 322 ? 0.859 -12.065 -6.857 1.00 98.06 322 MET A O 1
ATOM 2525 N N . TYR A 1 323 ? 0.210 -9.919 -6.884 1.00 97.62 323 TYR A N 1
ATOM 2526 C CA . TYR A 1 323 ? -0.770 -10.044 -7.956 1.00 97.62 323 TYR A CA 1
ATOM 2527 C C . TYR A 1 323 ? -0.581 -8.904 -8.967 1.00 97.62 323 TYR A C 1
ATOM 2529 O O . TYR A 1 323 ? -0.398 -7.746 -8.577 1.00 97.62 323 TYR A O 1
ATOM 2537 N N . LYS A 1 324 ? -0.601 -9.223 -10.266 1.00 97.50 324 LYS A N 1
ATOM 2538 C CA . LYS A 1 324 ? -0.398 -8.253 -11.352 1.00 97.50 324 LYS A CA 1
ATOM 2539 C C . LYS A 1 324 ? -1.691 -7.485 -11.625 1.00 97.50 324 LYS A C 1
ATOM 2541 O O . LYS A 1 324 ? -2.723 -8.082 -11.923 1.00 97.50 324 LYS A O 1
ATOM 2546 N N . ILE A 1 325 ? -1.639 -6.161 -11.488 1.00 97.50 325 ILE A N 1
ATOM 2547 C CA . ILE A 1 325 ? -2.797 -5.280 -11.675 1.00 97.50 325 ILE A CA 1
ATOM 2548 C C . ILE A 1 325 ? -3.019 -5.051 -13.172 1.00 97.50 325 ILE A C 1
ATOM 2550 O O . ILE A 1 325 ? -4.109 -5.344 -13.664 1.00 97.50 325 ILE A O 1
ATOM 2554 N N . ASP A 1 326 ? -1.989 -4.536 -13.859 1.00 96.94 326 ASP A N 1
ATOM 2555 C CA . ASP A 1 326 ? -2.003 -4.159 -15.282 1.00 96.94 326 ASP A CA 1
ATOM 2556 C C . ASP A 1 326 ? -0.569 -3.897 -15.825 1.00 96.94 326 ASP A C 1
ATOM 2558 O O . ASP A 1 326 ? 0.392 -3.834 -15.047 1.00 96.94 326 ASP A O 1
ATOM 2562 N N . SER A 1 327 ? -0.422 -3.710 -17.145 1.00 97.25 327 SER A N 1
ATOM 2563 C CA . SER A 1 327 ? 0.832 -3.343 -17.832 1.00 97.25 327 SER A CA 1
ATOM 2564 C C . SER A 1 327 ? 0.609 -2.374 -19.005 1.00 97.25 327 SER A C 1
ATOM 2566 O O . SER A 1 327 ? -0.236 -2.606 -19.864 1.00 97.25 327 SER A O 1
ATOM 2568 N N . TYR A 1 328 ? 1.453 -1.343 -19.114 1.00 96.94 328 TYR A N 1
ATOM 2569 C CA . TYR A 1 328 ? 1.350 -0.265 -20.105 1.00 96.94 328 TYR A CA 1
ATOM 2570 C C . TYR A 1 328 ? 2.644 -0.094 -20.910 1.00 96.94 328 TYR A C 1
ATOM 2572 O O . TYR A 1 328 ? 3.732 0.029 -20.345 1.00 96.94 328 TYR A O 1
ATOM 2580 N N . ILE A 1 329 ? 2.533 -0.019 -22.240 1.00 96.62 329 ILE A N 1
ATOM 2581 C CA . ILE A 1 329 ? 3.663 0.246 -23.146 1.00 96.62 329 ILE A CA 1
ATOM 2582 C C . ILE A 1 329 ? 3.744 1.758 -23.393 1.00 96.62 329 ILE A C 1
ATOM 2584 O O . ILE A 1 329 ? 3.201 2.283 -24.367 1.00 96.62 329 ILE A O 1
ATOM 2588 N N . LEU A 1 330 ? 4.425 2.469 -22.491 1.00 96.25 330 LEU A N 1
ATOM 2589 C CA . LEU A 1 330 ? 4.475 3.938 -22.457 1.00 96.25 330 LEU A CA 1
ATOM 2590 C C . LEU A 1 330 ? 5.141 4.562 -23.695 1.00 96.25 330 LEU A C 1
ATOM 2592 O O . LEU A 1 330 ? 4.976 5.749 -23.953 1.00 96.25 330 LEU A O 1
ATOM 2596 N N . THR A 1 331 ? 5.936 3.798 -24.449 1.00 94.19 331 THR A N 1
ATOM 2597 C CA . THR A 1 331 ? 6.685 4.267 -25.630 1.00 94.19 331 THR A CA 1
ATOM 2598 C C . THR A 1 331 ? 5.902 4.206 -26.944 1.00 94.19 331 THR A C 1
ATOM 2600 O O . THR A 1 331 ? 6.402 4.696 -27.960 1.00 94.19 331 THR A O 1
ATOM 2603 N N . CYS A 1 332 ? 4.692 3.638 -26.946 1.00 91.00 332 CYS A N 1
ATOM 2604 C CA . CYS A 1 332 ? 3.867 3.490 -28.145 1.00 91.00 332 CYS A CA 1
ATOM 2605 C C . CYS A 1 332 ? 3.372 4.866 -28.645 1.00 91.00 332 CYS A C 1
ATOM 2607 O O . CYS A 1 332 ? 3.979 5.490 -29.529 1.00 91.00 332 CYS A O 1
ATOM 2609 N N . ASP A 1 333 ? 2.339 5.392 -27.996 1.00 93.19 333 ASP A N 1
ATOM 2610 C CA . ASP A 1 333 ? 1.639 6.631 -28.326 1.00 93.19 333 ASP A CA 1
ATOM 2611 C C . ASP A 1 333 ? 1.296 7.441 -27.060 1.00 93.19 333 ASP A C 1
ATOM 2613 O O . ASP A 1 333 ? 1.530 7.009 -25.929 1.00 93.19 333 ASP A O 1
ATOM 2617 N N . GLU A 1 334 ? 0.768 8.649 -27.259 1.00 93.31 334 GLU A N 1
ATOM 2618 C CA . GLU A 1 334 ? 0.492 9.585 -26.169 1.00 93.31 334 GLU A CA 1
ATOM 2619 C C . GLU A 1 334 ? -0.694 9.157 -25.284 1.00 93.31 334 GLU A C 1
ATOM 2621 O O . GLU A 1 334 ? -0.728 9.528 -24.111 1.00 93.31 334 GLU A O 1
ATOM 2626 N N . SER A 1 335 ? -1.630 8.347 -25.801 1.00 92.81 335 SER A N 1
ATOM 2627 C CA . SER A 1 335 ? -2.714 7.771 -24.996 1.00 92.81 335 SER A CA 1
ATOM 2628 C C . SER A 1 335 ? -2.139 6.731 -24.044 1.00 92.81 335 SER A C 1
ATOM 2630 O O . SER A 1 335 ? -2.271 6.880 -22.833 1.00 92.81 335 SER A O 1
ATOM 2632 N N . ARG A 1 336 ? -1.369 5.760 -24.555 1.00 94.12 336 ARG A N 1
ATOM 2633 C CA . ARG A 1 336 ? -0.722 4.722 -23.729 1.00 94.12 336 ARG A CA 1
ATOM 2634 C C . ARG A 1 336 ? 0.252 5.289 -22.701 1.00 94.12 336 ARG A C 1
ATOM 2636 O O . ARG A 1 336 ? 0.341 4.767 -21.590 1.00 94.12 336 ARG A O 1
ATOM 2643 N N . TYR A 1 337 ? 0.946 6.375 -23.045 1.00 95.12 337 TYR A N 1
ATOM 2644 C CA . TYR A 1 337 ? 1.736 7.152 -22.092 1.00 95.12 337 TYR A CA 1
ATOM 2645 C C . TYR A 1 337 ? 0.857 7.735 -20.973 1.00 95.12 337 TYR A C 1
ATOM 2647 O O . TYR A 1 337 ? 1.107 7.459 -19.800 1.00 95.12 337 TYR A O 1
ATOM 2655 N N . LYS A 1 338 ? -0.197 8.493 -21.312 1.00 93.38 338 LYS A N 1
ATOM 2656 C CA . LYS A 1 338 ? -1.090 9.127 -20.324 1.00 93.38 338 LYS A CA 1
ATOM 2657 C C . LYS A 1 338 ? -1.845 8.108 -19.471 1.00 93.38 338 LYS A C 1
ATOM 2659 O O . LYS A 1 338 ? -1.937 8.312 -18.265 1.00 93.38 338 LYS A O 1
ATOM 2664 N N . GLU A 1 339 ? -2.323 7.013 -20.059 1.00 94.31 339 GLU A N 1
ATOM 2665 C CA . GLU A 1 339 ? -2.951 5.873 -19.376 1.00 94.31 339 GLU A CA 1
ATOM 2666 C C . GLU A 1 339 ? -2.022 5.308 -18.295 1.00 94.31 339 GLU A C 1
ATOM 2668 O O . GLU A 1 339 ? -2.355 5.345 -17.112 1.00 94.31 339 GLU A O 1
ATOM 2673 N N . GLY A 1 340 ? -0.826 4.847 -18.677 1.00 95.56 340 GLY A N 1
ATOM 2674 C CA . GLY A 1 340 ? 0.081 4.182 -17.743 1.00 95.56 340 GLY A CA 1
ATOM 2675 C C . GLY A 1 340 ? 0.712 5.116 -16.707 1.00 95.56 340 GLY A C 1
ATOM 2676 O O . GLY A 1 340 ? 0.941 4.713 -15.566 1.00 95.56 340 GLY A O 1
ATOM 2677 N N . VAL A 1 341 ? 0.944 6.383 -17.055 1.00 94.12 341 VAL A N 1
ATOM 2678 C CA . VAL A 1 341 ? 1.414 7.397 -16.099 1.00 94.12 341 VAL A CA 1
ATOM 2679 C C . VAL A 1 341 ? 0.304 7.786 -15.113 1.00 94.12 341 VAL A C 1
ATOM 2681 O O . VAL A 1 341 ? 0.568 7.870 -13.914 1.00 94.12 341 VAL A O 1
ATOM 2684 N N . THR A 1 342 ? -0.946 7.928 -15.570 1.00 93.75 342 THR A N 1
ATOM 2685 C CA . THR A 1 342 ? -2.119 8.102 -14.688 1.00 93.75 342 THR A CA 1
ATOM 2686 C C . THR A 1 342 ? -2.246 6.919 -13.730 1.00 93.75 342 THR A C 1
ATOM 2688 O O . THR A 1 342 ? -2.325 7.111 -12.517 1.00 93.75 342 THR A O 1
ATOM 2691 N N . ALA A 1 343 ? -2.163 5.697 -14.261 1.00 96.25 343 ALA A N 1
ATOM 2692 C CA . ALA A 1 343 ? -2.223 4.454 -13.505 1.00 96.25 343 ALA A CA 1
ATOM 2693 C C . ALA A 1 343 ? -1.144 4.365 -12.408 1.00 96.25 343 ALA A C 1
ATOM 2695 O O . ALA A 1 343 ? -1.459 4.034 -11.263 1.00 96.25 343 ALA A O 1
ATOM 2696 N N . PHE A 1 344 ? 0.111 4.717 -12.722 1.00 95.81 344 PHE A N 1
ATOM 2697 C CA . PHE A 1 344 ? 1.205 4.759 -11.745 1.00 95.81 344 PHE A CA 1
ATOM 2698 C C . PHE A 1 344 ? 0.936 5.759 -10.616 1.00 95.81 344 PHE A C 1
ATOM 2700 O O . PHE A 1 344 ? 0.990 5.391 -9.440 1.00 95.81 344 PHE A O 1
ATOM 2707 N N . ARG A 1 345 ? 0.637 7.020 -10.960 1.00 92.88 345 ARG A N 1
ATOM 2708 C CA . ARG A 1 345 ? 0.459 8.093 -9.969 1.00 92.88 345 ARG A CA 1
ATOM 2709 C C . ARG A 1 345 ? -0.780 7.841 -9.090 1.00 92.88 345 ARG A C 1
ATOM 2711 O O . ARG A 1 345 ? -0.724 8.022 -7.878 1.00 92.88 345 ARG A O 1
ATOM 2718 N N . ASN A 1 346 ? -1.863 7.305 -9.659 1.00 93.56 346 ASN A N 1
ATOM 2719 C CA . ASN A 1 346 ? -3.040 6.863 -8.900 1.00 93.56 346 ASN A CA 1
ATOM 2720 C C . ASN A 1 346 ? -2.731 5.724 -7.912 1.00 93.56 346 ASN A C 1
ATOM 2722 O O . ASN A 1 346 ? -3.271 5.701 -6.803 1.00 93.56 346 ASN A O 1
ATOM 2726 N N . LEU A 1 347 ? -1.870 4.773 -8.291 1.00 95.62 347 LEU A N 1
ATOM 2727 C CA . LEU A 1 347 ? -1.464 3.684 -7.399 1.00 95.62 347 LEU A CA 1
ATOM 2728 C C . LEU A 1 347 ? -0.550 4.186 -6.270 1.00 95.62 347 LEU A C 1
ATOM 2730 O O . LEU A 1 347 ? -0.691 3.744 -5.130 1.00 95.62 347 LEU A O 1
ATOM 2734 N N . GLN A 1 348 ? 0.321 5.154 -6.565 1.00 92.88 348 GLN A N 1
ATOM 2735 C CA . GLN A 1 348 ? 1.164 5.852 -5.591 1.00 92.88 348 GLN A CA 1
ATOM 2736 C C . GLN A 1 348 ? 0.325 6.593 -4.531 1.00 92.88 348 GLN A C 1
ATOM 2738 O O . GLN A 1 348 ? 0.591 6.451 -3.334 1.00 92.88 348 GLN A O 1
ATOM 2743 N N . ASP A 1 349 ? -0.729 7.311 -4.939 1.00 91.25 349 ASP A N 1
ATOM 2744 C CA . ASP A 1 349 ? -1.689 7.938 -4.015 1.00 91.25 349 ASP A CA 1
ATOM 2745 C C . ASP A 1 349 ? -2.401 6.899 -3.142 1.00 91.25 349 ASP A C 1
ATOM 2747 O O . ASP A 1 349 ? -2.539 7.080 -1.930 1.00 91.25 349 ASP A O 1
ATOM 2751 N N . TYR A 1 350 ? -2.860 5.797 -3.746 1.00 93.31 350 TYR A N 1
ATOM 2752 C CA . TYR A 1 350 ? -3.569 4.743 -3.022 1.00 93.31 350 TYR A CA 1
ATOM 2753 C C . TYR A 1 350 ? -2.655 4.059 -1.996 1.00 93.31 350 TYR A C 1
ATOM 2755 O O . TYR A 1 350 ? -3.068 3.840 -0.855 1.00 93.31 350 TYR A O 1
ATOM 2763 N N . ALA A 1 351 ? -1.387 3.821 -2.348 1.00 95.81 351 ALA A N 1
ATOM 2764 C CA . ALA A 1 351 ? -0.362 3.355 -1.421 1.00 95.81 351 ALA A CA 1
ATOM 2765 C C . ALA A 1 351 ? -0.138 4.359 -0.274 1.00 95.81 351 ALA A C 1
ATOM 2767 O O . ALA A 1 351 ? -0.204 3.969 0.895 1.00 95.81 351 ALA A O 1
ATOM 2768 N N . ARG A 1 352 ? 0.034 5.658 -0.572 1.00 92.75 352 ARG A N 1
ATOM 2769 C CA . ARG A 1 352 ? 0.142 6.720 0.448 1.00 92.75 352 ARG A CA 1
ATOM 2770 C C . ARG A 1 352 ? -1.064 6.711 1.390 1.00 92.75 352 ARG A C 1
ATOM 2772 O O . ARG A 1 352 ? -0.878 6.692 2.603 1.00 92.75 352 ARG A O 1
ATOM 2779 N N . LYS A 1 353 ? -2.293 6.643 0.864 1.00 89.94 353 LYS A N 1
ATOM 2780 C CA . LYS A 1 353 ? -3.515 6.569 1.683 1.00 89.94 353 LYS A CA 1
ATOM 2781 C C . LYS A 1 353 ? -3.528 5.333 2.587 1.00 89.94 353 LYS A C 1
ATOM 2783 O O . LYS A 1 353 ? -3.855 5.453 3.767 1.00 89.94 353 LYS A O 1
ATOM 2788 N N . LYS A 1 354 ? -3.163 4.159 2.062 1.00 93.31 354 LYS A N 1
ATOM 2789 C CA . LYS A 1 354 ? -3.114 2.907 2.832 1.00 93.31 354 LYS A CA 1
ATOM 2790 C C . LYS A 1 354 ? -2.139 2.989 4.004 1.00 93.31 354 LYS A C 1
ATOM 2792 O O . LYS A 1 354 ? -2.549 2.759 5.139 1.00 93.31 354 LYS A O 1
ATOM 2797 N N . ARG A 1 355 ? -0.903 3.419 3.752 1.00 95.06 355 ARG A N 1
ATOM 2798 C CA . ARG A 1 355 ? 0.114 3.619 4.791 1.00 95.06 355 ARG A CA 1
ATOM 2799 C C . ARG A 1 355 ? -0.298 4.648 5.828 1.00 95.06 355 ARG A C 1
ATOM 2801 O O . ARG A 1 355 ? -0.182 4.375 7.017 1.00 95.06 355 ARG A O 1
ATOM 2808 N N . ASN A 1 356 ? -0.809 5.800 5.401 1.00 90.00 356 ASN A N 1
ATOM 2809 C CA . ASN A 1 356 ? -1.233 6.846 6.326 1.00 90.00 356 ASN A CA 1
ATOM 2810 C C . ASN A 1 356 ? -2.409 6.376 7.211 1.00 90.00 356 ASN A C 1
ATOM 2812 O O . ASN A 1 356 ? -2.485 6.788 8.367 1.00 90.00 356 ASN A O 1
ATOM 2816 N N . LYS A 1 357 ? -3.269 5.454 6.739 1.00 86.38 357 LYS A N 1
ATOM 2817 C CA . LYS A 1 357 ? -4.255 4.770 7.599 1.00 86.38 357 LYS A CA 1
ATOM 2818 C C . LYS A 1 357 ? -3.579 3.833 8.610 1.00 86.38 357 LYS A C 1
ATOM 2820 O O . LYS A 1 357 ? -3.911 3.906 9.788 1.00 86.38 357 LYS A O 1
ATOM 2825 N N . SER A 1 358 ? -2.636 2.988 8.184 1.00 91.88 358 SER A N 1
ATOM 2826 C CA . SER A 1 358 ? -1.891 2.080 9.077 1.00 91.88 358 SER A CA 1
ATOM 2827 C C . SER A 1 358 ? -1.139 2.839 10.179 1.00 91.88 358 SER A C 1
ATOM 2829 O O . SER A 1 358 ? -1.233 2.475 11.347 1.00 91.88 358 SER A O 1
ATOM 2831 N N . VAL A 1 359 ? -0.465 3.936 9.816 1.00 90.50 359 VAL A N 1
ATOM 2832 C CA . VAL A 1 359 ? 0.205 4.868 10.739 1.00 90.50 359 VAL A CA 1
ATOM 2833 C C . VAL A 1 359 ? -0.801 5.508 11.699 1.00 90.50 359 VAL A C 1
ATOM 2835 O O . VAL A 1 359 ? -0.594 5.450 12.907 1.00 90.50 359 VAL A O 1
ATOM 2838 N N . LYS A 1 360 ? -1.937 6.034 11.206 1.00 85.19 360 LYS A N 1
ATOM 2839 C CA . LYS A 1 360 ? -2.985 6.598 12.078 1.00 85.19 360 LYS A CA 1
ATOM 2840 C C . LYS A 1 360 ? -3.514 5.565 13.080 1.00 85.19 360 LYS A C 1
ATOM 2842 O O . LYS A 1 360 ? -3.707 5.919 14.236 1.00 85.19 360 LYS A O 1
ATOM 2847 N N . ILE A 1 361 ? -3.734 4.314 12.663 1.00 83.88 361 ILE A N 1
ATOM 2848 C CA . ILE A 1 361 ? -4.196 3.230 13.549 1.00 83.88 361 ILE A CA 1
ATOM 2849 C C . ILE A 1 361 ? -3.162 2.944 14.644 1.00 83.88 361 ILE A C 1
ATOM 2851 O O . ILE A 1 361 ? -3.529 2.889 15.814 1.00 83.88 361 ILE A O 1
ATOM 2855 N N . ALA A 1 362 ? -1.883 2.796 14.289 1.00 88.12 362 ALA A N 1
ATOM 2856 C CA . ALA A 1 362 ? -0.837 2.506 15.264 1.00 88.12 362 ALA A CA 1
ATOM 2857 C C . ALA A 1 362 ? -0.634 3.670 16.254 1.00 88.12 362 ALA A C 1
ATOM 2859 O O . ALA A 1 362 ? -0.651 3.450 17.462 1.00 88.12 362 ALA A O 1
ATOM 2860 N N . ASN A 1 363 ? -0.561 4.913 15.763 1.00 86.81 363 ASN A N 1
ATOM 2861 C CA . ASN A 1 363 ? -0.468 6.103 16.615 1.00 86.81 363 ASN A CA 1
ATOM 2862 C C . ASN A 1 363 ? -1.668 6.222 17.560 1.00 86.81 363 ASN A C 1
ATOM 2864 O O . ASN A 1 363 ? -1.492 6.518 18.734 1.00 86.81 363 ASN A O 1
ATOM 2868 N N . LEU A 1 364 ? -2.886 5.978 17.065 1.00 79.19 364 LEU A N 1
ATOM 2869 C CA . LEU A 1 364 ? -4.111 6.055 17.862 1.00 79.19 364 LEU A CA 1
ATOM 2870 C C . LEU A 1 364 ? -4.113 5.034 19.009 1.00 79.19 364 LEU A C 1
ATOM 2872 O O . LEU A 1 364 ? -4.575 5.360 20.097 1.00 79.19 364 LEU A O 1
ATOM 2876 N N . ARG A 1 365 ? -3.555 3.836 18.796 1.00 78.94 365 ARG A N 1
ATOM 2877 C CA . ARG A 1 365 ? -3.352 2.820 19.846 1.00 78.94 365 ARG A CA 1
ATOM 2878 C C . ARG A 1 365 ? -2.291 3.203 20.880 1.00 78.94 365 ARG A C 1
ATOM 2880 O O . ARG A 1 365 ? -2.275 2.620 21.961 1.00 78.94 365 ARG A O 1
ATOM 2887 N N . ALA A 1 366 ? -1.372 4.102 20.532 1.00 82.31 366 ALA A N 1
ATOM 2888 C CA . ALA A 1 366 ? -0.314 4.566 21.425 1.00 82.31 366 ALA A CA 1
ATOM 2889 C C . ALA A 1 366 ? -0.764 5.788 22.237 1.00 82.31 366 ALA A C 1
ATOM 2891 O O . ALA A 1 366 ? -0.603 5.808 23.454 1.00 82.31 366 ALA A O 1
ATOM 2892 N N . SER A 1 367 ? -1.392 6.765 21.575 1.00 69.88 367 SER A N 1
ATOM 2893 C CA . SER A 1 367 ? -1.916 7.981 22.202 1.00 69.88 367 SER A CA 1
ATOM 2894 C C . SER A 1 367 ? -3.199 7.745 22.995 1.00 69.88 367 SER A C 1
ATOM 2896 O O . SER A 1 367 ? -3.402 8.373 24.031 1.00 69.88 367 SER A O 1
ATOM 2898 N N . THR A 1 368 ? -4.062 6.831 22.543 1.00 62.38 368 THR A N 1
ATOM 2899 C CA . THR A 1 368 ? -5.247 6.421 23.300 1.00 62.38 368 THR A CA 1
ATOM 2900 C C . THR A 1 368 ? -4.891 5.207 24.138 1.00 62.38 368 THR A C 1
ATOM 2902 O O . THR A 1 368 ? -4.978 4.068 23.675 1.00 62.38 368 THR A O 1
ATOM 2905 N N . ASN A 1 369 ? -4.554 5.426 25.410 1.00 68.69 369 ASN A N 1
ATOM 2906 C CA . ASN A 1 369 ? -4.648 4.349 26.382 1.00 68.69 369 ASN A CA 1
ATOM 2907 C C . ASN A 1 369 ? -6.125 3.937 26.474 1.00 68.69 369 ASN A C 1
ATOM 2909 O O . ASN A 1 369 ? -6.923 4.584 27.149 1.00 68.69 369 ASN A O 1
ATOM 2913 N N . TYR A 1 370 ? -6.515 2.864 25.781 1.00 76.44 370 TYR A N 1
ATOM 2914 C CA . TYR A 1 370 ? -7.919 2.449 25.712 1.00 76.44 370 TYR A CA 1
ATOM 2915 C C . TYR A 1 370 ? -8.530 2.145 27.089 1.00 76.44 370 TYR A C 1
ATOM 2917 O O . TYR A 1 370 ? -9.750 2.174 27.223 1.00 76.44 370 TYR A O 1
ATOM 2925 N N . LYS A 1 371 ? -7.712 1.907 28.126 1.00 77.62 371 LYS A N 1
ATOM 2926 C CA . LYS A 1 371 ? -8.177 1.786 29.516 1.00 77.62 371 LYS A CA 1
ATOM 2927 C C . LYS A 1 371 ? -8.622 3.123 30.111 1.00 77.62 371 LYS A C 1
ATOM 2929 O O . LYS A 1 371 ? -9.571 3.134 30.882 1.00 77.62 371 LYS A O 1
ATOM 2934 N N . GLU A 1 372 ? -7.979 4.232 29.748 1.00 80.25 372 GLU A N 1
ATOM 2935 C CA . GLU A 1 372 ? -8.405 5.583 30.141 1.00 80.25 372 GLU A CA 1
ATOM 2936 C C . GLU A 1 372 ? -9.684 5.978 29.399 1.00 80.25 372 GLU A C 1
ATOM 2938 O O . GLU A 1 372 ? -10.633 6.428 30.033 1.00 80.25 372 GLU A O 1
ATOM 2943 N N . ALA A 1 373 ? -9.763 5.708 28.089 1.00 82.38 373 ALA A N 1
ATOM 2944 C CA . ALA A 1 373 ? -11.000 5.894 27.328 1.00 82.38 373 ALA A CA 1
ATOM 2945 C C . ALA A 1 373 ? -12.159 5.085 27.942 1.00 82.38 373 ALA A C 1
ATOM 2947 O O . ALA A 1 373 ? -13.212 5.643 28.230 1.00 82.38 373 ALA A O 1
ATOM 2948 N N . PHE A 1 374 ? -11.946 3.799 28.239 1.00 87.25 374 PHE A N 1
ATOM 2949 C CA . PHE A 1 374 ? -12.925 2.951 28.927 1.00 87.25 374 PHE A CA 1
ATOM 2950 C C . PHE A 1 374 ? -13.309 3.504 30.315 1.00 87.25 374 PHE A C 1
ATOM 2952 O O . PHE A 1 374 ? -14.491 3.552 30.651 1.00 87.25 374 PHE A O 1
ATOM 2959 N N . ALA A 1 375 ? -12.340 3.988 31.100 1.00 87.31 375 ALA A N 1
ATOM 2960 C CA . ALA A 1 375 ? -12.579 4.563 32.426 1.00 87.31 375 ALA A CA 1
ATOM 2961 C C . ALA A 1 375 ? -13.395 5.872 32.404 1.00 87.31 375 ALA A C 1
ATOM 2963 O O . ALA A 1 375 ? -14.074 6.168 33.382 1.00 87.31 375 ALA A O 1
ATOM 2964 N N . LEU A 1 376 ? -13.390 6.636 31.303 1.00 86.94 376 LEU A N 1
ATOM 2965 C CA . LEU A 1 376 ? -14.273 7.802 31.138 1.00 86.94 376 LEU A CA 1
ATOM 2966 C C . LEU A 1 376 ? -15.749 7.409 30.939 1.00 86.94 376 LEU A C 1
ATOM 2968 O O . LEU A 1 376 ? -16.643 8.183 31.285 1.00 86.94 376 LEU A O 1
ATOM 2972 N N . PHE A 1 377 ? -16.017 6.214 30.402 1.00 88.56 377 PHE A N 1
ATOM 2973 C CA . PHE A 1 377 ? -17.374 5.684 30.228 1.00 88.56 377 PHE A CA 1
ATOM 2974 C C . PHE A 1 377 ? -17.851 4.850 31.431 1.00 88.56 377 PHE A C 1
ATOM 2976 O O . PHE A 1 377 ? -19.060 4.748 31.659 1.00 88.56 377 PHE A O 1
ATOM 2983 N N . ASP A 1 378 ? -16.935 4.327 32.252 1.00 90.25 378 ASP A N 1
ATOM 2984 C CA . ASP A 1 378 ? -17.234 3.750 33.570 1.00 90.25 378 ASP A CA 1
ATOM 2985 C C . ASP A 1 378 ? -17.574 4.851 34.595 1.00 90.25 378 ASP A C 1
ATOM 2987 O O . ASP A 1 378 ? -16.808 5.204 35.493 1.00 90.25 378 ASP A O 1
ATOM 2991 N N . LYS A 1 379 ? -18.796 5.378 34.481 1.00 84.81 379 LYS A N 1
ATOM 2992 C CA . LYS A 1 379 ? -19.361 6.426 35.351 1.00 84.81 379 LYS A CA 1
ATOM 2993 C C . LYS A 1 379 ? -19.521 6.007 36.827 1.00 84.81 379 LYS A C 1
ATOM 2995 O O . LYS A 1 379 ? -20.033 6.802 37.615 1.00 84.81 379 LYS A O 1
ATOM 3000 N N . ARG A 1 380 ? -19.170 4.769 37.208 1.00 86.00 380 ARG A N 1
ATOM 3001 C CA . ARG A 1 380 ? -19.360 4.212 38.564 1.00 86.00 380 ARG A CA 1
ATOM 3002 C C . ARG A 1 380 ? -18.078 3.662 39.203 1.00 86.00 380 ARG A C 1
ATOM 3004 O O . ARG A 1 380 ? -18.101 3.378 40.398 1.00 86.00 380 ARG A O 1
ATOM 3011 N N . GLY A 1 381 ? -16.986 3.516 38.453 1.00 86.00 381 GLY A N 1
ATOM 3012 C CA . GLY A 1 381 ? -15.755 2.866 38.912 1.00 86.00 381 GLY A CA 1
ATOM 3013 C C . GLY A 1 381 ? -15.887 1.346 39.094 1.00 86.00 381 GLY A C 1
ATOM 3014 O O . GLY A 1 381 ? -15.150 0.762 39.888 1.00 86.00 381 GLY A O 1
ATOM 3015 N N . THR A 1 382 ? -16.840 0.699 38.414 1.00 88.62 382 THR A N 1
ATOM 3016 C CA . THR A 1 382 ? -17.112 -0.749 38.524 1.00 88.62 382 THR A CA 1
ATOM 3017 C C . THR A 1 382 ? -16.237 -1.615 37.611 1.00 88.62 382 THR A C 1
ATOM 3019 O O . THR A 1 382 ? -16.393 -2.836 37.594 1.00 88.62 382 THR A O 1
ATOM 3022 N N . GLN A 1 383 ? -15.324 -1.004 36.849 1.00 89.81 383 GLN A N 1
ATOM 3023 C CA . GLN A 1 383 ? -14.559 -1.602 35.746 1.00 89.81 383 GLN A CA 1
ATOM 3024 C C . GLN A 1 383 ? -15.456 -2.174 34.634 1.00 89.81 383 GLN A C 1
ATOM 3026 O O . GLN A 1 383 ? -15.054 -3.074 33.891 1.00 89.81 383 GLN A O 1
ATOM 3031 N N . ARG A 1 384 ? -16.679 -1.638 34.514 1.00 92.75 384 ARG A N 1
ATOM 3032 C CA . ARG A 1 384 ? -17.714 -2.070 33.570 1.00 92.75 384 ARG A CA 1
ATOM 3033 C C . ARG A 1 384 ? -18.402 -0.878 32.918 1.00 92.75 384 ARG A C 1
ATOM 3035 O O . ARG A 1 384 ? -18.708 0.111 33.577 1.00 92.75 384 ARG A O 1
ATOM 3042 N N . VAL A 1 385 ? -18.684 -1.004 31.627 1.00 93.56 385 VAL A N 1
ATOM 3043 C CA . VAL A 1 385 ? -19.406 -0.007 30.827 1.00 93.56 385 VAL A CA 1
ATOM 3044 C C . VAL A 1 385 ? -20.762 -0.590 30.418 1.00 93.56 385 VAL A C 1
ATOM 3046 O O . VAL A 1 385 ? -20.872 -1.789 30.153 1.00 93.56 385 VAL A O 1
ATOM 3049 N N . GLN A 1 386 ? -21.805 0.248 30.427 1.00 93.38 386 GLN A N 1
ATOM 3050 C CA . GLN A 1 386 ? -23.160 -0.145 30.014 1.00 93.38 386 GLN A CA 1
ATOM 3051 C C . GLN A 1 386 ? -23.203 -0.383 28.500 1.00 93.38 386 GLN A C 1
ATOM 3053 O O . GLN A 1 386 ? -22.528 0.322 27.744 1.00 93.38 386 GLN A O 1
ATOM 3058 N N . LEU A 1 387 ? -24.010 -1.348 28.060 1.00 91.50 387 LEU A N 1
ATOM 3059 C CA . LEU A 1 387 ? -24.072 -1.792 26.668 1.00 91.50 387 LEU A CA 1
ATOM 3060 C C . LEU A 1 387 ? -24.310 -0.654 25.663 1.00 91.50 387 LEU A C 1
ATOM 3062 O O . LEU A 1 387 ? -23.618 -0.574 24.652 1.00 91.50 387 LEU A O 1
ATOM 3066 N N . GLU A 1 388 ? -25.208 0.275 25.985 1.00 89.00 388 GLU A N 1
ATOM 3067 C CA . GLU A 1 388 ? -25.614 1.388 25.116 1.00 89.00 388 GLU A CA 1
ATOM 3068 C C . GLU A 1 388 ? -24.465 2.376 24.848 1.00 89.00 388 GLU A C 1
ATOM 3070 O O . GLU A 1 388 ? -24.486 3.121 23.873 1.00 89.00 388 GLU A O 1
ATOM 3075 N N . SER A 1 389 ? -23.433 2.378 25.699 1.00 90.38 389 SER A N 1
ATOM 3076 C CA . SER A 1 389 ? -22.233 3.208 25.531 1.00 90.38 389 SER A CA 1
ATOM 3077 C C . SER A 1 389 ? -21.173 2.579 24.615 1.00 90.38 389 SER A C 1
ATOM 3079 O O . SER A 1 389 ? -20.135 3.198 24.380 1.00 90.38 389 SER A O 1
ATOM 3081 N N . LEU A 1 390 ? -21.393 1.363 24.092 1.00 91.06 390 LEU A N 1
ATOM 3082 C CA . LEU A 1 390 ? -20.423 0.657 23.246 1.00 91.06 390 LEU A CA 1
ATOM 3083 C C . LEU A 1 390 ? -20.099 1.427 21.957 1.00 91.06 390 LEU A C 1
ATOM 3085 O O . LEU A 1 390 ? -18.929 1.526 21.589 1.00 91.06 390 LEU A O 1
ATOM 3089 N N . GLY A 1 391 ? -21.113 1.990 21.292 1.00 87.06 391 GLY A N 1
ATOM 3090 C CA . GLY A 1 391 ? -20.928 2.788 20.077 1.00 87.06 391 GLY A CA 1
ATOM 3091 C C . GLY A 1 391 ? -20.039 4.006 20.321 1.00 87.06 391 GLY A C 1
ATOM 3092 O O . GLY A 1 391 ? -19.024 4.185 19.652 1.00 87.06 391 GLY A O 1
ATOM 3093 N N . ASP A 1 392 ? -20.364 4.799 21.338 1.00 84.31 392 ASP A N 1
ATOM 3094 C CA . ASP A 1 392 ? -19.649 6.040 21.652 1.00 84.31 392 ASP A CA 1
ATOM 3095 C C . ASP A 1 392 ? -18.233 5.791 22.174 1.00 84.31 392 ASP A C 1
ATOM 3097 O O . ASP A 1 392 ? -17.310 6.523 21.823 1.00 84.31 392 ASP A O 1
ATOM 3101 N N . LEU A 1 393 ? -18.022 4.715 22.936 1.00 87.19 393 LEU A N 1
ATOM 3102 C CA . LEU A 1 393 ? -16.689 4.298 23.362 1.00 87.19 393 LEU A CA 1
ATOM 3103 C C . LEU A 1 393 ? -15.835 3.802 22.177 1.00 87.19 393 LEU A C 1
ATOM 3105 O O . LEU A 1 393 ? -14.634 4.074 22.137 1.00 87.19 393 LEU A O 1
ATOM 3109 N N . LEU A 1 394 ? -16.426 3.131 21.179 1.00 84.69 394 LEU A N 1
ATOM 3110 C CA . LEU A 1 394 ? -15.728 2.767 19.937 1.00 84.69 394 LEU A CA 1
ATOM 3111 C C . LEU A 1 394 ? -15.352 4.009 19.111 1.00 84.69 394 LEU A C 1
ATOM 3113 O O . LEU A 1 394 ? -14.219 4.091 18.629 1.00 84.69 394 LEU A O 1
ATOM 3117 N N . ARG A 1 395 ? -16.257 4.992 19.005 1.00 81.06 395 ARG A N 1
ATOM 3118 C CA . ARG A 1 395 ? -16.020 6.289 18.340 1.00 81.06 395 ARG A CA 1
ATOM 3119 C C . ARG A 1 395 ? -14.945 7.114 19.058 1.00 81.06 395 ARG A C 1
ATOM 3121 O O . ARG A 1 395 ? -14.037 7.631 18.412 1.00 81.06 395 ARG A O 1
ATOM 3128 N N . ALA A 1 396 ? -14.965 7.157 20.393 1.00 76.69 396 ALA A N 1
ATOM 3129 C CA . ALA A 1 396 ? -13.922 7.778 21.216 1.00 76.69 396 ALA A CA 1
ATOM 3130 C C . ALA A 1 396 ? -12.555 7.083 21.046 1.00 76.69 396 ALA A C 1
ATOM 3132 O O . ALA A 1 396 ? -11.520 7.742 21.002 1.00 76.69 396 ALA A O 1
ATOM 3133 N N . CYS A 1 397 ? -12.550 5.761 20.845 1.00 75.56 397 CYS A N 1
ATOM 3134 C CA . CYS A 1 397 ? -11.377 4.980 20.429 1.00 75.56 397 CYS A CA 1
ATOM 3135 C C . CYS A 1 397 ? -11.071 5.080 18.914 1.00 75.56 397 CYS A C 1
ATOM 3137 O O . CYS A 1 397 ? -10.349 4.238 18.366 1.00 75.56 397 CYS A O 1
ATOM 3139 N N . GLY A 1 398 ? -11.629 6.087 18.230 1.00 71.50 398 GLY A N 1
ATOM 3140 C CA . GLY A 1 398 ? -11.404 6.449 16.828 1.00 71.50 398 GLY A CA 1
ATOM 3141 C C . GLY A 1 398 ? -11.789 5.389 15.795 1.00 71.50 398 GLY A C 1
ATOM 3142 O O . GLY A 1 398 ? -11.272 5.426 14.674 1.00 71.50 398 GLY A O 1
ATOM 3143 N N . GLN A 1 399 ? -12.658 4.442 16.159 1.00 76.31 399 GLN A N 1
ATOM 3144 C CA . GLN A 1 399 ? -13.297 3.534 15.207 1.00 76.31 399 GLN A CA 1
ATOM 3145 C C . GLN A 1 399 ? -14.522 4.189 14.573 1.00 76.31 399 GLN A C 1
ATOM 3147 O O . GLN A 1 399 ? -15.013 5.210 15.045 1.00 76.31 399 GLN A O 1
ATOM 3152 N N . ASN A 1 400 ? -15.028 3.566 13.512 1.00 74.06 400 ASN A N 1
ATOM 3153 C CA . ASN A 1 400 ? -16.282 3.953 12.889 1.00 74.06 400 ASN A CA 1
ATOM 3154 C C . ASN A 1 400 ? -17.181 2.723 12.661 1.00 74.06 400 ASN A C 1
ATOM 3156 O O . ASN A 1 400 ? -17.105 2.112 11.591 1.00 74.06 400 ASN A O 1
ATOM 3160 N N . PRO A 1 401 ? -17.960 2.308 13.673 1.00 79.31 401 PRO A N 1
ATOM 3161 C CA . PRO A 1 401 ? -19.001 1.306 13.510 1.00 79.31 401 PRO A CA 1
ATOM 3162 C C . PRO A 1 401 ? -20.314 1.936 13.023 1.00 79.31 401 PRO A C 1
ATOM 3164 O O . PRO A 1 401 ? -20.713 3.000 13.497 1.00 79.31 401 PRO A O 1
ATOM 3167 N N . THR A 1 402 ? -21.035 1.238 12.148 1.00 77.75 402 THR A N 1
ATOM 3168 C CA . THR A 1 402 ? -22.434 1.584 11.838 1.00 77.75 402 THR A CA 1
ATOM 3169 C C . THR A 1 402 ? -23.374 1.193 12.991 1.00 77.75 402 THR A C 1
ATOM 3171 O O . THR A 1 402 ? -23.043 0.329 13.808 1.00 77.75 402 THR A O 1
ATOM 3174 N N . LEU A 1 403 ? -24.575 1.771 13.074 1.00 80.56 403 LEU A N 1
ATOM 3175 C CA . LEU A 1 403 ? -25.604 1.404 14.059 1.00 80.56 403 LEU A CA 1
ATOM 3176 C C . LEU A 1 403 ? -26.014 -0.075 13.941 1.00 80.56 403 LEU A C 1
ATOM 3178 O O . LEU A 1 403 ? -26.298 -0.723 14.951 1.00 80.56 403 LEU A O 1
ATOM 3182 N N . ALA A 1 404 ? -26.018 -0.633 12.728 1.00 81.00 404 ALA A N 1
ATOM 3183 C CA . ALA A 1 404 ? -26.191 -2.063 12.495 1.00 81.00 404 ALA A CA 1
ATOM 3184 C C . ALA A 1 404 ? -25.008 -2.891 13.034 1.00 81.00 404 ALA A C 1
ATOM 3186 O O . ALA A 1 404 ? -25.232 -3.904 13.696 1.00 81.00 404 ALA A O 1
ATOM 3187 N N . GLU A 1 405 ? -23.759 -2.459 12.813 1.00 82.69 405 GLU A N 1
ATOM 3188 C CA . GLU A 1 405 ? -22.568 -3.128 13.356 1.00 82.69 405 GLU A CA 1
ATOM 3189 C C . GLU A 1 405 ? -22.510 -3.062 14.889 1.00 82.69 405 GLU A C 1
ATOM 3191 O O . GLU A 1 405 ? -22.126 -4.051 15.514 1.00 82.69 405 GLU A O 1
ATOM 3196 N N . ILE A 1 406 ? -22.930 -1.949 15.504 1.00 87.50 406 ILE A N 1
ATOM 3197 C CA . ILE A 1 406 ? -23.086 -1.830 16.963 1.00 87.50 406 ILE A CA 1
ATOM 3198 C C . ILE A 1 406 ? -24.084 -2.887 17.450 1.00 87.50 406 ILE A C 1
ATOM 3200 O O . ILE A 1 406 ? -23.716 -3.735 18.260 1.00 87.50 406 ILE A O 1
ATOM 3204 N N . LYS A 1 407 ? -25.292 -2.936 16.873 1.00 86.31 407 LYS A N 1
ATOM 3205 C CA . LYS A 1 407 ? -26.336 -3.916 17.238 1.00 86.31 407 LYS A CA 1
ATOM 3206 C C . LYS A 1 407 ? -25.943 -5.375 17.000 1.00 86.31 407 LYS A C 1
ATOM 3208 O O . LYS A 1 407 ? -26.519 -6.272 17.608 1.00 86.31 407 LYS A O 1
ATOM 3213 N N . GLU A 1 408 ? -24.981 -5.654 16.125 1.00 88.31 408 GLU A N 1
ATOM 3214 C CA . GLU A 1 408 ? -24.391 -6.991 15.959 1.00 88.31 408 GLU A CA 1
ATOM 3215 C C . GLU A 1 408 ? -23.385 -7.329 17.070 1.00 88.31 408 GLU A C 1
ATOM 3217 O O . GLU A 1 408 ? -23.349 -8.462 17.557 1.00 88.31 408 GLU A O 1
ATOM 3222 N N . LEU A 1 409 ? -22.584 -6.350 17.495 1.00 88.75 409 LEU A N 1
ATOM 3223 C CA . LEU A 1 409 ? -21.605 -6.497 18.572 1.00 88.75 409 LEU A CA 1
ATOM 3224 C C . LEU A 1 409 ? -22.272 -6.597 19.948 1.00 88.75 409 LEU A C 1
ATOM 3226 O O . LEU A 1 409 ? -21.876 -7.442 20.752 1.00 88.75 409 LEU A O 1
ATOM 3230 N N . GLU A 1 410 ? -23.325 -5.813 20.184 1.00 89.88 410 GLU A N 1
ATOM 3231 C CA . GLU A 1 410 ? -24.089 -5.789 21.436 1.00 89.88 410 GLU A CA 1
ATOM 3232 C C . GLU A 1 410 ? -24.590 -7.184 21.852 1.00 89.88 410 GLU A C 1
ATOM 3234 O O . GLU A 1 410 ? -24.463 -7.575 23.016 1.00 89.88 410 GLU A O 1
ATOM 3239 N N . LYS A 1 411 ? -25.059 -7.985 20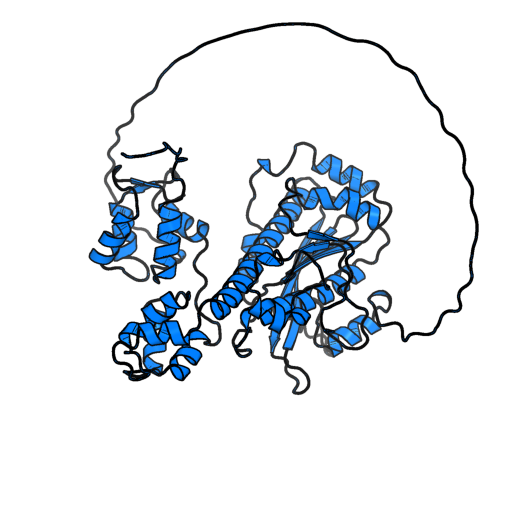.880 1.00 87.38 411 LYS A N 1
ATOM 3240 C CA . LYS A 1 411 ? -25.525 -9.378 21.063 1.00 87.38 411 LYS A CA 1
ATOM 3241 C C . LYS A 1 411 ? -24.504 -10.282 21.767 1.00 87.38 411 LYS A C 1
ATOM 3243 O O . LYS A 1 411 ? -24.895 -11.278 22.367 1.00 87.38 411 LYS A O 1
ATOM 3248 N N . ASN A 1 412 ? -23.213 -9.960 21.661 1.00 78.75 412 ASN A N 1
ATOM 3249 C CA . ASN A 1 412 ? -22.101 -10.762 22.170 1.00 78.75 412 ASN A CA 1
ATOM 3250 C C . ASN A 1 412 ? -21.437 -10.157 23.424 1.00 78.75 412 ASN A C 1
ATOM 3252 O O . ASN A 1 412 ? -20.577 -10.804 24.017 1.00 78.75 412 ASN A O 1
ATOM 3256 N N . ALA A 1 413 ? -21.813 -8.936 23.822 1.00 81.88 413 ALA A N 1
ATOM 3257 C CA . ALA A 1 413 ? -21.198 -8.207 24.935 1.00 81.88 413 ALA A CA 1
ATOM 3258 C C . ALA A 1 413 ? -21.935 -8.396 26.277 1.00 81.88 413 ALA A C 1
ATOM 3260 O O . ALA A 1 413 ? -21.305 -8.371 27.334 1.00 81.88 413 ALA A O 1
ATOM 3261 N N . GLY A 1 414 ? -23.257 -8.609 26.240 1.00 83.94 414 GLY A N 1
ATOM 3262 C CA . GLY A 1 414 ? -24.110 -8.607 27.437 1.00 83.94 414 GLY A CA 1
ATOM 3263 C C . GLY A 1 414 ? -24.424 -7.188 27.949 1.00 83.94 414 GLY A C 1
ATOM 3264 O O . GLY A 1 414 ? -23.911 -6.217 27.405 1.00 83.94 414 GLY A O 1
ATOM 3265 N N . PRO A 1 415 ? -25.281 -7.034 28.979 1.00 88.69 415 PRO A N 1
ATOM 3266 C CA . PRO A 1 415 ? -25.797 -5.723 29.409 1.00 88.69 415 PRO A CA 1
ATOM 3267 C C . PRO A 1 415 ? -24.731 -4.794 30.018 1.00 88.69 415 PRO A C 1
ATOM 3269 O O . PRO A 1 415 ? -24.861 -3.574 29.963 1.00 88.69 415 PRO A O 1
ATOM 3272 N N . GLU A 1 416 ? -23.660 -5.363 30.571 1.00 92.69 416 GLU A N 1
ATOM 3273 C CA . GLU A 1 416 ? -22.458 -4.640 30.981 1.00 92.69 416 GLU A CA 1
ATOM 3274 C C . GLU A 1 416 ? -21.227 -5.424 30.525 1.00 92.69 416 GLU A C 1
ATOM 3276 O O . GLU A 1 416 ? -21.127 -6.627 30.791 1.00 92.69 416 GLU A O 1
ATOM 3281 N N . PHE A 1 417 ? -20.259 -4.741 29.917 1.00 93.38 417 PHE A N 1
ATOM 3282 C CA . PHE A 1 417 ? -19.014 -5.342 29.438 1.00 93.38 417 PHE A CA 1
ATOM 3283 C C . PHE A 1 417 ? -17.789 -4.774 30.167 1.00 93.38 417 PHE A C 1
ATOM 3285 O O . PHE A 1 417 ? -17.786 -3.632 30.628 1.00 93.38 417 PHE A O 1
ATOM 3292 N N . ASP A 1 418 ? -16.743 -5.591 30.291 1.00 92.38 418 ASP A N 1
ATOM 3293 C CA . ASP A 1 418 ? -15.450 -5.215 30.874 1.00 92.38 418 ASP A CA 1
ATOM 3294 C C . ASP A 1 418 ? -14.424 -4.815 29.797 1.00 92.38 418 ASP A C 1
ATOM 3296 O O . ASP A 1 418 ? -14.666 -4.939 28.592 1.00 92.38 418 ASP A O 1
ATOM 3300 N N . PHE A 1 419 ? -13.255 -4.326 30.224 1.00 87.81 419 PHE A N 1
ATOM 3301 C CA . PHE A 1 419 ? -12.205 -3.888 29.300 1.00 87.81 419 PHE A CA 1
ATOM 3302 C C . PHE A 1 419 ? -11.657 -5.022 28.412 1.00 87.81 419 PHE A C 1
ATOM 3304 O O . PHE A 1 419 ? -11.249 -4.768 27.280 1.00 87.81 419 PHE A O 1
ATOM 3311 N N . GLU A 1 420 ? -11.648 -6.275 28.878 1.00 85.75 420 GLU A N 1
ATOM 3312 C CA . GLU A 1 420 ? -11.177 -7.401 28.060 1.00 85.75 420 GLU A CA 1
ATOM 3313 C C . GLU A 1 420 ? -12.174 -7.717 26.935 1.00 85.75 420 GLU A C 1
ATOM 3315 O O . GLU A 1 420 ? -11.782 -7.914 25.783 1.00 85.75 420 GLU A O 1
ATOM 3320 N N . THR A 1 421 ? -13.469 -7.686 27.251 1.00 89.88 421 THR A N 1
ATOM 3321 C CA . THR A 1 421 ? -14.569 -7.807 26.287 1.00 89.88 421 THR A CA 1
ATOM 3322 C C . THR A 1 421 ? -14.551 -6.649 25.288 1.00 89.88 421 THR A C 1
ATOM 3324 O O . THR A 1 421 ? -14.585 -6.882 24.078 1.00 89.88 421 THR A O 1
ATOM 3327 N N . PHE A 1 422 ? -14.386 -5.410 25.765 1.00 88.94 422 PHE A N 1
ATOM 3328 C CA . PHE A 1 422 ? -14.224 -4.241 24.900 1.00 88.94 422 PHE A CA 1
ATOM 3329 C C . PHE A 1 422 ? -13.015 -4.375 23.968 1.00 88.94 422 PHE A C 1
ATOM 3331 O O . PHE A 1 422 ? -13.144 -4.153 22.768 1.00 88.94 422 PHE A O 1
ATOM 3338 N N . SER A 1 423 ? -11.858 -4.801 24.481 1.00 82.19 423 SER A N 1
ATOM 3339 C CA . SER A 1 423 ? -10.641 -4.981 23.681 1.00 82.19 423 SER A CA 1
ATOM 3340 C C . SER A 1 423 ? -10.823 -6.020 22.565 1.00 82.19 423 SER A C 1
ATOM 3342 O O . SER A 1 423 ? -10.356 -5.806 21.446 1.00 82.19 423 SER A O 1
ATOM 3344 N N . LYS A 1 424 ? -11.563 -7.109 22.819 1.00 83.06 424 LYS A N 1
ATOM 3345 C CA . LYS A 1 424 ? -11.913 -8.115 21.795 1.00 83.06 424 LYS A CA 1
ATOM 3346 C C . LYS A 1 424 ? -12.848 -7.554 20.718 1.00 83.06 424 LYS A C 1
ATOM 3348 O O . LYS A 1 424 ? -12.685 -7.882 19.547 1.00 83.06 424 LYS A O 1
ATOM 3353 N N . ILE A 1 425 ? -13.793 -6.689 21.093 1.00 87.44 425 ILE A N 1
ATOM 3354 C CA . ILE A 1 425 ? -14.695 -6.004 20.151 1.00 87.44 425 ILE A CA 1
ATOM 3355 C C . ILE A 1 425 ? -13.928 -4.969 19.312 1.00 87.44 425 ILE A C 1
ATOM 3357 O O . ILE A 1 425 ? -14.042 -4.957 18.086 1.00 87.44 425 ILE A O 1
ATOM 3361 N N . LEU A 1 426 ? -13.106 -4.143 19.962 1.00 81.44 426 LEU A N 1
ATOM 3362 C CA . LEU A 1 426 ? -12.258 -3.116 19.352 1.00 81.44 426 LEU A CA 1
ATOM 3363 C C . LEU A 1 426 ? -11.271 -3.706 18.328 1.00 81.44 426 LEU A C 1
ATOM 3365 O O . LEU A 1 426 ? -10.951 -3.066 17.328 1.00 81.44 426 LEU A O 1
ATOM 3369 N N . ASN A 1 427 ? -10.827 -4.942 18.561 1.00 74.94 427 ASN A N 1
ATOM 3370 C CA . ASN A 1 427 ? -9.874 -5.667 17.726 1.00 74.94 427 ASN A CA 1
ATOM 3371 C C . ASN A 1 427 ? -10.508 -6.853 16.973 1.00 74.94 427 ASN A C 1
ATOM 3373 O O . ASN A 1 427 ? -9.835 -7.834 16.668 1.00 74.94 427 ASN A O 1
ATOM 3377 N N . ARG A 1 428 ? -11.810 -6.772 16.659 1.00 76.38 428 ARG A N 1
ATOM 3378 C CA . ARG A 1 428 ? -12.534 -7.804 15.898 1.00 76.38 428 ARG A CA 1
ATOM 3379 C C . ARG A 1 428 ? -11.843 -8.147 14.559 1.00 76.38 428 ARG A C 1
ATOM 3381 O O . ARG A 1 428 ? -11.416 -7.232 13.847 1.00 76.38 428 ARG A O 1
ATOM 3388 N N . PRO A 1 429 ? -11.814 -9.428 14.135 1.00 59.31 429 PRO A N 1
ATOM 3389 C CA . PRO A 1 429 ? -11.353 -9.809 12.802 1.00 59.31 429 PRO A CA 1
ATOM 3390 C C . PRO A 1 429 ? -12.056 -9.033 11.683 1.00 59.31 429 PRO A C 1
ATOM 3392 O O . PRO A 1 429 ? -13.269 -8.828 11.710 1.00 59.31 429 PRO A O 1
ATOM 3395 N N . GLY A 1 430 ? -11.272 -8.581 10.702 1.00 62.78 430 GLY A N 1
ATOM 3396 C CA . GLY A 1 430 ? -11.731 -7.690 9.628 1.00 62.78 430 GLY A CA 1
ATOM 3397 C C . GLY A 1 430 ? -11.806 -6.200 10.002 1.00 62.78 430 GLY A C 1
ATOM 3398 O O . GLY A 1 430 ? -11.768 -5.367 9.094 1.00 62.78 430 GLY A O 1
ATOM 3399 N N . GLY A 1 431 ? -11.816 -5.866 11.298 1.00 70.62 431 GLY A N 1
ATOM 3400 C CA . GLY A 1 431 ? -11.873 -4.502 11.828 1.00 70.62 431 GLY A CA 1
ATOM 3401 C C . GLY A 1 431 ? -13.237 -3.820 11.674 1.00 70.62 431 GLY A C 1
ATOM 3402 O O . GLY A 1 431 ?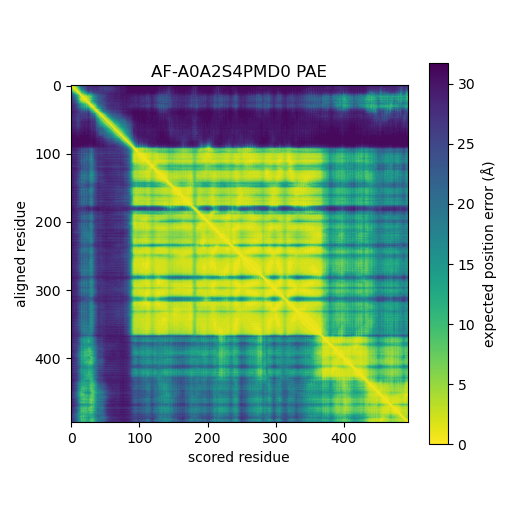 -14.257 -4.471 11.446 1.00 70.62 431 GLY A O 1
ATOM 3403 N N . PHE A 1 432 ? -13.225 -2.492 11.800 1.00 73.62 432 PHE A N 1
ATOM 3404 C CA . PHE A 1 432 ? -14.354 -1.601 11.515 1.00 73.62 432 PHE A CA 1
ATOM 3405 C C . PHE A 1 432 ? -14.236 -0.984 10.121 1.00 73.62 432 PHE A C 1
ATOM 3407 O O . PHE A 1 432 ? -13.151 -0.956 9.522 1.00 73.62 432 PHE A O 1
ATOM 3414 N N . ARG A 1 433 ? -15.356 -0.474 9.603 1.00 68.06 433 ARG A N 1
ATOM 3415 C CA . ARG A 1 433 ? -15.435 0.093 8.259 1.00 68.06 433 ARG A CA 1
ATOM 3416 C C . ARG A 1 433 ? -14.521 1.318 8.108 1.00 68.06 433 ARG A C 1
ATOM 3418 O O . ARG A 1 433 ? -14.458 2.199 8.962 1.00 68.06 433 ARG A O 1
ATOM 3425 N N . ASP A 1 434 ? -13.791 1.387 6.993 1.00 58.59 434 ASP A N 1
ATOM 3426 C CA . ASP A 1 434 ? -13.108 2.616 6.577 1.00 58.59 434 ASP A CA 1
ATOM 3427 C C . ASP A 1 434 ? -14.154 3.737 6.400 1.00 58.59 434 ASP A C 1
ATOM 3429 O O . ASP A 1 434 ? -15.115 3.516 5.657 1.00 58.59 434 ASP A O 1
ATOM 3433 N N . PRO A 1 435 ? -13.969 4.939 6.987 1.00 57.44 435 PRO A N 1
ATOM 3434 C CA . PRO A 1 435 ? -14.720 6.120 6.568 1.00 57.44 435 PRO A CA 1
ATOM 3435 C C . PRO A 1 435 ? -14.640 6.285 5.045 1.00 57.44 435 PRO A C 1
ATOM 3437 O O . PRO A 1 435 ? -13.575 6.060 4.450 1.00 57.44 435 PRO A O 1
ATOM 3440 N N . GLY A 1 436 ? -15.761 6.647 4.417 1.00 57.88 436 GLY A N 1
ATOM 3441 C CA . GLY A 1 436 ? -15.839 6.818 2.968 1.00 57.88 436 GLY A CA 1
ATOM 3442 C C . GLY A 1 436 ? -14.823 7.847 2.472 1.00 57.88 436 GLY A C 1
ATOM 3443 O O . GLY A 1 436 ? -14.403 8.742 3.208 1.00 57.88 436 GLY A O 1
ATOM 3444 N N . GLU A 1 437 ? -14.377 7.739 1.218 1.00 60.16 437 GLU A N 1
ATOM 3445 C CA . GLU A 1 437 ? -13.594 8.848 0.658 1.00 60.16 437 GLU A CA 1
ATOM 3446 C C . GLU A 1 437 ? -14.504 10.091 0.546 1.00 60.16 437 GLU A C 1
ATOM 3448 O O . GLU A 1 437 ? -15.667 9.928 0.186 1.00 60.16 437 GLU A O 1
ATOM 3453 N N . PRO A 1 438 ? -14.018 11.330 0.756 1.00 60.09 438 PRO A N 1
ATOM 3454 C CA . PRO A 1 438 ? -14.817 12.534 0.506 1.00 60.09 438 PRO A CA 1
ATOM 3455 C C . PRO A 1 438 ? -15.495 12.514 -0.870 1.00 60.09 438 PRO A C 1
ATOM 3457 O O . PRO A 1 438 ? -16.703 12.675 -0.972 1.00 60.09 438 PRO A O 1
ATOM 3460 N N . GLY A 1 439 ? -14.756 12.131 -1.917 1.00 62.75 439 GLY A N 1
ATOM 3461 C CA . GLY A 1 439 ? -15.316 11.937 -3.256 1.00 62.75 439 GLY A CA 1
ATOM 3462 C C . GLY A 1 439 ? -16.278 10.747 -3.412 1.00 62.75 439 GLY A C 1
ATOM 3463 O O . GLY A 1 439 ? -16.917 10.636 -4.449 1.00 62.75 439 GLY A O 1
ATOM 3464 N N . GLU A 1 440 ? -16.393 9.816 -2.461 1.00 64.81 440 GLU A N 1
ATOM 3465 C CA . GLU A 1 440 ? -17.511 8.854 -2.402 1.00 64.81 440 GLU A CA 1
ATOM 3466 C C . GLU A 1 440 ? -18.787 9.549 -1.898 1.00 64.81 440 GLU A C 1
ATOM 3468 O O . GLU A 1 440 ? -19.817 9.407 -2.551 1.00 64.81 440 GLU A O 1
ATOM 3473 N N . TYR A 1 441 ? -18.700 10.398 -0.865 1.00 70.81 441 TYR A N 1
ATOM 3474 C CA . TYR A 1 441 ? -19.829 11.217 -0.397 1.00 70.81 441 TYR A CA 1
ATOM 3475 C C . TYR A 1 441 ? -20.273 12.269 -1.430 1.00 70.81 441 TYR A C 1
ATOM 3477 O O . TYR A 1 441 ? -21.457 12.331 -1.752 1.00 70.81 441 TYR A O 1
ATOM 3485 N N . CYS A 1 442 ? -19.350 13.029 -2.039 1.00 71.38 442 CYS A N 1
ATOM 3486 C CA . CYS A 1 442 ? -19.691 14.019 -3.076 1.00 71.38 442 CYS A CA 1
ATOM 3487 C C . CYS A 1 442 ? -20.430 13.383 -4.270 1.00 71.38 442 CYS A C 1
ATOM 3489 O O . CYS A 1 442 ? -21.352 13.982 -4.814 1.00 71.38 442 CYS A O 1
ATOM 3491 N N . ARG A 1 443 ? -20.083 12.141 -4.650 1.00 68.19 443 ARG A N 1
ATOM 3492 C CA . ARG A 1 443 ? -20.799 11.383 -5.698 1.00 68.19 443 ARG A CA 1
ATOM 3493 C C . ARG A 1 443 ? -22.192 10.907 -5.274 1.00 68.19 443 ARG A C 1
ATOM 3495 O O . ARG A 1 443 ? -23.010 10.646 -6.148 1.00 68.19 443 ARG A O 1
ATOM 3502 N N . GLY A 1 444 ? -22.470 10.798 -3.974 1.00 70.62 444 GLY A N 1
ATOM 3503 C CA . GLY A 1 444 ? -23.829 10.612 -3.460 1.00 70.62 444 GLY A CA 1
ATOM 3504 C C . GLY A 1 444 ? -24.673 11.877 -3.644 1.00 70.62 444 GLY A C 1
ATOM 3505 O O . GLY A 1 444 ? -25.790 11.806 -4.148 1.00 70.62 444 GLY A O 1
ATOM 3506 N N . PHE A 1 445 ? -24.117 13.049 -3.324 1.00 75.19 445 PHE A N 1
ATOM 3507 C CA . PHE A 1 445 ? -24.820 14.332 -3.463 1.00 75.19 445 PHE A CA 1
ATOM 3508 C C . PHE A 1 445 ? -25.020 14.781 -4.922 1.00 75.19 445 PHE A C 1
ATOM 3510 O O . PHE A 1 445 ? -26.056 15.361 -5.239 1.00 75.19 445 PHE A O 1
ATOM 3517 N N . GLN A 1 446 ? -24.124 14.394 -5.838 1.00 77.19 446 GLN A N 1
ATOM 3518 C CA . GLN A 1 446 ? -24.282 14.579 -7.295 1.00 77.19 446 GLN A CA 1
ATOM 3519 C C . GLN A 1 446 ? -25.529 13.902 -7.898 1.00 77.19 446 GLN A C 1
ATOM 3521 O O . GLN A 1 446 ? -25.917 14.226 -9.015 1.00 77.19 446 GLN A O 1
ATOM 3526 N N . VAL A 1 447 ? -26.195 12.988 -7.181 1.00 73.69 447 VAL A N 1
ATOM 3527 C CA . VAL A 1 447 ? -27.498 12.432 -7.604 1.00 73.69 447 VAL A CA 1
ATOM 3528 C C . VAL A 1 447 ? -28.628 13.474 -7.485 1.00 73.69 447 VAL A C 1
ATOM 3530 O O . VAL A 1 447 ? -29.630 13.389 -8.195 1.00 73.69 447 VAL A O 1
ATOM 3533 N N . PHE A 1 448 ? -28.457 14.479 -6.622 1.00 74.94 448 PHE A N 1
ATOM 3534 C CA . PHE A 1 448 ? -29.436 15.536 -6.350 1.00 74.94 448 PHE A CA 1
ATOM 3535 C C . PHE A 1 448 ? -29.083 16.856 -7.055 1.00 74.94 448 PHE A C 1
ATOM 3537 O O . PHE A 1 448 ? -29.981 17.540 -7.550 1.00 74.94 448 PHE A O 1
ATOM 3544 N N . ASP A 1 449 ? -27.791 17.169 -7.176 1.00 82.06 449 ASP A N 1
ATOM 3545 C CA . ASP A 1 449 ? -27.249 18.304 -7.940 1.00 82.06 449 ASP A CA 1
ATOM 3546 C C . ASP A 1 449 ? -27.118 17.968 -9.439 1.00 82.06 449 ASP A C 1
ATOM 3548 O O . ASP A 1 449 ? -26.032 17.717 -9.964 1.00 82.06 449 ASP A O 1
ATOM 3552 N N . LYS A 1 450 ? -28.261 17.933 -10.134 1.00 77.44 450 LYS A N 1
ATOM 3553 C CA . LYS A 1 450 ? -28.359 17.544 -11.557 1.00 77.44 450 LYS A CA 1
ATOM 3554 C C . LYS A 1 450 ? -27.538 18.424 -12.502 1.00 77.44 450 LYS A C 1
ATOM 3556 O O . LYS A 1 450 ? -27.095 17.940 -13.542 1.00 77.44 450 LYS A O 1
ATOM 3561 N N . ASP A 1 451 ? -27.356 19.690 -12.141 1.00 82.38 451 ASP A N 1
ATOM 3562 C CA . ASP A 1 451 ? -26.647 20.690 -12.940 1.00 82.38 451 ASP A CA 1
ATOM 3563 C C . ASP A 1 451 ? -25.152 20.795 -12.567 1.00 82.38 451 ASP A C 1
ATOM 3565 O O . ASP A 1 451 ? -24.424 21.599 -13.151 1.00 82.38 451 ASP A O 1
ATOM 3569 N N . MET A 1 452 ? -24.671 19.943 -11.645 1.00 81.62 452 MET A N 1
ATOM 3570 C CA . MET A 1 452 ? -23.271 19.848 -11.200 1.00 81.62 452 MET A CA 1
ATOM 3571 C C . MET A 1 452 ? -22.711 21.183 -10.671 1.00 81.62 452 MET A C 1
ATOM 3573 O O . MET A 1 452 ? -21.547 21.527 -10.897 1.00 81.62 452 MET A O 1
ATOM 3577 N N . THR A 1 453 ? -23.554 21.939 -9.968 1.00 85.50 453 THR A N 1
ATOM 3578 C CA . THR A 1 453 ? -23.254 23.252 -9.379 1.00 85.50 453 THR A CA 1
ATOM 3579 C C . THR A 1 453 ? -22.253 23.192 -8.222 1.00 85.50 453 THR A C 1
ATOM 3581 O O . THR A 1 453 ? -21.552 24.171 -7.966 1.00 85.50 453 THR A O 1
ATOM 3584 N N . GLY A 1 454 ? -22.192 22.057 -7.519 1.00 83.06 454 GLY A N 1
ATOM 3585 C CA . GLY A 1 454 ? -21.518 21.890 -6.231 1.00 83.06 454 GLY A CA 1
ATOM 3586 C C . GLY A 1 454 ? -22.406 22.149 -5.010 1.00 83.06 454 GLY A C 1
ATOM 3587 O O . GLY A 1 454 ? -21.928 22.019 -3.884 1.00 83.06 454 GLY A O 1
ATOM 3588 N N . PHE A 1 455 ? -23.689 22.468 -5.204 1.00 85.31 455 PHE A N 1
ATOM 3589 C CA . PHE A 1 455 ? -24.623 22.821 -4.134 1.00 85.31 455 PHE A CA 1
ATOM 3590 C C . PHE A 1 455 ? -25.828 21.871 -4.070 1.00 85.31 455 PHE A C 1
ATOM 3592 O O . PHE A 1 455 ? -26.274 21.331 -5.078 1.00 85.31 455 PHE A O 1
ATOM 3599 N N . ILE A 1 456 ? -26.367 21.677 -2.864 1.00 85.88 456 ILE A N 1
ATOM 3600 C CA . ILE A 1 456 ? -27.656 21.010 -2.608 1.00 85.88 456 ILE A CA 1
ATOM 3601 C C . ILE A 1 456 ? -28.490 21.839 -1.627 1.00 85.88 456 ILE A C 1
ATOM 3603 O O . ILE A 1 456 ? -27.943 22.517 -0.758 1.00 85.88 456 ILE A O 1
ATOM 3607 N N . GLY A 1 457 ? -29.817 21.777 -1.716 1.00 88.06 457 GLY A N 1
ATOM 3608 C CA . GLY A 1 457 ? -30.696 22.483 -0.780 1.00 88.06 457 GLY A CA 1
ATOM 3609 C C . GLY A 1 457 ? -30.645 21.887 0.634 1.00 88.06 457 GLY A C 1
ATOM 3610 O O . GLY A 1 457 ? -30.614 20.665 0.794 1.00 88.06 457 GLY A O 1
ATOM 3611 N N . VAL A 1 458 ? -30.730 22.721 1.678 1.00 87.06 458 VAL A N 1
ATOM 3612 C CA . VAL A 1 458 ? -30.740 22.273 3.094 1.00 87.06 458 VAL A CA 1
ATOM 3613 C C . VAL A 1 458 ? -31.823 21.209 3.345 1.00 87.06 458 VAL A C 1
ATOM 3615 O O . VAL A 1 458 ? -31.582 20.205 4.016 1.00 87.06 458 VAL A O 1
ATOM 3618 N N . GLY A 1 459 ? -33.010 21.385 2.750 1.00 85.00 459 GLY A N 1
ATOM 3619 C CA . GLY A 1 459 ? -34.110 20.418 2.834 1.00 85.00 459 GLY A CA 1
ATOM 3620 C C . GLY A 1 459 ? -33.837 19.088 2.118 1.00 85.00 459 GLY A C 1
ATOM 3621 O O . GLY A 1 459 ? -34.299 18.048 2.583 1.00 85.00 459 GLY A O 1
ATOM 3622 N N . GLN A 1 460 ? -33.046 19.092 1.037 1.00 82.81 460 GLN A N 1
ATOM 3623 C CA . GLN A 1 460 ? -32.611 17.862 0.364 1.00 82.81 460 GLN A CA 1
ATOM 3624 C C . GLN A 1 460 ? -31.617 17.096 1.242 1.00 82.81 460 GLN A C 1
ATOM 3626 O O . GLN A 1 460 ? -31.769 15.888 1.401 1.00 82.81 460 GLN A O 1
ATOM 3631 N N . LEU A 1 461 ? -30.655 17.787 1.871 1.00 83.12 461 LEU A N 1
ATOM 3632 C CA . LEU A 1 461 ? -29.719 17.148 2.801 1.00 83.12 461 LEU A CA 1
ATOM 3633 C C . LEU A 1 461 ? -30.452 16.514 3.993 1.00 83.12 461 LEU A C 1
ATOM 3635 O O . LEU A 1 461 ? -30.200 15.350 4.297 1.00 83.12 461 LEU A O 1
ATOM 3639 N N . ARG A 1 462 ? -31.411 17.219 4.615 1.00 86.62 462 ARG A N 1
ATOM 3640 C CA . ARG A 1 462 ? -32.251 16.630 5.674 1.00 86.62 462 ARG A CA 1
ATOM 3641 C C . ARG A 1 462 ? -32.987 15.386 5.181 1.00 86.62 462 ARG A C 1
ATOM 3643 O O . ARG A 1 462 ? -32.913 14.351 5.833 1.00 86.62 462 ARG A O 1
ATOM 3650 N N . TYR A 1 463 ? -33.654 15.469 4.027 1.00 82.50 463 TYR A N 1
ATOM 3651 C CA . TYR A 1 463 ? -34.382 14.334 3.458 1.00 82.50 463 TYR A CA 1
ATOM 3652 C C . TYR A 1 463 ? -33.477 13.111 3.246 1.00 82.50 463 TYR A C 1
ATOM 3654 O O . TYR A 1 463 ? -33.876 12.002 3.596 1.00 82.50 463 TYR A O 1
ATOM 3662 N N . ILE A 1 464 ? -32.257 13.310 2.730 1.00 79.25 464 ILE A N 1
ATOM 3663 C CA . ILE A 1 464 ? -31.253 12.250 2.557 1.00 79.25 464 ILE A CA 1
ATOM 3664 C C . ILE A 1 464 ? -30.928 11.595 3.907 1.00 79.25 464 ILE A C 1
ATOM 3666 O O . ILE A 1 464 ? -31.057 10.379 4.034 1.00 79.25 464 ILE A O 1
ATOM 3670 N N . LEU A 1 465 ? -30.559 12.388 4.917 1.00 78.44 465 LEU A N 1
ATOM 3671 C CA . LEU A 1 465 ? -30.067 11.888 6.206 1.00 78.44 465 LEU A CA 1
ATOM 3672 C C . LEU A 1 465 ? -31.147 11.201 7.064 1.00 78.44 465 LEU A C 1
ATOM 3674 O O . LEU A 1 465 ? -30.835 10.254 7.784 1.00 78.44 465 LEU A O 1
ATOM 3678 N N . THR A 1 466 ? -32.415 11.616 6.970 1.00 82.00 466 THR A N 1
ATOM 3679 C CA . THR A 1 466 ? -33.522 10.992 7.729 1.00 82.00 466 THR A CA 1
ATOM 3680 C C . THR A 1 466 ? -34.212 9.836 6.985 1.00 82.00 466 THR A C 1
ATOM 3682 O O . THR A 1 466 ? -34.991 9.080 7.581 1.00 82.00 466 THR A O 1
ATOM 3685 N N . ASN A 1 467 ? -33.946 9.640 5.682 1.00 75.31 467 ASN A N 1
ATOM 3686 C CA . ASN A 1 467 ? -34.624 8.607 4.882 1.00 75.31 467 ASN A CA 1
ATOM 3687 C C . ASN A 1 467 ? -33.737 7.525 4.270 1.00 75.31 467 ASN A C 1
ATOM 3689 O O . ASN A 1 467 ? -34.266 6.440 4.015 1.00 75.31 467 ASN A O 1
ATOM 3693 N N . LEU A 1 468 ? -32.445 7.771 4.052 1.00 68.38 468 LEU A N 1
ATOM 3694 C CA . LEU A 1 468 ? -31.565 6.878 3.294 1.00 68.38 468 LEU A CA 1
ATOM 3695 C C . LEU A 1 468 ? -30.441 6.302 4.162 1.00 68.38 468 LEU A C 1
ATOM 3697 O O . LEU A 1 468 ? -29.902 6.982 5.028 1.00 68.38 468 LEU A O 1
ATOM 3701 N N . GLY A 1 469 ? -30.061 5.049 3.895 1.00 69.25 469 GLY A N 1
ATOM 3702 C CA . GLY A 1 469 ? -29.029 4.349 4.663 1.00 69.25 469 GLY A CA 1
ATOM 3703 C C . GLY A 1 469 ? -29.432 4.150 6.127 1.00 69.25 469 GLY A C 1
ATOM 3704 O O . GLY A 1 469 ? -30.555 3.736 6.425 1.00 69.25 469 GLY A O 1
ATOM 3705 N N . GLU A 1 470 ? -28.510 4.443 7.043 1.00 70.31 470 GLU A N 1
ATOM 3706 C CA . GLU A 1 470 ? -28.810 4.500 8.473 1.00 70.31 470 GLU A CA 1
ATOM 3707 C C . GLU A 1 470 ? -29.391 5.871 8.824 1.00 70.31 470 GLU A C 1
ATOM 3709 O O . GLU A 1 470 ? -28.710 6.892 8.756 1.00 70.31 470 GLU A O 1
ATOM 3714 N N . LYS A 1 471 ? -30.686 5.872 9.147 1.00 75.44 471 LYS A N 1
ATOM 3715 C CA . LYS A 1 471 ? -31.478 7.081 9.365 1.00 75.44 471 LYS A CA 1
ATOM 3716 C C . LYS A 1 471 ? -31.071 7.793 10.649 1.00 75.44 471 LYS A C 1
ATOM 3718 O O . LYS A 1 471 ? -31.140 7.191 11.720 1.00 75.44 471 LYS A O 1
ATOM 3723 N N . MET A 1 472 ? -30.766 9.077 10.521 1.00 77.12 472 MET A N 1
ATOM 3724 C CA . MET A 1 472 ? -30.637 10.008 11.640 1.00 77.12 472 MET A CA 1
ATOM 3725 C C . MET A 1 472 ? -32.019 10.517 12.081 1.00 77.12 472 MET A C 1
ATOM 3727 O O . MET A 1 472 ? -32.961 10.538 11.279 1.00 77.12 472 MET A O 1
ATOM 3731 N N . SER A 1 473 ? -32.150 10.941 13.338 1.00 81.06 473 SER A N 1
ATOM 3732 C CA . SER A 1 473 ? -33.318 11.690 13.818 1.00 81.06 473 SER A CA 1
ATOM 3733 C C . SER A 1 473 ? -33.290 13.142 13.321 1.00 81.06 473 SER A C 1
ATOM 3735 O O . SER A 1 473 ? -32.248 13.651 12.899 1.00 81.06 473 SER A O 1
ATOM 3737 N N . ASP A 1 474 ? -34.430 13.839 13.360 1.00 82.38 474 ASP A N 1
ATOM 3738 C CA . ASP A 1 474 ? -34.469 15.258 12.982 1.00 82.38 474 ASP A CA 1
ATOM 3739 C C . ASP A 1 474 ? -33.651 16.134 13.947 1.00 82.38 474 ASP A C 1
ATOM 3741 O O . ASP A 1 474 ? -33.059 17.118 13.509 1.00 82.38 474 ASP A O 1
ATOM 3745 N N . GLU A 1 475 ? -33.544 15.747 15.221 1.00 81.81 475 GLU A N 1
ATOM 3746 C CA . GLU A 1 475 ? -32.698 16.395 16.229 1.00 81.81 475 GLU A CA 1
ATOM 3747 C C . GLU A 1 475 ? -31.198 16.177 15.961 1.00 81.81 475 GLU A C 1
ATOM 3749 O O . GLU A 1 475 ? -30.409 17.114 16.068 1.00 81.81 475 GLU A O 1
ATOM 3754 N N . GLU A 1 476 ? -30.790 14.967 15.562 1.00 77.06 476 GLU A N 1
ATOM 3755 C CA . GLU A 1 476 ? -29.403 14.684 15.161 1.00 77.06 476 GLU A CA 1
ATOM 3756 C C . GLU A 1 476 ? -29.016 15.483 13.902 1.00 77.06 476 GLU A C 1
ATOM 3758 O O . GLU A 1 476 ? -27.905 16.011 13.807 1.00 77.06 476 GLU A O 1
ATOM 3763 N N . VAL A 1 477 ? -29.947 15.636 12.952 1.00 81.56 477 VAL A N 1
ATOM 3764 C CA . VAL A 1 477 ? -29.759 16.490 11.767 1.00 81.56 477 VAL A CA 1
ATOM 3765 C C . VAL A 1 477 ? -29.776 17.984 12.127 1.00 81.56 477 VAL A C 1
ATOM 3767 O O . VAL A 1 477 ? -29.041 18.759 11.513 1.00 81.56 477 VAL A O 1
ATOM 3770 N N . ASP A 1 478 ? -30.541 18.407 13.135 1.00 82.06 478 ASP A N 1
ATOM 3771 C CA . ASP A 1 478 ? -30.517 19.783 13.648 1.00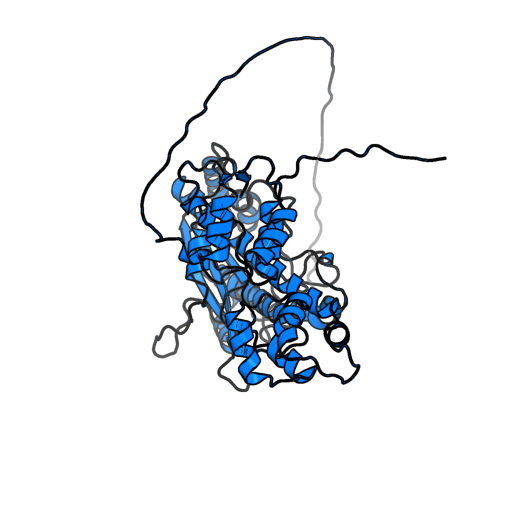 82.06 478 ASP A CA 1
ATOM 3772 C C . ASP A 1 478 ? -29.173 20.135 14.299 1.00 82.06 478 ASP A C 1
ATOM 3774 O O . ASP A 1 478 ? -28.650 21.220 14.045 1.00 82.06 478 ASP A O 1
ATOM 3778 N N . GLU A 1 479 ? -28.580 19.244 15.104 1.00 78.06 479 GLU A N 1
ATOM 3779 C CA . GLU A 1 479 ? -27.231 19.446 15.657 1.00 78.06 479 GLU A CA 1
ATOM 3780 C C . GLU A 1 479 ? -26.170 19.518 14.546 1.00 78.06 479 GLU A C 1
ATOM 3782 O O . GLU A 1 479 ? -25.366 20.452 14.507 1.00 78.06 479 GLU A O 1
ATOM 3787 N N . LEU A 1 480 ? -26.222 18.588 13.590 1.00 73.56 480 LEU A N 1
ATOM 3788 C CA . LEU A 1 480 ? -25.344 18.525 12.417 1.00 73.56 480 LEU A CA 1
ATOM 3789 C C . LEU A 1 480 ? -25.377 19.822 11.593 1.00 73.56 480 LEU A C 1
ATOM 3791 O O . LEU A 1 480 ? -24.327 20.357 11.225 1.00 73.56 480 LEU A O 1
ATOM 3795 N N . LEU A 1 481 ? -26.568 20.366 11.323 1.00 80.19 481 LEU A N 1
ATOM 3796 C CA . LEU A 1 481 ? -26.735 21.580 10.517 1.00 80.19 481 LEU A CA 1
ATOM 3797 C C . LEU A 1 481 ? -26.234 22.861 11.210 1.00 80.19 481 LEU A C 1
ATOM 3799 O O . LEU A 1 481 ? -26.040 23.864 10.525 1.00 80.19 481 LEU A O 1
ATOM 3803 N N . LYS A 1 482 ? -25.949 22.847 12.522 1.00 80.38 482 LYS A N 1
ATOM 3804 C CA . LYS A 1 482 ? -25.272 23.968 13.213 1.00 80.38 482 LYS A CA 1
ATOM 3805 C C . LYS A 1 482 ? -23.794 24.087 12.837 1.00 80.38 482 LYS A C 1
ATOM 3807 O O . LYS A 1 482 ? -23.227 25.170 12.957 1.00 80.38 482 LYS A O 1
ATOM 3812 N N . ALA A 1 483 ? -23.171 22.995 12.390 1.00 70.56 483 ALA A N 1
ATOM 3813 C CA . ALA A 1 483 ? -21.769 22.954 11.972 1.00 70.56 483 ALA A CA 1
ATOM 3814 C C . ALA A 1 483 ? -21.557 23.359 10.497 1.00 70.56 483 ALA A C 1
ATOM 3816 O O . ALA A 1 483 ? -20.453 23.212 9.974 1.00 70.56 483 ALA A O 1
ATOM 3817 N N .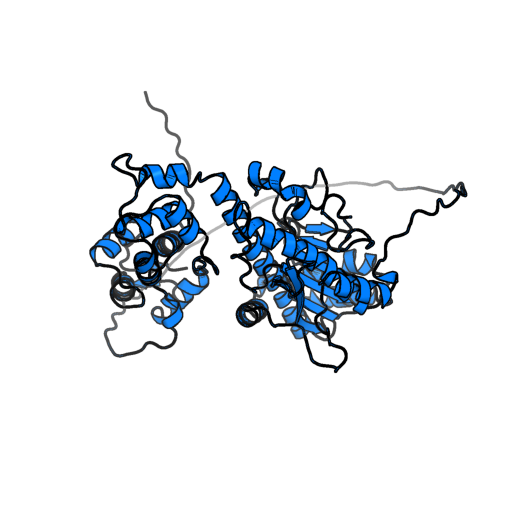 VAL A 1 484 ? -22.606 23.833 9.816 1.00 73.19 484 VAL A N 1
ATOM 3818 C CA . VAL A 1 484 ? -22.624 24.117 8.376 1.00 73.19 484 VAL A CA 1
ATOM 3819 C C . VAL A 1 484 ? -23.240 25.490 8.120 1.00 73.19 484 VAL A C 1
ATOM 3821 O O . VAL A 1 484 ? -24.292 25.812 8.674 1.00 73.19 484 VAL A O 1
ATOM 3824 N N . ASN A 1 485 ? -22.648 26.301 7.237 1.00 77.00 485 ASN A N 1
ATOM 3825 C CA . ASN A 1 485 ? -23.313 27.519 6.784 1.00 77.00 485 ASN A CA 1
ATOM 3826 C C . ASN A 1 485 ? -24.575 27.194 5.959 1.00 77.00 485 ASN A C 1
ATOM 3828 O O . ASN A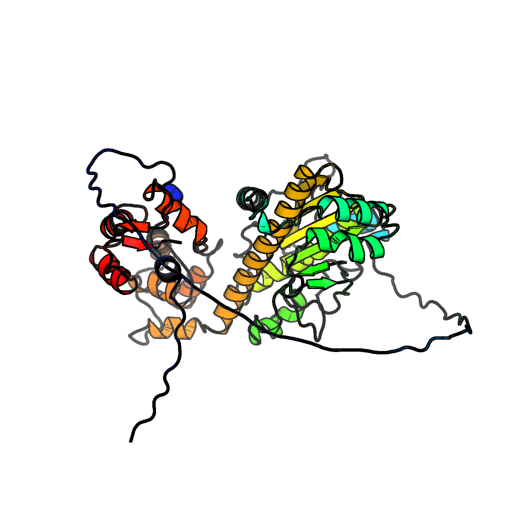 1 485 ? -24.499 26.802 4.797 1.00 77.00 485 ASN A O 1
ATOM 3832 N N . THR A 1 486 ? -25.745 27.397 6.566 1.00 80.38 486 THR A N 1
ATOM 3833 C CA . THR A 1 486 ? -27.073 27.176 5.965 1.00 80.38 486 THR A CA 1
ATOM 3834 C C . THR A 1 486 ? -27.776 28.470 5.530 1.00 80.38 486 THR A C 1
ATOM 3836 O O . THR A 1 486 ? -28.910 28.423 5.054 1.00 80.38 486 THR A O 1
ATOM 3839 N N . SER A 1 487 ? -27.126 29.635 5.667 1.00 79.75 487 SER A N 1
ATOM 3840 C CA . SER A 1 487 ? -27.759 30.961 5.499 1.00 79.75 487 SER A CA 1
ATOM 3841 C C . SER A 1 487 ? -28.269 31.272 4.083 1.00 79.75 487 SER A C 1
ATOM 3843 O O . SER A 1 487 ? -29.167 32.097 3.925 1.00 79.75 487 SER A O 1
ATOM 3845 N N . SER A 1 488 ? -27.738 30.590 3.069 1.00 80.94 488 SER A N 1
ATOM 3846 C CA . SER A 1 488 ? -28.169 30.620 1.664 1.00 80.94 488 SER A CA 1
ATOM 3847 C C . SER A 1 488 ? -29.409 29.766 1.369 1.00 80.94 488 SER A C 1
ATOM 3849 O O . SER A 1 488 ? -29.989 29.901 0.298 1.00 80.94 488 SER A O 1
ATOM 3851 N N . GLY A 1 489 ? -29.793 28.844 2.262 1.00 81.88 489 GLY A N 1
ATOM 3852 C CA . GLY A 1 489 ? -30.727 27.750 1.949 1.00 81.88 489 GLY A CA 1
ATOM 3853 C C . GLY A 1 489 ? -30.102 26.603 1.134 1.00 81.88 489 GLY A C 1
ATOM 3854 O O . GLY A 1 489 ? -30.741 25.567 0.939 1.00 81.88 489 GLY A O 1
ATOM 3855 N N . GLU A 1 490 ? -28.838 26.754 0.733 1.00 83.94 490 GLU A N 1
ATOM 3856 C CA . GLU A 1 490 ? -28.050 25.825 -0.084 1.00 83.94 490 GLU A CA 1
ATOM 3857 C C . GLU A 1 490 ? -26.676 25.556 0.545 1.00 83.94 490 GLU A C 1
ATOM 3859 O O . GLU A 1 490 ? -26.115 26.419 1.222 1.00 83.94 490 GLU A O 1
ATOM 3864 N N . ILE A 1 491 ? -26.141 24.359 0.302 1.00 82.94 491 ILE A N 1
ATOM 3865 C CA . ILE A 1 491 ? -25.011 23.736 0.998 1.00 82.94 491 ILE A CA 1
ATOM 3866 C C . ILE A 1 491 ? -23.960 23.281 -0.031 1.00 82.94 491 ILE A C 1
ATOM 3868 O O . ILE A 1 491 ? -24.259 22.425 -0.861 1.00 82.94 491 ILE A O 1
ATOM 3872 N N . ASN A 1 492 ? -22.730 23.811 0.038 1.00 83.00 492 ASN A N 1
ATOM 3873 C CA . ASN A 1 492 ? -21.614 23.441 -0.855 1.00 83.00 492 ASN A CA 1
ATOM 3874 C C . ASN A 1 492 ? -20.974 22.090 -0.470 1.00 83.00 492 ASN A C 1
ATOM 3876 O O . ASN A 1 492 ? -20.209 22.019 0.493 1.00 83.00 492 ASN A O 1
ATOM 3880 N N . TYR A 1 493 ? -21.235 21.025 -1.227 1.00 75.94 493 TYR A N 1
ATOM 3881 C CA . TYR A 1 493 ? -20.789 19.667 -0.885 1.00 75.94 493 TYR A CA 1
ATOM 3882 C C . TYR A 1 493 ? -19.402 19.275 -1.448 1.00 75.94 493 TYR A C 1
ATOM 3884 O O . TYR A 1 493 ? -19.004 18.114 -1.298 1.00 75.94 493 TYR A O 1
ATOM 3892 N N . ILE A 1 494 ? -18.677 20.200 -2.097 1.00 67.88 494 ILE A N 1
ATOM 3893 C CA . ILE A 1 494 ? -17.366 19.973 -2.751 1.00 67.88 494 ILE A CA 1
ATOM 3894 C C . ILE A 1 494 ? -16.192 20.414 -1.857 1.00 67.88 494 ILE A C 1
ATOM 3896 O O . ILE A 1 494 ? -16.141 21.608 -1.479 1.00 67.88 494 ILE A O 1
#

Nearest PDB structures (foldseek):
  8qyq-assembly1_C  TM=8.665E-01  e=3.218E-07  Bos taurus
  7wr5-assembly1_B  TM=4.683E-01  e=1.037E-08  Homo sapiens
  7wr3-assembly2_D  TM=4.650E-01  e=1.855E-08  Homo sapiens
  2bl0-assembly1_B  TM=7.644E-01  e=3.658E-06  Physarum polycephalum
  1ggw-assembly1_A  TM=4.096E-01  e=5.628E-08  Schizosaccharomyces pombe

Sequence (494 aa):
RNRTELKSHAPHTGEIQSTLNQIASEGGPDLTDLRGYLPTDSVIIDMTLRSSHSRDRSSNQDRLAPPSIIISPSPSTSIPPSISTRSSKSSKGIGPDNGEKYKLTLNGGGVFHHDYLDKDFNWLTPKPVNLEKIRARVMAARPASEFCEGEFRQFKIASANAGNEAVVAFRVIPFIFGKDLNAVNCQREFLFTNLKPLVERLKKAKPDFFWGANYSELDETVREEISDLIDPAENVAITAPNFFLEVKGPYGPPAVAEWQALFDGALGERGQVALRSWRVDDSVLDKKAHTFAATYSYGTLSLFSIHAEPAKSPSRDRNYYMYKIDSYILTCDESRYKEGVTAFRNLQDYARKKRNKSVKIANLRASTNYKEAFALFDKRGTQRVQLESLGDLLRACGQNPTLAEIKELEKNAGPEFDFETFSKILNRPGGFRDPGEPGEYCRGFQVFDKDMTGFIGVGQLRYILTNLGEKMSDEEVDELLKAVNTSSGEINYI

pLDDT: mean 76.59, std 22.58, range [23.88, 98.62]

Organism: NCBI:txid225359

Mean predicted aligned error: 15.07 Å

InterPro domains:
  IPR002048 EF-hand domain [PF13499] (445-492)
  IPR002048 EF-hand domain [PS50222] (365-400)
  IPR002048 EF-hand domain [PS50222] (445-471)
  IPR002048 EF-hand domain [cd00051] (445-493)
  IPR011992 EF-hand domain pair [SSF47473] (369-493)
  IPR050230 Calmodulin/Myosin light chain/Troponin C-like [PTHR23048] (368-493)
  IPR057684 Domain of unknown function DUF7924 [PF25545] (203-360)

Foldseek 3Di:
DDDDDDDDDDDDDCLLVVLLVVCQLLQFFDLLPLPDDDDDDDDDDDDDDDDDDDDDDDDDDDDDDDDDDDDDDDDDDDDDDDDDDDDDPDLQFDALVNPVVLQVQCVVLQQAFQCDADPVRDRDFDDFPCLVVLLCLLQDDDDPVQDDVCLLVQLLVQLVPQQWQVSCLVRNCVSLQTDCPPVFQKDAQAFQDQADDSTPRHGTAGARMWGADFPVLFDPVLCVVQVNLWPSDPPDRGTLIFEGEHETGQPGDQVSRSSSQSRVNQSSQSSLQCLVQPVHDSLAQLSHFLGWYWYYYSQKIWIKTKGWDADPDPVHGIHIGIHTSDMANLNPDPVSVSSVSSSSNSSVVSNVVSNSVSRVLNRLVVVDPLQVLQVVQPPPPPQKHFLVCLSVSLSVSVARAHPVRSVVLSVVAPGIHHPVSSVCSCRDRVHGDDRDDLVSVQVSCCSQVVVPPQKDFLVVVQCCQQPHGRHDDVVRSVVSCVSAPCVVSMGRSD